Protein AF-0000000080672247 (afdb_homodimer)

Solvent-accessible surface area (backbone atoms only — not comparable to full-atom values): 40565 Å² total; per-residue (Å²): 137,84,80,77,78,77,76,77,72,74,74,70,77,76,75,68,69,50,45,77,40,69,44,40,74,45,80,94,51,32,28,35,24,72,57,76,34,57,45,67,53,84,66,47,87,85,75,48,70,37,39,16,40,25,25,39,42,47,53,82,40,53,67,44,55,53,45,53,38,64,35,73,25,45,68,44,43,33,13,33,15,37,48,34,30,65,65,17,48,62,43,56,50,51,54,51,48,46,31,73,56,30,69,50,34,25,31,18,36,22,35,23,43,33,31,52,52,27,51,61,53,84,70,64,53,46,47,73,38,74,60,80,85,72,59,55,85,71,64,36,71,66,53,48,53,53,57,56,67,68,48,42,56,69,61,54,82,63,61,55,35,51,29,52,40,49,5,54,73,61,29,90,42,54,30,36,36,52,49,63,54,70,52,43,47,17,54,39,37,37,62,63,42,27,66,57,45,54,68,44,47,64,79,73,56,56,46,33,41,31,47,53,55,27,22,26,41,69,88,52,80,79,52,52,40,53,67,50,40,51,53,31,38,77,67,69,46,34,43,58,30,44,67,82,57,46,37,79,27,49,72,64,82,60,60,67,55,47,53,51,55,28,67,75,38,91,65,65,50,67,47,80,51,76,87,83,51,40,58,28,56,80,39,42,38,41,32,70,83,49,86,67,44,59,59,75,42,34,53,91,51,60,40,65,18,50,34,53,47,47,42,41,34,69,64,39,44,43,19,43,42,35,56,48,39,33,32,31,76,36,74,64,76,76,82,50,42,49,58,51,32,46,44,62,65,33,53,80,45,48,64,63,35,48,52,54,47,50,52,52,48,51,69,75,31,68,84,30,50,83,82,51,54,74,79,68,129,137,84,83,77,79,80,74,76,74,72,73,73,75,77,76,67,69,49,46,79,38,68,43,41,72,45,82,93,51,31,27,35,24,72,58,75,34,58,44,67,53,84,68,47,87,84,75,47,67,39,40,16,38,24,24,40,41,47,52,82,40,53,67,44,54,52,45,53,39,64,36,72,24,44,67,44,43,32,11,33,16,37,48,34,30,64,66,17,48,62,43,56,51,50,52,51,49,46,32,74,58,29,69,50,34,25,31,18,37,22,33,25,43,34,31,53,51,26,50,65,53,87,70,64,52,47,47,73,36,74,60,80,84,71,59,55,85,71,63,36,72,66,54,48,52,53,56,56,68,67,48,43,56,70,60,52,82,64,61,55,35,53,31,50,41,50,6,55,73,60,30,90,42,54,30,36,36,53,48,63,54,69,53,42,48,15,55,40,37,37,63,63,42,28,66,58,45,53,68,44,47,65,78,73,57,56,45,33,41,30,46,53,53,27,23,26,41,69,87,51,79,79,53,51,42,54,67,50,40,50,52,30,38,75,66,69,48,34,42,59,30,42,68,82,59,45,37,79,26,49,69,64,84,61,59,67,56,49,52,52,55,30,67,77,37,93,66,66,50,68,46,79,50,77,86,82,50,41,58,29,55,79,38,42,36,41,32,69,85,50,86,66,46,58,60,78,42,34,54,91,51,61,39,66,17,50,36,53,46,46,42,40,33,68,64,40,44,43,19,44,43,34,56,48,39,33,33,31,76,36,74,65,76,74,82,52,41,50,57,51,33,45,45,62,65,32,52,78,44,47,64,64,35,49,53,54,47,49,52,51,48,49,70,76,31,67,86,28,49,84,83,53,52,74,81,66,131

pLDDT: mean 92.25, std 12.77, range [27.84, 98.94]

Radius of gyration: 31.45 Å; Cα contacts (8 Å, |Δi|>4): 1461; chains: 2; bounding box: 79×93×105 Å

Foldseek 3Di:
DPPPPPPPPPPPPPDDQKDWFDWDDDPQWKIKTWQLPDAAADDCPVPFWFAEEFEEDELLCLVLLVCQQPDLQDDAAYFYEYEDDPQQLCSSVLLSLCLVLDPSCVNHYIYMYMYTDDDPDDDDDIDIDGDDPDDSVVCDPVVSVVSSVRRDIDDDFDLHLSRRLSRLVNTPTFKYFYDYSQKGKAGPQRVQCRVVSRVAAVVPAQEKEFEFEKEFEQPDDDHNWLVSQVVCVVVVGMGGAQPQHQCLAHDDPDPVVLSVVQVVDDGKDKDFDAQRALSHQTGIIHGSPQDGFDSLQQPPHSSRSLSVLLSQLVVHIYIYMHIMYIYGYHHDNDDDPSRVVSCVVRVVSHPVVVVVSVVVSCVVRVPRCVRHDDNDD/DPPPPPPPPPPPPPDDQKDWFDWDDDPQWKIKTWQLPDAAADDCPVPFWFAEEFEEDELLCLVLLVCQQPDLQDDAAYFYEYEDDPQQLCSSVLLSLCLVLDPSNVNHYIYMYMYTDDVPDDDDDIRIDGDDPDDSVVCDPVVSVVSSVRRDIDDDFDLHLSRRLSRLVNTPTFKYFYDYSQKGKAGPQRVQCRVVRRVAAVVPAQEKEFEFEKEFEQPDDDHNWLVSQVVCVVVVGMGGAQPQHQCLAHDDPDPVVLSVVQVVDDGKDKDFDAQRALSHQTGIIHGSPQDGFDRLQQPPHSSRSLSVLLSQLVVHIYIYMHIMYIYGYHHDNDDDPSRVVSCVVRVVSHPVVVVVSVVVSCVVRVPRCVRHDDNDD

Sequence (754 aa):
MTLTSETVIEKVSERSKYIRFETEKYGSHFCVSYNVTKAGGNFRDDGLEPISLVIHATSNYMKEIEGQCSSRNWNGPISVALFVDRYSSEAVEYLHEVHRCSTKVNQKLSLHVVYRMAPFQKVCDPILIKRSSRKCSLFNATIRSRERGRVIPPFQIYPINVMRNVARKGALSYIHMMADVEMIFSEGFATKMKSLANQYMNGKDRKLLVIRRFEVDNKARTPSDHKELFLMIKAFRAFEFHHKYFPVGHTIESLWHWFRMSKNKSEVYAWPIEYKSSSWEAQLILHKEDPYNPEYFPTRIRDQQSLVYELCRANYTFHLASHVFNVHRGVKTSETNLASAVLTHQRRLRLRSYKRFMHYINSTYPDTFGQCGKFVMMTLTSETVIEKVSERSKYIRFETEKYGSHFCVSYNVTKAGGNFRDDGLEPISLVIHATSNYMKEIEGQCSSRNWNGPISVALFVDRYSSEAVEYLHEVHRCSTKVNQKLSLHVVYRMAPFQKVCDPILIKRSSRKCSLFNATIRSRERGRVIPPFQIYPINVMRNVARKGALSYIHMMADVEMIFSEGFATKMKSLANQYMNGKDRKLLVIRRFEVDNKARTPSDHKELFLMIKAFRAFEFHHKYFPVGHTIESLWHWFRMSKNKSEVYAWPIEYKSSSWEAQLILHKEDPYNPEYFPTRIRDQQSLVYELCRANYTFHLASHVFNVHRGVKTSETNLASAVLTHQRRLRLRSYKRFMHYINSTYPDTFGQCGKFVM

Organism: Caenorhabditis japonica (NCBI:txid281687)

Structure (mmCIF, N/CA/C/O backbone):
data_AF-0000000080672247-model_v1
#
loop_
_entity.id
_entity.type
_entity.pdbx_description
1 polymer I-beta-1,3-N-acetylglucosaminyltransferase
#
loop_
_atom_site.group_PDB
_atom_site.id
_atom_site.type_symbol
_atom_site.label_atom_id
_atom_site.label_alt_id
_atom_site.label_comp_id
_atom_site.label_asym_id
_atom_site.label_entity_id
_atom_site.label_seq_id
_atom_site.pdbx_PDB_ins_code
_atom_site.Cartn_x
_atom_site.Cartn_y
_atom_site.Cartn_z
_atom_site.occupancy
_atom_site.B_iso_or_equiv
_atom_site.auth_seq_id
_atom_site.auth_comp_id
_atom_site.auth_asym_id
_atom_site.auth_atom_id
_atom_site.pdbx_PDB_model_num
ATOM 1 N N . MET A 1 1 ? 35.406 12.352 -67.562 1 28.67 1 MET A N 1
ATOM 2 C CA . MET A 1 1 ? 34.219 11.711 -66.938 1 28.67 1 MET A CA 1
ATOM 3 C C . MET A 1 1 ? 34.469 11.391 -65.5 1 28.67 1 MET A C 1
ATOM 5 O O . MET A 1 1 ? 35.312 10.539 -65.125 1 28.67 1 MET A O 1
ATOM 9 N N . THR A 1 2 ? 34.438 12.422 -64.562 1 31.66 2 THR A N 1
ATOM 10 C CA . THR A 1 2 ? 34.688 12.492 -63.094 1 31.66 2 THR A CA 1
ATOM 11 C C . THR A 1 2 ? 33.625 11.711 -62.344 1 31.66 2 THR A C 1
ATOM 13 O O . THR A 1 2 ? 32.438 12.047 -62.406 1 31.66 2 THR A O 1
ATOM 16 N N . LEU A 1 3 ? 33.812 10.359 -62.125 1 31.52 3 LEU A N 1
ATOM 17 C CA . LEU A 1 3 ? 32.969 9.469 -61.312 1 31.52 3 LEU A CA 1
ATOM 18 C C . LEU A 1 3 ? 32.781 9.984 -59.906 1 31.52 3 LEU A C 1
ATOM 20 O O . LEU A 1 3 ? 33.781 10.086 -59.156 1 31.52 3 LEU A O 1
ATOM 24 N N . THR A 1 4 ? 31.891 10.984 -59.656 1 33.41 4 THR A N 1
ATOM 25 C CA . THR A 1 4 ? 31.516 11.438 -58.344 1 33.41 4 THR A CA 1
ATOM 26 C C . THR A 1 4 ? 30.969 10.281 -57.5 1 33.41 4 THR A C 1
ATOM 28 O O . THR A 1 4 ? 29.938 9.688 -57.875 1 33.41 4 THR A O 1
ATOM 31 N N . SER A 1 5 ? 31.828 9.469 -56.875 1 31.09 5 SER A N 1
ATOM 32 C CA . SER A 1 5 ? 31.469 8.414 -55.906 1 31.09 5 SER A CA 1
ATOM 33 C C . SER A 1 5 ? 30.594 8.953 -54.781 1 31.09 5 SER A C 1
ATOM 35 O O . SER A 1 5 ? 31.047 9.781 -54 1 31.09 5 SER A O 1
ATOM 37 N N . GLU A 1 6 ? 29.266 9.172 -55.062 1 32.78 6 GLU A N 1
ATOM 38 C CA . GLU A 1 6 ? 28.297 9.445 -54 1 32.78 6 GLU A CA 1
ATOM 39 C C . GLU A 1 6 ? 28.375 8.391 -52.906 1 32.78 6 GLU A C 1
ATOM 41 O O . GLU A 1 6 ? 28.156 7.203 -53.156 1 32.78 6 GLU A O 1
ATOM 46 N N . THR A 1 7 ? 29.25 8.586 -51.875 1 33.44 7 THR A N 1
ATOM 47 C CA . THR A 1 7 ? 29.297 7.777 -50.688 1 33.44 7 THR A CA 1
ATOM 48 C C . THR A 1 7 ? 27.922 7.75 -50 1 33.44 7 THR A C 1
ATOM 50 O O . THR A 1 7 ? 27.406 8.797 -49.594 1 33.44 7 THR A O 1
ATOM 53 N N . VAL A 1 8 ? 27.078 6.785 -50.312 1 33.59 8 VAL A N 1
ATOM 54 C CA . VAL A 1 8 ? 25.875 6.434 -49.562 1 33.59 8 VAL A CA 1
ATOM 55 C C . VAL A 1 8 ? 26.188 6.383 -48.062 1 33.59 8 VAL A C 1
ATOM 57 O O . VAL A 1 8 ? 26.953 5.531 -47.625 1 33.59 8 VAL A O 1
ATOM 60 N N . ILE A 1 9 ? 26.234 7.488 -47.375 1 31.92 9 ILE A N 1
ATOM 61 C CA . ILE A 1 9 ? 26.172 7.484 -45.938 1 31.92 9 ILE A CA 1
ATOM 62 C C . ILE A 1 9 ? 25.031 6.598 -45.469 1 31.92 9 ILE A C 1
ATOM 64 O O . ILE A 1 9 ? 23.859 6.902 -45.719 1 31.92 9 ILE A O 1
ATOM 68 N N . GLU A 1 10 ? 25.188 5.348 -45.469 1 28.09 10 GLU A N 1
ATOM 69 C CA . GLU A 1 10 ? 24.234 4.504 -44.75 1 28.09 10 GLU A CA 1
ATOM 70 C C . GLU A 1 10 ? 23.828 5.121 -43.406 1 28.09 10 GLU A C 1
ATOM 72 O O . GLU A 1 10 ? 24.688 5.375 -42.562 1 28.09 10 GLU A O 1
ATOM 77 N N . LYS A 1 11 ? 22.844 5.98 -43.375 1 33.19 11 LYS A N 1
ATOM 78 C CA . LYS A 1 11 ? 22.156 6.367 -42.125 1 33.19 11 LYS A CA 1
ATOM 79 C C . LYS A 1 11 ? 22.016 5.18 -41.188 1 33.19 11 LYS A C 1
ATOM 81 O O . LYS A 1 11 ? 21.25 4.246 -41.469 1 33.19 11 LYS A O 1
ATOM 86 N N . VAL A 1 12 ? 23.078 4.781 -40.562 1 35.22 12 VAL A N 1
ATOM 87 C CA . VAL A 1 12 ? 22.906 3.873 -39.438 1 35.22 12 VAL A CA 1
ATOM 88 C C . VAL A 1 12 ? 21.594 4.184 -38.719 1 35.22 12 VAL A C 1
ATOM 90 O O . VAL A 1 12 ? 21.375 5.324 -38.312 1 35.22 12 VAL A O 1
ATOM 93 N N . SER A 1 13 ? 20.562 3.529 -38.969 1 41.53 13 SER A N 1
ATOM 94 C CA . SER A 1 13 ? 19.312 3.613 -38.219 1 41.53 13 SER A CA 1
ATOM 95 C C . SER A 1 13 ? 19.562 3.771 -36.719 1 41.53 13 SER A C 1
ATOM 97 O O . SER A 1 13 ? 20.266 2.955 -36.125 1 41.53 13 SER A O 1
ATOM 99 N N . GLU A 1 14 ? 19.875 4.789 -36.094 1 45.19 14 GLU A N 1
ATOM 100 C CA . GLU A 1 14 ? 20.031 5.164 -34.688 1 45.19 14 GLU A CA 1
ATOM 101 C C . GLU A 1 14 ? 19.109 4.34 -33.781 1 45.19 14 GLU A C 1
ATOM 103 O O . GLU A 1 14 ? 17.891 4.469 -33.844 1 45.19 14 GLU A O 1
ATOM 108 N N . ARG A 1 15 ? 19.391 3.18 -33.531 1 52.44 15 ARG A N 1
ATOM 109 C CA . ARG A 1 15 ? 18.656 2.346 -32.594 1 52.44 15 ARG A CA 1
ATOM 110 C C . ARG A 1 15 ? 18.219 3.148 -31.359 1 52.44 15 ARG A C 1
ATOM 112 O O . ARG A 1 15 ? 19.047 3.816 -30.734 1 52.44 15 ARG A O 1
ATOM 119 N N . SER A 1 16 ? 16.953 3.357 -30.984 1 71.31 16 SER A N 1
ATOM 120 C CA . SER A 1 16 ? 16.312 4.09 -29.906 1 71.31 16 SER A CA 1
ATOM 121 C C . SER A 1 16 ? 16.891 3.691 -28.547 1 71.31 16 SER A C 1
ATOM 123 O O . SER A 1 16 ? 17.172 2.516 -28.312 1 71.31 16 SER A O 1
ATOM 125 N N . LYS A 1 17 ? 17.422 4.488 -27.75 1 87.69 17 LYS A N 1
ATOM 126 C CA . LYS A 1 17 ? 17.969 4.375 -26.391 1 87.69 17 LYS A CA 1
ATOM 127 C C . LYS A 1 17 ? 17.031 3.59 -25.484 1 87.69 17 LYS A C 1
ATOM 129 O O . LYS A 1 17 ? 17.469 3.033 -24.469 1 87.69 17 LYS A O 1
ATOM 134 N N . TYR A 1 18 ? 15.82 3.352 -25.922 1 93.25 18 TYR A N 1
ATOM 135 C CA . TYR A 1 18 ? 14.828 2.686 -25.078 1 93.25 18 TYR A CA 1
ATOM 136 C C . TYR A 1 18 ? 14.133 1.565 -25.844 1 93.25 18 TYR A C 1
ATOM 138 O O . TYR A 1 18 ? 14.023 1.618 -27.062 1 93.25 18 TYR A O 1
ATOM 146 N N . ILE A 1 19 ? 13.891 0.509 -25.188 1 95.69 19 ILE A N 1
ATOM 147 C CA . ILE A 1 19 ? 13.008 -0.538 -25.688 1 95.69 19 ILE A CA 1
ATOM 148 C C . ILE A 1 19 ? 11.578 -0.268 -25.219 1 95.69 19 ILE A C 1
ATOM 150 O O . ILE A 1 19 ? 11.336 -0.006 -24.031 1 95.69 19 ILE A O 1
ATOM 154 N N . ARG A 1 20 ? 10.695 -0.327 -26.141 1 96.62 20 ARG A N 1
ATOM 155 C CA . ARG A 1 20 ? 9.305 -0.003 -25.844 1 96.62 20 ARG A CA 1
ATOM 156 C C . ARG A 1 20 ? 8.43 -1.254 -25.875 1 96.62 20 ARG A C 1
ATOM 158 O O . ARG A 1 20 ? 8.469 -2.016 -26.844 1 96.62 20 ARG A O 1
ATOM 165 N N . PHE A 1 21 ? 7.691 -1.434 -24.828 1 98.19 21 PHE A N 1
ATOM 166 C CA . PHE A 1 21 ? 6.715 -2.512 -24.766 1 98.19 21 PHE A CA 1
ATOM 167 C C . PHE A 1 21 ? 5.301 -1.955 -24.656 1 98.19 21 PHE A C 1
ATOM 169 O O . PHE A 1 21 ? 5.012 -1.14 -23.781 1 98.19 21 PHE A O 1
ATOM 176 N N . GLU A 1 22 ? 4.465 -2.447 -25.5 1 98 22 GLU A N 1
ATOM 177 C CA . GLU A 1 22 ? 3.082 -1.984 -25.469 1 98 22 GLU A CA 1
ATOM 178 C C . GLU A 1 22 ? 2.322 -2.586 -24.297 1 98 22 GLU A C 1
ATOM 180 O O . GLU A 1 22 ? 2.625 -3.699 -23.859 1 98 22 GLU A O 1
ATOM 185 N N . THR A 1 23 ? 1.443 -1.788 -23.781 1 98.25 23 THR A N 1
ATOM 186 C CA . THR A 1 23 ? 0.593 -2.238 -22.688 1 98.25 23 THR A CA 1
ATOM 187 C C . THR A 1 23 ? -0.875 -2.23 -23.109 1 98.25 23 THR A C 1
ATOM 189 O O . THR A 1 23 ? -1.257 -1.525 -24.031 1 98.25 23 THR A O 1
ATOM 192 N N . GLU A 1 24 ? -1.616 -3.027 -22.516 1 97.88 24 GLU A N 1
ATOM 193 C CA . GLU A 1 24 ? -3.064 -3.033 -22.703 1 97.88 24 GLU A CA 1
ATOM 194 C C . GLU A 1 24 ? -3.793 -2.973 -21.375 1 97.88 24 GLU A C 1
ATOM 196 O O . GLU A 1 24 ? -3.264 -3.42 -20.344 1 97.88 24 GLU A O 1
ATOM 201 N N . LYS A 1 25 ? -4.91 -2.445 -21.453 1 97.44 25 LYS A N 1
ATOM 202 C CA . LYS A 1 25 ? -5.746 -2.393 -20.266 1 97.44 25 LYS A CA 1
ATOM 203 C C . LYS A 1 25 ? -6.219 -3.787 -19.859 1 97.44 25 LYS A C 1
ATOM 205 O O . LYS A 1 25 ? -6.594 -4.594 -20.719 1 97.44 25 LYS A O 1
ATOM 210 N N . TYR A 1 26 ? -6.121 -4.105 -18.656 1 98.06 26 TYR A N 1
ATOM 211 C CA . TYR A 1 26 ? -6.625 -5.336 -18.062 1 98.06 26 TYR A CA 1
ATOM 212 C C . TYR A 1 26 ? -7.699 -5.031 -17.016 1 98.06 26 TYR A C 1
ATOM 214 O O . TYR A 1 26 ? -7.395 -4.625 -15.898 1 98.06 26 TYR A O 1
ATOM 222 N N . GLY A 1 27 ? -8.922 -5.277 -17.375 1 94.19 27 GLY A N 1
ATOM 223 C CA . GLY A 1 27 ? -10.008 -4.785 -16.547 1 94.19 27 GLY A CA 1
ATOM 224 C C . GLY A 1 27 ? -10.047 -3.271 -16.453 1 94.19 27 GLY A C 1
ATOM 225 O O . GLY A 1 27 ? -9.742 -2.576 -17.422 1 94.19 27 GLY A O 1
ATOM 226 N N . SER A 1 28 ? -10.477 -2.793 -15.32 1 92.12 28 SER A N 1
ATOM 227 C CA . SER A 1 28 ? -10.633 -1.351 -15.172 1 92.12 28 SER A CA 1
ATOM 228 C C . SER A 1 28 ? -9.5 -0.754 -14.344 1 92.12 28 SER A C 1
ATOM 230 O O . SER A 1 28 ? -9.375 0.468 -14.242 1 92.12 28 SER A O 1
ATOM 232 N N . HIS A 1 29 ? -8.594 -1.651 -13.922 1 95.5 29 HIS A 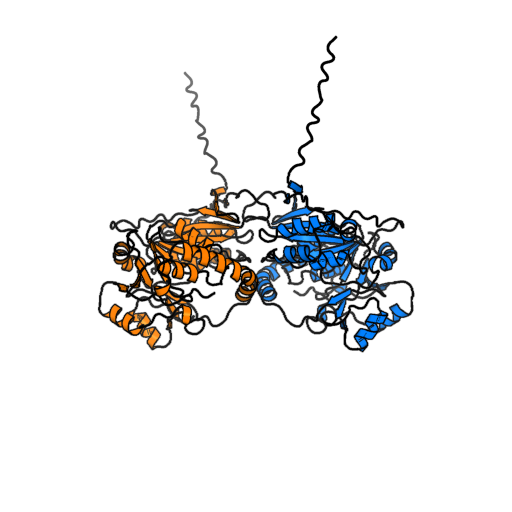N 1
ATOM 233 C CA . HIS A 1 29 ? -7.707 -1.106 -12.898 1 95.5 29 HIS A CA 1
ATOM 234 C C . HIS A 1 29 ? -6.242 -1.335 -13.25 1 95.5 29 HIS A C 1
ATOM 236 O O . HIS A 1 29 ? -5.355 -0.714 -12.664 1 95.5 29 HIS A O 1
ATOM 242 N N . PHE A 1 30 ? -5.996 -2.215 -14.242 1 98.25 30 PHE A N 1
ATOM 243 C CA . PHE A 1 30 ? -4.605 -2.631 -14.406 1 98.25 30 PHE A CA 1
ATOM 244 C C . PHE A 1 30 ? -4.16 -2.484 -15.852 1 98.25 30 PHE A C 1
ATOM 246 O O . PHE A 1 30 ? -4.988 -2.396 -16.766 1 98.25 30 PHE A O 1
ATOM 253 N N . CYS A 1 31 ? -2.908 -2.33 -16.016 1 98.62 31 CYS A N 1
ATOM 254 C CA . CYS A 1 31 ? -2.225 -2.398 -17.297 1 98.62 31 CYS A CA 1
ATOM 255 C C . CYS A 1 31 ? -1.296 -3.607 -17.359 1 98.62 31 CYS A C 1
ATOM 257 O O . CYS A 1 31 ? -0.638 -3.938 -16.375 1 98.62 31 CYS A O 1
ATOM 259 N N . VAL A 1 32 ? -1.287 -4.258 -18.484 1 98.88 32 VAL A N 1
ATOM 260 C CA . VAL A 1 32 ? -0.446 -5.441 -18.641 1 98.88 32 VAL A CA 1
ATOM 261 C C . VAL A 1 32 ? 0.388 -5.32 -19.922 1 98.88 32 VAL A C 1
ATOM 263 O O . VAL A 1 32 ? -0.103 -4.852 -20.953 1 98.88 32 VAL A O 1
ATOM 266 N N . SER A 1 33 ? 1.586 -5.578 -19.812 1 98.81 33 SER A N 1
ATOM 267 C CA . SER A 1 33 ? 2.436 -5.844 -20.969 1 98.81 33 SER A CA 1
ATOM 268 C C . SER A 1 33 ? 2.857 -7.309 -21.016 1 98.81 33 SER A C 1
ATOM 270 O O . SER A 1 33 ? 3.627 -7.766 -20.172 1 98.81 33 SER A O 1
ATOM 272 N N . TYR A 1 34 ? 2.328 -7.992 -22 1 98.69 34 TYR A N 1
ATOM 273 C CA . TYR A 1 34 ? 2.689 -9.398 -22.156 1 98.69 34 TYR A CA 1
ATOM 274 C C . TYR A 1 34 ? 4.012 -9.539 -22.906 1 98.69 34 TYR A C 1
ATOM 276 O O . TYR A 1 34 ? 4.312 -8.75 -23.797 1 98.69 34 TYR A O 1
ATOM 284 N N . ASN A 1 35 ? 4.773 -10.531 -22.453 1 98.44 35 ASN A N 1
ATOM 285 C CA . ASN A 1 35 ? 5.969 -10.961 -23.172 1 98.44 35 ASN A CA 1
ATOM 286 C C . ASN A 1 35 ? 6.996 -9.836 -23.281 1 98.44 35 ASN A C 1
ATOM 288 O O . ASN A 1 35 ? 7.496 -9.547 -24.375 1 98.44 35 ASN A O 1
ATOM 292 N N . VAL A 1 36 ? 7.129 -9.211 -22.141 1 98.5 36 VAL A N 1
ATOM 293 C CA . VAL A 1 36 ? 8.273 -8.305 -22.047 1 98.5 36 VAL A CA 1
ATOM 294 C C . VAL A 1 36 ? 9.562 -9.078 -22.312 1 98.5 36 VAL A C 1
ATOM 296 O O . VAL A 1 36 ? 10.516 -8.539 -22.875 1 98.5 36 VAL A O 1
ATOM 299 N N . THR A 1 37 ? 9.609 -10.305 -21.875 1 98.31 37 THR A N 1
ATOM 300 C CA . THR A 1 37 ? 10.516 -11.336 -22.375 1 98.31 37 THR A CA 1
ATOM 301 C C . THR A 1 37 ? 9.727 -12.555 -22.844 1 98.31 37 THR A C 1
ATOM 303 O O . THR A 1 37 ? 8.602 -12.789 -22.391 1 98.31 37 THR A O 1
ATOM 306 N N . LYS A 1 38 ? 10.32 -13.273 -23.734 1 97.94 38 LYS A N 1
ATOM 307 C CA . LYS A 1 38 ? 9.711 -14.5 -24.234 1 97.94 38 LYS A CA 1
ATOM 308 C C . LYS A 1 38 ? 10.672 -15.68 -24.109 1 97.94 38 LYS A C 1
ATOM 310 O O . LYS A 1 38 ? 11.867 -15.539 -24.375 1 97.94 38 LYS A O 1
ATOM 315 N N . ALA A 1 39 ? 10.07 -16.766 -23.625 1 98 39 ALA A N 1
ATOM 316 C CA . ALA A 1 39 ? 10.875 -17.984 -23.609 1 98 39 ALA A CA 1
ATOM 317 C C . ALA A 1 39 ? 11.312 -18.375 -25.016 1 98 39 ALA A C 1
ATOM 319 O O . ALA A 1 39 ? 10.477 -18.547 -25.922 1 98 39 ALA A O 1
ATOM 320 N N . GLY A 1 40 ? 12.594 -18.609 -25.203 1 96.38 40 GLY A N 1
ATOM 321 C CA . GLY A 1 40 ? 13.117 -18.891 -26.531 1 96.38 40 GLY A CA 1
ATOM 322 C C . GLY A 1 40 ? 13.336 -20.375 -26.781 1 96.38 40 GLY A C 1
ATOM 323 O O . GLY A 1 40 ? 13.617 -20.781 -27.906 1 96.38 40 GLY A O 1
ATOM 324 N N . GLY A 1 41 ? 13.133 -21.156 -25.797 1 95.06 41 GLY A N 1
ATOM 325 C CA . GLY A 1 41 ? 13.406 -22.578 -25.922 1 95.06 41 GLY A CA 1
ATOM 326 C C . GLY A 1 41 ? 12.328 -23.328 -26.688 1 95.06 41 GLY A C 1
ATOM 327 O O . GLY A 1 41 ? 11.188 -22.859 -26.781 1 95.06 41 GLY A O 1
ATOM 328 N N . ASN A 1 42 ? 12.797 -24.422 -27.281 1 95 42 ASN A N 1
ATOM 329 C CA . ASN A 1 42 ? 11.844 -25.359 -27.875 1 95 42 ASN A CA 1
ATOM 330 C C . ASN A 1 42 ? 11.484 -26.469 -26.906 1 95 42 ASN A C 1
ATOM 332 O O . ASN A 1 42 ? 12.352 -27.234 -26.469 1 95 42 ASN A O 1
ATOM 336 N N . PHE A 1 43 ? 10.242 -26.594 -26.625 1 96.12 43 PHE A N 1
ATOM 337 C CA . PHE A 1 43 ? 9.789 -27.562 -25.625 1 96.12 43 PHE A CA 1
ATOM 338 C C . PHE A 1 43 ? 8.859 -28.594 -26.234 1 96.12 43 PHE A C 1
ATOM 340 O O . PHE A 1 43 ? 8.258 -29.391 -25.531 1 96.12 43 PHE A O 1
ATOM 347 N N . ARG A 1 44 ? 8.758 -28.578 -27.547 1 96.5 44 ARG A N 1
ATOM 348 C CA . ARG A 1 44 ? 7.789 -29.438 -28.234 1 96.5 44 ARG A CA 1
ATOM 349 C C . ARG A 1 44 ? 8.484 -30.422 -29.156 1 96.5 44 ARG A C 1
ATOM 351 O O . ARG A 1 44 ? 7.879 -30.938 -30.094 1 96.5 44 ARG A O 1
ATOM 358 N N . ASP A 1 45 ? 9.656 -30.672 -29 1 94.5 45 ASP A N 1
ATOM 359 C CA . ASP A 1 45 ? 10.453 -31.531 -29.859 1 94.5 45 ASP A CA 1
ATOM 360 C C . ASP A 1 45 ? 9.945 -32.969 -29.844 1 94.5 45 ASP A C 1
ATOM 362 O O . ASP A 1 45 ? 10.117 -33.719 -30.812 1 94.5 45 ASP A O 1
ATOM 366 N N . ASP A 1 46 ? 9.32 -33.406 -28.844 1 94.44 46 ASP A N 1
ATOM 367 C CA . ASP A 1 46 ? 8.82 -34.781 -28.719 1 94.44 46 ASP A CA 1
ATOM 368 C C . ASP A 1 46 ? 7.367 -34.875 -29.188 1 94.44 46 ASP A C 1
ATOM 370 O O . ASP A 1 46 ? 6.734 -35.938 -29.062 1 94.44 46 ASP A O 1
ATOM 374 N N . GLY A 1 47 ? 6.82 -33.781 -29.625 1 95.25 47 GLY A N 1
ATOM 375 C CA . GLY A 1 47 ? 5.473 -33.75 -30.156 1 95.25 47 GLY A CA 1
ATOM 376 C C . GLY A 1 47 ? 4.406 -33.562 -29.094 1 95.25 47 GLY A C 1
ATOM 377 O O . GLY A 1 47 ? 3.213 -33.5 -29.406 1 95.25 47 GLY A O 1
ATOM 378 N N . LEU A 1 48 ? 4.816 -33.438 -27.844 1 96.75 48 LEU A N 1
ATOM 379 C CA . LEU A 1 48 ? 3.865 -33.25 -26.75 1 96.75 48 LEU A CA 1
ATOM 380 C C . LEU A 1 48 ? 3.822 -31.781 -26.312 1 96.75 48 LEU A C 1
ATOM 382 O O . LEU A 1 48 ? 4.805 -31.047 -26.469 1 96.75 48 LEU A O 1
ATOM 386 N N . GLU A 1 49 ? 2.66 -31.406 -25.844 1 97.44 49 GLU A N 1
ATOM 387 C CA . GLU A 1 49 ? 2.523 -30.062 -25.266 1 97.44 49 GLU A CA 1
ATOM 388 C C . GLU A 1 49 ? 3.279 -29.953 -23.938 1 97.44 49 GLU A C 1
ATOM 390 O O . GLU A 1 49 ? 3.111 -30.797 -23.047 1 97.44 49 GLU A O 1
ATOM 395 N N . PRO A 1 50 ? 4.145 -28.953 -23.828 1 97.94 50 PRO A N 1
ATOM 396 C CA . PRO A 1 50 ? 4.859 -28.812 -22.547 1 97.94 50 PRO A CA 1
ATOM 397 C C . PRO A 1 50 ? 3.967 -28.281 -21.438 1 97.94 50 PRO A C 1
ATOM 399 O O . PRO A 1 50 ? 2.895 -27.719 -21.703 1 97.94 50 PRO A O 1
ATOM 402 N N . ILE A 1 51 ? 4.387 -28.516 -20.188 1 98.25 51 ILE A N 1
ATOM 403 C CA . ILE A 1 51 ? 3.746 -27.906 -19.031 1 98.25 51 ILE A CA 1
ATOM 404 C C . ILE A 1 51 ? 4.426 -26.594 -18.688 1 98.25 51 ILE A C 1
ATOM 406 O O . ILE A 1 51 ? 5.625 -26.547 -18.406 1 98.25 51 ILE A O 1
ATOM 410 N N . SER A 1 52 ? 3.689 -25.5 -18.766 1 98.56 52 SER A N 1
ATOM 411 C CA . SER A 1 52 ? 4.215 -24.203 -18.344 1 98.56 52 SER A CA 1
ATOM 412 C C . SER A 1 52 ? 4.074 -24.016 -16.844 1 98.56 52 SER A C 1
ATOM 414 O O . SER A 1 52 ? 2.988 -24.203 -16.281 1 98.56 52 SER A O 1
ATOM 416 N N . LEU A 1 53 ? 5.176 -23.703 -16.203 1 98.56 53 LEU A N 1
ATOM 417 C CA . LEU A 1 53 ? 5.094 -23.219 -14.836 1 98.56 53 LEU A CA 1
ATOM 418 C C . LEU A 1 53 ? 4.555 -21.797 -14.789 1 98.56 53 LEU A C 1
ATOM 420 O O . LEU A 1 53 ? 5.145 -20.891 -15.375 1 98.56 53 LEU A O 1
ATOM 424 N N . VAL A 1 54 ? 3.473 -21.641 -14.156 1 98.56 54 VAL A N 1
ATOM 425 C CA . VAL A 1 54 ? 2.789 -20.344 -14.078 1 98.56 54 VAL A CA 1
ATOM 426 C C . VAL A 1 54 ? 2.939 -19.766 -12.672 1 98.56 54 VAL A C 1
ATOM 428 O O . VAL A 1 54 ? 2.365 -20.297 -11.711 1 98.56 54 VAL A O 1
ATOM 431 N N . ILE A 1 55 ? 3.688 -18.688 -12.562 1 98.31 55 ILE A N 1
ATOM 432 C CA . ILE A 1 55 ? 3.941 -18.109 -11.242 1 98.31 55 ILE A CA 1
ATOM 433 C C . ILE A 1 55 ? 3.777 -16.594 -11.312 1 98.31 55 ILE A C 1
ATOM 435 O O . ILE A 1 55 ? 3.664 -16.031 -12.391 1 98.31 55 ILE A O 1
ATOM 439 N N . HIS A 1 56 ? 3.672 -15.984 -10.211 1 98.56 56 HIS A N 1
ATOM 440 C CA . HIS A 1 56 ? 3.514 -14.547 -10.055 1 98.56 56 HIS A CA 1
ATOM 441 C C . HIS A 1 56 ? 4.348 -14.023 -8.883 1 98.56 56 HIS A C 1
ATOM 443 O O . HIS A 1 56 ? 4.637 -14.766 -7.945 1 98.56 56 HIS A O 1
ATOM 449 N N . ALA A 1 57 ? 4.758 -12.75 -9.031 1 98.31 57 ALA A N 1
ATOM 450 C CA . ALA A 1 57 ? 5.688 -12.25 -8.023 1 98.31 57 ALA A CA 1
ATOM 451 C C . ALA A 1 57 ? 5.766 -10.727 -8.055 1 98.31 57 ALA A C 1
ATOM 453 O O . ALA A 1 57 ? 5.266 -10.094 -8.984 1 98.31 57 ALA A O 1
ATOM 454 N N . THR A 1 58 ? 6.277 -10.203 -6.984 1 97.75 58 THR A N 1
ATOM 455 C CA . THR A 1 58 ? 6.793 -8.836 -6.957 1 97.75 58 THR A CA 1
ATOM 456 C C . THR A 1 58 ? 8.32 -8.836 -7.043 1 97.75 58 THR A C 1
ATOM 458 O O . THR A 1 58 ? 8.938 -9.891 -7.188 1 97.75 58 THR A O 1
ATOM 461 N N . SER A 1 59 ? 8.898 -7.656 -6.969 1 96.31 59 SER A N 1
ATOM 462 C CA . SER A 1 59 ? 10.336 -7.5 -7.129 1 96.31 59 SER A CA 1
ATOM 463 C C . SER A 1 59 ? 11.094 -8.172 -5.988 1 96.31 59 SER A C 1
ATOM 465 O O . SER A 1 59 ? 12.281 -8.484 -6.121 1 96.31 59 SER A O 1
ATOM 467 N N . ASN A 1 60 ? 10.43 -8.461 -4.902 1 93.38 60 ASN A N 1
ATOM 468 C CA . ASN A 1 60 ? 11.055 -9.141 -3.77 1 93.38 60 ASN A CA 1
ATOM 469 C C . ASN A 1 60 ? 11.516 -10.539 -4.141 1 93.38 60 ASN A C 1
ATOM 471 O O . ASN A 1 60 ? 12.367 -11.125 -3.459 1 93.38 60 ASN A O 1
ATOM 475 N N . TYR A 1 61 ? 11.039 -11.055 -5.258 1 96.62 61 TYR A N 1
ATOM 476 C CA . TYR A 1 61 ? 11.266 -12.461 -5.551 1 96.62 61 TYR A CA 1
ATOM 477 C C . TYR A 1 61 ? 12.055 -12.633 -6.844 1 96.62 61 TYR A C 1
ATOM 479 O O . TYR A 1 61 ? 11.906 -13.641 -7.535 1 96.62 61 TYR A O 1
ATOM 487 N N . MET A 1 62 ? 12.773 -11.617 -7.223 1 97.31 62 MET A N 1
ATOM 488 C CA . MET A 1 62 ? 13.547 -11.68 -8.461 1 97.31 62 MET A CA 1
ATOM 489 C C . MET A 1 62 ? 14.57 -12.812 -8.414 1 97.31 62 MET A C 1
ATOM 491 O O . MET A 1 62 ? 14.805 -13.492 -9.414 1 97.31 62 MET A O 1
ATOM 495 N N . LYS A 1 63 ? 15.18 -13.016 -7.234 1 96.25 63 LYS A N 1
ATOM 496 C CA . LYS A 1 63 ? 16.125 -14.117 -7.082 1 96.25 63 LYS A CA 1
ATOM 497 C C . LYS A 1 63 ? 15.438 -15.461 -7.285 1 96.25 63 LYS A C 1
ATOM 499 O O . LYS A 1 63 ? 15.984 -16.359 -7.938 1 96.25 63 LYS A O 1
ATOM 504 N N . GLU A 1 64 ? 14.273 -15.625 -6.719 1 95.88 64 GLU A N 1
ATOM 505 C CA . GLU A 1 64 ? 13.508 -16.859 -6.852 1 95.88 64 GLU A CA 1
ATOM 506 C C . GLU A 1 64 ? 13.094 -17.094 -8.305 1 95.88 64 GLU A C 1
ATOM 508 O O . GLU A 1 64 ? 13.086 -18.234 -8.773 1 95.88 64 GLU A O 1
ATOM 513 N N . ILE A 1 65 ? 12.727 -16.016 -8.961 1 97.38 65 ILE A N 1
ATOM 514 C CA . ILE A 1 65 ? 12.383 -16.141 -10.367 1 97.38 65 ILE A CA 1
ATOM 515 C C . ILE A 1 65 ? 13.57 -16.703 -11.148 1 97.38 65 ILE A C 1
ATOM 517 O O . ILE A 1 65 ? 13.422 -17.641 -11.93 1 97.38 65 ILE A O 1
ATOM 521 N N . GLU A 1 66 ? 14.75 -16.141 -10.93 1 96.06 66 GLU A N 1
ATOM 522 C CA . GLU A 1 66 ? 15.961 -16.641 -11.57 1 96.06 66 GLU A CA 1
ATOM 523 C C . GLU A 1 66 ? 16.219 -18.094 -11.219 1 96.06 66 GLU A C 1
ATOM 525 O O . GLU A 1 66 ? 16.594 -18.891 -12.078 1 96.06 66 GLU A O 1
ATOM 530 N N . GLY A 1 67 ? 16.016 -18.359 -9.977 1 93.88 67 GLY A N 1
ATOM 531 C CA . GLY A 1 67 ? 16.234 -19.719 -9.492 1 93.88 67 GLY A CA 1
ATOM 532 C C . GLY A 1 67 ? 15.336 -20.734 -10.164 1 93.88 67 GLY A C 1
ATOM 533 O O . GLY A 1 67 ? 15.773 -21.844 -10.477 1 93.88 67 GLY A O 1
ATOM 534 N N . GLN A 1 68 ? 14.109 -20.391 -10.383 1 94.69 68 GLN A N 1
ATOM 535 C CA . GLN A 1 68 ? 13.18 -21.297 -11.055 1 94.69 68 GLN A CA 1
ATOM 536 C C . GLN A 1 68 ? 13.656 -21.625 -12.469 1 94.69 68 GLN A C 1
ATOM 538 O O . GLN A 1 68 ? 13.43 -22.734 -12.953 1 94.69 68 GLN A O 1
ATOM 543 N N . CYS A 1 69 ? 14.289 -20.719 -13.086 1 93.88 69 CYS A N 1
ATOM 544 C CA . CYS A 1 69 ? 14.734 -20.891 -14.461 1 93.88 69 CYS A CA 1
ATOM 545 C C . CYS A 1 69 ? 16.047 -21.656 -14.523 1 93.88 69 CYS A C 1
ATOM 547 O O . CYS A 1 69 ? 16.344 -22.297 -15.531 1 93.88 69 CYS A O 1
ATOM 549 N N . SER A 1 70 ? 16.797 -21.562 -13.5 1 85.5 70 SER A N 1
ATOM 550 C CA . SER A 1 70 ? 18.156 -22.094 -13.578 1 85.5 70 SER A CA 1
ATOM 551 C C . SER A 1 70 ? 18.25 -23.453 -12.898 1 85.5 70 SER A C 1
ATOM 553 O O . SER A 1 70 ? 19.25 -24.172 -13.062 1 85.5 70 SER A O 1
ATOM 555 N N . SER A 1 71 ? 17.266 -23.781 -12.195 1 80.06 71 SER A N 1
ATOM 556 C CA . SER A 1 71 ? 17.328 -25.031 -11.445 1 80.06 71 SER A CA 1
ATOM 557 C C . SER A 1 71 ? 16.984 -26.219 -12.328 1 80.06 71 SER A C 1
ATOM 559 O O . SER A 1 71 ? 16.359 -26.078 -13.375 1 80.06 71 SER A O 1
ATOM 561 N N . ARG A 1 72 ? 17.5 -27.344 -11.906 1 79.12 72 ARG A N 1
ATOM 562 C CA . ARG A 1 72 ? 17.188 -28.609 -12.562 1 79.12 72 ARG A CA 1
ATOM 563 C C . ARG A 1 72 ? 15.773 -29.078 -12.195 1 79.12 72 ARG A C 1
ATOM 565 O O . ARG A 1 72 ? 15.273 -30.062 -12.75 1 79.12 72 ARG A O 1
ATOM 572 N N . ASN A 1 73 ? 15.219 -28.312 -11.445 1 86.31 73 ASN A N 1
ATOM 573 C CA . ASN A 1 73 ? 13.922 -28.719 -10.922 1 86.31 73 ASN A CA 1
ATOM 574 C C . ASN A 1 73 ? 12.812 -28.547 -11.961 1 86.31 73 ASN A C 1
ATOM 576 O O . ASN A 1 73 ? 11.961 -29.422 -12.109 1 86.31 73 ASN A O 1
ATOM 580 N N . TRP A 1 74 ? 12.914 -27.516 -12.719 1 94.69 74 TRP A N 1
ATOM 581 C CA . TRP A 1 74 ? 11.867 -27.312 -13.719 1 94.69 74 TRP A CA 1
ATOM 582 C C . TRP A 1 74 ? 12.461 -27.281 -15.117 1 94.69 74 TRP A C 1
ATOM 584 O O . TRP A 1 74 ? 13.297 -26.422 -15.438 1 94.69 74 TRP A O 1
ATOM 594 N N . ASN A 1 75 ? 12.023 -28.188 -15.984 1 93.44 75 ASN A N 1
ATOM 595 C CA . ASN A 1 75 ? 12.539 -28.328 -17.344 1 93.44 75 ASN A CA 1
ATOM 596 C C . ASN A 1 75 ? 11.492 -27.969 -18.375 1 93.44 75 ASN A C 1
ATOM 598 O O . ASN A 1 75 ? 11.297 -28.703 -19.359 1 93.44 75 ASN A O 1
ATOM 602 N N . GLY A 1 76 ? 10.766 -26.953 -18.266 1 96.25 76 GLY A N 1
ATOM 603 C CA . GLY A 1 76 ? 9.758 -26.438 -19.172 1 96.25 76 GLY A CA 1
ATOM 604 C C . GLY A 1 76 ? 9.672 -24.922 -19.172 1 96.25 76 GLY A C 1
ATOM 605 O O . GLY A 1 76 ? 10.461 -24.25 -18.5 1 96.25 76 GLY A O 1
ATOM 606 N N . PRO A 1 77 ? 8.805 -24.438 -20 1 98 77 PRO A N 1
ATOM 607 C CA . PRO A 1 77 ? 8.641 -22.984 -20.031 1 98 77 PRO A CA 1
ATOM 608 C C . PRO A 1 77 ? 8.07 -22.422 -18.734 1 98 77 PRO A C 1
ATOM 610 O O . PRO A 1 77 ? 7.363 -23.125 -18.016 1 98 77 PRO A O 1
ATOM 613 N N . ILE A 1 78 ? 8.406 -21.188 -18.438 1 98.62 78 ILE A N 1
ATOM 614 C CA . ILE A 1 78 ? 7.965 -20.5 -17.219 1 98.62 78 ILE A CA 1
ATOM 615 C C . ILE A 1 78 ? 7.309 -19.172 -17.594 1 98.62 78 ILE A C 1
ATOM 617 O O . ILE A 1 78 ? 7.883 -18.375 -18.344 1 98.62 78 ILE A O 1
ATOM 621 N N . SER A 1 79 ? 6.105 -19 -17.172 1 98.81 79 SER A N 1
ATOM 622 C CA . SER A 1 79 ? 5.34 -17.766 -17.344 1 98.81 79 SER A CA 1
ATOM 623 C C . SER A 1 79 ? 5.211 -17.016 -16.031 1 98.81 79 SER A C 1
ATOM 625 O O . SER A 1 79 ? 4.605 -17.516 -15.078 1 98.81 79 SER A O 1
ATOM 627 N N . VAL A 1 80 ? 5.711 -15.805 -15.977 1 98.88 80 VAL A N 1
ATOM 628 C CA . VAL A 1 80 ? 5.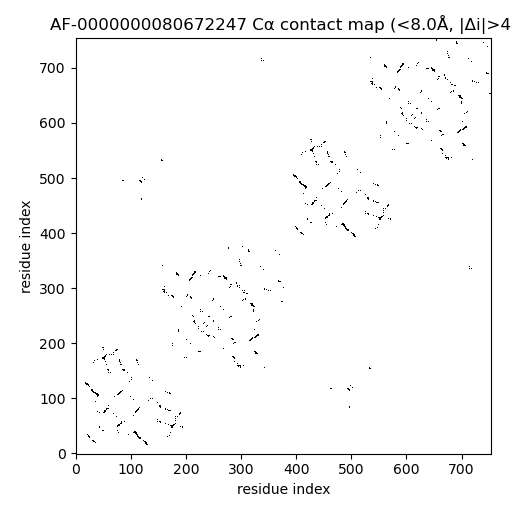727 -15.047 -14.734 1 98.88 80 VAL A CA 1
ATOM 629 C C . VAL A 1 80 ? 4.973 -13.727 -14.914 1 98.88 80 VAL A C 1
ATOM 631 O O . VAL A 1 80 ? 5.277 -12.953 -15.828 1 98.88 80 VAL A O 1
ATOM 634 N N . ALA A 1 81 ? 4.004 -13.5 -14.109 1 98.94 81 ALA A N 1
ATOM 635 C CA . ALA A 1 81 ? 3.436 -12.164 -13.969 1 98.94 81 ALA A CA 1
ATOM 636 C C . ALA A 1 81 ? 4.168 -11.367 -12.891 1 98.94 81 ALA A C 1
ATOM 638 O O . ALA A 1 81 ? 4.234 -11.797 -11.734 1 98.94 81 ALA A O 1
ATOM 639 N N . LEU A 1 82 ? 4.766 -10.273 -13.25 1 98.94 82 LEU A N 1
ATOM 640 C CA . LEU A 1 82 ? 5.492 -9.398 -12.336 1 98.94 82 LEU A CA 1
ATOM 641 C C . LEU A 1 82 ? 4.691 -8.133 -12.039 1 98.94 82 LEU A C 1
ATOM 643 O O . LEU A 1 82 ? 4.406 -7.348 -12.945 1 98.94 82 LEU A O 1
ATOM 647 N N . PHE A 1 83 ? 4.32 -7.945 -10.789 1 98.75 83 PHE A N 1
ATOM 648 C CA . PHE A 1 83 ? 3.611 -6.746 -10.359 1 98.75 83 PHE A CA 1
ATOM 649 C C . PHE A 1 83 ? 4.59 -5.66 -9.93 1 98.75 83 PHE A C 1
ATOM 651 O O . PHE A 1 83 ? 5.441 -5.891 -9.07 1 98.75 83 PHE A O 1
ATOM 658 N N . VAL A 1 84 ? 4.477 -4.469 -10.531 1 98.25 84 VAL A N 1
ATOM 659 C CA . VAL A 1 84 ? 5.414 -3.404 -10.18 1 98.25 84 VAL A CA 1
ATOM 660 C C . VAL A 1 84 ? 4.648 -2.123 -9.859 1 98.25 84 VAL A C 1
ATOM 662 O O . VAL A 1 84 ? 3.508 -1.949 -10.297 1 98.25 84 VAL A O 1
ATOM 665 N N . ASP A 1 85 ? 5.184 -1.35 -9.047 1 95.38 85 ASP A N 1
ATOM 666 C CA . ASP A 1 85 ? 4.746 0.028 -8.852 1 95.38 85 ASP A CA 1
ATOM 667 C C . ASP A 1 85 ? 5.844 1.016 -9.234 1 95.38 85 ASP A C 1
ATOM 669 O O . ASP A 1 85 ? 6.816 0.645 -9.891 1 95.38 85 ASP A O 1
ATOM 673 N N . ARG A 1 86 ? 5.68 2.238 -8.922 1 91.38 86 ARG A N 1
ATOM 674 C CA . ARG A 1 86 ? 6.574 3.283 -9.414 1 91.38 86 ARG A CA 1
ATOM 675 C C . ARG A 1 86 ? 7.973 3.121 -8.836 1 91.38 86 ARG A C 1
ATOM 677 O O . ARG A 1 86 ? 8.961 3.486 -9.477 1 91.38 86 ARG A O 1
ATOM 684 N N . TYR A 1 87 ? 8.117 2.492 -7.652 1 91.31 87 TYR A N 1
ATOM 685 C CA . TYR A 1 87 ? 9.406 2.391 -6.984 1 91.31 87 TYR A CA 1
ATOM 686 C C . TYR A 1 87 ? 10.094 1.074 -7.324 1 91.31 87 TYR A C 1
ATOM 688 O O . TYR A 1 87 ? 11.273 0.887 -7.023 1 91.31 87 TYR A O 1
ATOM 696 N N . SER A 1 88 ? 9.328 0.175 -7.977 1 95.62 88 SER A N 1
ATOM 697 C CA . SER A 1 88 ? 9.906 -1.133 -8.273 1 95.62 88 SER A CA 1
ATOM 698 C C . SER A 1 88 ? 9.992 -1.37 -9.773 1 95.62 88 SER A C 1
ATOM 700 O O . SER A 1 88 ? 10.211 -2.5 -10.219 1 95.62 88 SER A O 1
ATOM 702 N N . SER A 1 89 ? 9.82 -0.343 -10.586 1 92.81 89 SER A N 1
ATOM 703 C CA . SER A 1 89 ? 9.789 -0.482 -12.039 1 92.81 89 SER A CA 1
ATOM 704 C C . SER A 1 89 ? 11.141 -0.957 -12.57 1 92.81 89 SER A C 1
ATOM 706 O O . SER A 1 89 ? 11.203 -1.587 -13.633 1 92.81 89 SER A O 1
ATOM 708 N N . GLU A 1 90 ? 12.211 -0.729 -11.836 1 95.06 90 GLU A N 1
ATOM 709 C CA . GLU A 1 90 ? 13.547 -1.163 -12.25 1 95.06 90 GLU A CA 1
ATOM 710 C C . GLU A 1 90 ? 13.641 -2.686 -12.289 1 95.06 90 GLU A C 1
ATOM 712 O O . GLU A 1 90 ? 14.547 -3.238 -12.922 1 95.06 90 GLU A O 1
ATOM 717 N N . ALA A 1 91 ? 12.727 -3.301 -11.602 1 97.94 91 ALA A N 1
ATOM 718 C CA . ALA A 1 91 ? 12.695 -4.762 -11.617 1 97.94 91 ALA A CA 1
ATOM 719 C C . ALA A 1 91 ? 12.516 -5.289 -13.039 1 97.94 91 ALA A C 1
ATOM 721 O O . ALA A 1 91 ? 13.047 -6.348 -13.391 1 97.94 91 ALA A O 1
ATOM 722 N N . VAL A 1 92 ? 11.758 -4.547 -13.867 1 98.25 92 VAL A N 1
ATOM 723 C CA . VAL A 1 92 ? 11.523 -4.949 -15.25 1 98.25 92 VAL A CA 1
ATOM 724 C C . VAL A 1 92 ? 12.844 -4.953 -16.016 1 98.25 92 VAL A C 1
ATOM 726 O O . VAL A 1 92 ? 13.172 -5.926 -16.703 1 98.25 92 VAL A O 1
ATOM 729 N N . GLU A 1 93 ? 13.617 -3.906 -15.867 1 96.69 93 GLU A N 1
ATOM 730 C CA . GLU A 1 93 ? 14.914 -3.797 -16.531 1 96.69 93 GLU A CA 1
ATOM 731 C C . GLU A 1 93 ? 15.867 -4.891 -16.062 1 96.69 93 GLU A C 1
ATOM 733 O O . GLU A 1 93 ? 16.594 -5.473 -16.859 1 96.69 93 GLU A O 1
ATOM 738 N N . TYR A 1 94 ? 15.836 -5.074 -14.805 1 97.69 94 TYR A N 1
ATOM 739 C CA . TYR A 1 94 ? 16.703 -6.086 -14.227 1 97.69 94 TYR A CA 1
ATOM 740 C C . TYR A 1 94 ? 16.422 -7.461 -14.82 1 97.69 94 TYR A C 1
ATOM 742 O O . TYR A 1 94 ? 17.328 -8.141 -15.289 1 97.69 94 TYR A O 1
ATOM 750 N N . LEU A 1 95 ? 15.148 -7.883 -14.805 1 98.31 95 LEU A N 1
ATOM 751 C CA . LEU A 1 95 ? 14.789 -9.211 -15.289 1 98.31 95 LEU A CA 1
ATOM 752 C C . LEU A 1 95 ? 14.984 -9.32 -16.797 1 98.31 95 LEU A C 1
ATOM 754 O O . LEU A 1 95 ? 15.344 -10.383 -17.312 1 98.31 95 LEU A O 1
ATOM 758 N N . HIS A 1 96 ? 14.719 -8.219 -17.5 1 98.12 96 HIS A N 1
ATOM 759 C CA . HIS A 1 96 ? 15.016 -8.195 -18.938 1 98.12 96 HIS A CA 1
ATOM 760 C C . HIS A 1 96 ? 16.5 -8.438 -19.188 1 98.12 96 HIS A C 1
ATOM 762 O O . HIS A 1 96 ? 16.859 -9.18 -20.109 1 98.12 96 HIS A O 1
ATOM 768 N N . GLU A 1 97 ? 17.344 -7.793 -18.375 1 97.75 97 GLU A N 1
ATOM 769 C CA . GLU A 1 97 ? 18.797 -7.961 -18.5 1 97.75 97 GLU A CA 1
ATOM 770 C C . GLU A 1 97 ? 19.203 -9.391 -18.172 1 97.75 97 GLU A C 1
ATOM 772 O O . GLU A 1 97 ? 20.078 -9.953 -18.828 1 97.75 97 GLU A O 1
ATOM 777 N N . VAL A 1 98 ? 18.641 -9.945 -17.156 1 97.88 98 VAL A N 1
ATOM 778 C CA . VAL A 1 98 ? 18.922 -11.328 -16.781 1 97.88 98 VAL A CA 1
ATOM 779 C C . VAL A 1 98 ? 18.547 -12.258 -17.938 1 97.88 98 VAL A C 1
ATOM 781 O O . VAL A 1 98 ? 19.297 -13.18 -18.266 1 97.88 98 VAL A O 1
ATOM 784 N N . HIS A 1 99 ? 17.438 -12.016 -18.516 1 98 99 HIS A N 1
ATOM 785 C CA . HIS A 1 99 ? 16.984 -12.797 -19.656 1 98 99 HIS A CA 1
ATOM 786 C C . HIS A 1 99 ? 17.969 -12.703 -20.812 1 98 99 HIS A C 1
ATOM 788 O O . HIS A 1 99 ? 18.25 -13.703 -21.484 1 98 99 HIS A O 1
ATOM 794 N N . ARG A 1 100 ? 18.484 -11.57 -21.047 1 97.19 100 ARG A N 1
ATOM 795 C CA . ARG A 1 100 ? 19.453 -11.352 -22.125 1 97.19 100 ARG A CA 1
ATOM 796 C C . ARG A 1 100 ? 20.766 -12.078 -21.844 1 97.19 100 ARG A C 1
ATOM 798 O O . ARG A 1 100 ? 21.375 -12.648 -22.75 1 97.19 100 ARG A O 1
ATOM 805 N N . CYS A 1 101 ? 21.141 -12.141 -20.609 1 97.19 101 CYS A N 1
ATOM 806 C CA . CYS A 1 101 ? 22.5 -12.531 -20.281 1 97.19 101 CYS A CA 1
ATOM 807 C C . CYS A 1 101 ? 22.547 -13.984 -19.812 1 97.19 101 CYS A C 1
ATOM 809 O O . CYS A 1 101 ? 23.625 -14.586 -19.75 1 97.19 101 CYS A O 1
ATOM 811 N N . SER A 1 102 ? 21.484 -14.562 -19.453 1 96.31 102 SER A N 1
ATOM 812 C CA . SER A 1 102 ? 21.438 -15.945 -18.984 1 96.31 102 SER A CA 1
ATOM 813 C C . SER A 1 102 ? 20.734 -16.844 -20.016 1 96.31 102 SER A C 1
ATOM 815 O O . SER A 1 102 ? 19.547 -16.688 -20.25 1 96.31 102 SER A O 1
ATOM 817 N N . THR A 1 103 ? 21.469 -17.828 -20.469 1 95.81 103 THR A N 1
ATOM 818 C CA . THR A 1 103 ? 20.906 -18.75 -21.453 1 95.81 103 THR A CA 1
ATOM 819 C C . THR A 1 103 ? 19.719 -19.516 -20.891 1 95.81 103 THR A C 1
ATOM 821 O O . THR A 1 103 ? 18.703 -19.688 -21.562 1 95.81 103 THR A O 1
ATOM 824 N N . LYS A 1 104 ? 19.844 -19.953 -19.656 1 95.81 104 LYS A N 1
ATOM 825 C CA . LYS A 1 104 ? 18.766 -20.703 -19.016 1 95.81 104 LYS A CA 1
ATOM 826 C C . LYS A 1 104 ? 17.5 -19.859 -18.875 1 95.81 104 LYS A C 1
ATOM 828 O O . LYS A 1 104 ? 16.406 -20.312 -19.172 1 95.81 104 LYS A O 1
ATOM 833 N N . VAL A 1 105 ? 17.688 -18.656 -18.438 1 97.62 105 VAL A N 1
ATOM 834 C CA . VAL A 1 105 ? 16.562 -17.75 -18.25 1 97.62 105 VAL A CA 1
ATOM 835 C C . VAL A 1 105 ? 15.984 -17.375 -19.625 1 97.62 105 VAL A C 1
ATOM 837 O O . VAL A 1 105 ? 14.766 -17.344 -19.797 1 97.62 105 VAL A O 1
ATOM 840 N N . ASN A 1 106 ? 16.844 -17.141 -20.547 1 97.62 106 ASN A N 1
ATOM 841 C CA . ASN A 1 106 ? 16.422 -16.812 -21.906 1 97.62 106 ASN A CA 1
ATOM 842 C C . ASN A 1 106 ? 15.547 -17.906 -22.5 1 97.62 106 ASN A C 1
ATOM 844 O O . ASN A 1 106 ? 14.539 -17.609 -23.156 1 97.62 106 ASN A O 1
ATOM 848 N N . GLN A 1 107 ? 15.867 -19.062 -22.25 1 97.19 107 GLN A N 1
ATOM 849 C CA . GLN A 1 107 ? 15.18 -20.203 -22.859 1 97.19 107 GLN A CA 1
ATOM 850 C C . GLN A 1 107 ? 13.82 -20.438 -22.219 1 97.19 107 GLN A C 1
ATOM 852 O O . GLN A 1 107 ? 12.883 -20.906 -22.875 1 97.19 107 GLN A O 1
ATOM 857 N N . LYS A 1 108 ? 13.672 -20.062 -20.984 1 98.12 108 LYS A N 1
ATOM 858 C CA . LYS A 1 108 ? 12.508 -20.562 -20.25 1 98.12 108 LYS A CA 1
ATOM 859 C C . LYS A 1 108 ? 11.539 -19.438 -19.922 1 98.12 108 LYS A C 1
ATOM 861 O O . LYS A 1 108 ? 10.336 -19.656 -19.766 1 98.12 108 LYS A O 1
ATOM 866 N N . LEU A 1 109 ? 11.938 -18.219 -19.781 1 98.62 109 LEU A N 1
ATOM 867 C CA . LEU A 1 109 ? 11.172 -17.219 -19.047 1 98.62 109 LEU A CA 1
ATOM 868 C C . LEU A 1 109 ? 10.375 -16.344 -20 1 98.62 109 LEU A C 1
ATOM 870 O O . LEU A 1 109 ? 10.953 -15.648 -20.844 1 98.62 109 LEU A O 1
ATOM 874 N N . SER A 1 110 ? 9.148 -16.359 -19.922 1 98.88 110 SER A N 1
ATOM 875 C CA . SER A 1 110 ? 8.25 -15.328 -20.422 1 98.88 110 SER A CA 1
ATOM 876 C C . SER A 1 110 ? 7.77 -14.422 -19.281 1 98.88 110 SER A C 1
ATOM 878 O O . SER A 1 110 ? 7.164 -14.891 -18.328 1 98.88 110 SER A O 1
ATOM 880 N N . LEU A 1 111 ? 8.078 -13.18 -19.438 1 98.88 111 LEU A N 1
ATOM 881 C CA . LEU A 1 111 ? 7.773 -12.211 -18.391 1 98.88 111 LEU A CA 1
ATOM 882 C C . LEU A 1 111 ? 6.625 -11.297 -18.828 1 98.88 111 LEU A C 1
ATOM 884 O O . LEU A 1 111 ? 6.648 -10.734 -19.922 1 98.88 111 LEU A O 1
ATOM 888 N N . HIS A 1 112 ? 5.645 -11.172 -18 1 98.94 112 HIS A N 1
ATOM 889 C CA . HIS A 1 112 ? 4.504 -10.281 -18.188 1 98.94 112 HIS A CA 1
ATOM 890 C C . HIS A 1 112 ? 4.418 -9.266 -17.047 1 98.94 112 HIS A C 1
ATOM 892 O O . HIS A 1 112 ? 4.406 -9.648 -15.867 1 98.94 112 HIS A O 1
ATOM 898 N N . VAL A 1 113 ? 4.355 -8.023 -17.359 1 98.94 113 VAL A N 1
ATOM 899 C CA . VAL A 1 113 ? 4.43 -6.969 -16.359 1 98.94 113 VAL A CA 1
ATOM 900 C C . VAL A 1 113 ? 3.043 -6.367 -16.141 1 98.94 113 VAL A C 1
ATOM 902 O O . VAL A 1 113 ? 2.354 -6.02 -17.094 1 98.94 113 VAL A O 1
ATOM 905 N N . VAL A 1 114 ? 2.648 -6.297 -14.898 1 98.88 114 VAL A N 1
ATOM 906 C CA . VAL A 1 114 ? 1.355 -5.738 -14.508 1 98.88 114 VAL A CA 1
ATOM 907 C C . VAL A 1 114 ? 1.563 -4.539 -13.586 1 98.88 114 VAL A C 1
ATOM 909 O O . VAL A 1 114 ? 2.414 -4.578 -12.695 1 98.88 114 VAL A O 1
ATOM 912 N N . TYR A 1 115 ? 0.878 -3.504 -13.781 1 98.44 115 TYR A N 1
ATOM 913 C CA . TYR A 1 115 ? 0.859 -2.4 -12.828 1 98.44 115 TYR A CA 1
ATOM 914 C C . TYR A 1 115 ? -0.539 -1.806 -12.711 1 98.44 115 TYR A C 1
ATOM 916 O O . TYR A 1 115 ? -1.373 -1.981 -13.602 1 98.44 115 TYR A O 1
ATOM 924 N N . ARG A 1 116 ? -0.824 -1.221 -11.641 1 97.5 116 ARG A N 1
ATOM 925 C CA . ARG A 1 116 ? -2.102 -0.568 -11.367 1 97.5 116 ARG A CA 1
ATOM 926 C C . ARG A 1 116 ? -2.129 0.842 -11.953 1 97.5 116 ARG A C 1
ATOM 928 O O . ARG A 1 116 ? -1.146 1.58 -11.852 1 97.5 116 ARG A O 1
ATOM 935 N N . MET A 1 117 ? -3.193 1.202 -12.539 1 96.94 117 MET A N 1
ATOM 936 C CA . MET A 1 117 ? -3.377 2.557 -13.047 1 96.94 117 MET A CA 1
ATOM 937 C C . MET A 1 117 ? -3.551 3.551 -11.906 1 96.94 117 MET A C 1
ATOM 939 O O . MET A 1 117 ? -4.102 3.211 -10.859 1 96.94 117 MET A O 1
ATOM 943 N N . ALA A 1 118 ? -3.084 4.832 -12.086 1 96.69 118 ALA A N 1
ATOM 944 C CA . ALA A 1 118 ? -3.322 5.922 -11.141 1 96.69 118 ALA A CA 1
ATOM 945 C C . ALA A 1 118 ? -4.809 6.254 -11.047 1 96.69 118 ALA A C 1
ATOM 947 O O . ALA A 1 118 ? -5.594 5.863 -11.914 1 96.69 118 ALA A O 1
ATOM 948 N N . PRO A 1 119 ? -5.016 7.211 -9.844 1 91.19 119 PRO A N 1
ATOM 949 C CA . PRO A 1 119 ? -6.41 7.637 -9.703 1 91.19 119 PRO A CA 1
ATOM 950 C C . PRO A 1 119 ? -6.875 8.516 -10.859 1 91.19 119 PRO A C 1
ATOM 952 O O . PRO A 1 119 ? -6.281 9.57 -11.117 1 91.19 119 PRO A O 1
ATOM 955 N N . PHE A 1 120 ? -7.504 8.211 -11.883 1 95 120 PHE A N 1
ATOM 956 C CA . PHE A 1 120 ? -8.148 8.992 -12.93 1 95 120 PHE A CA 1
ATOM 957 C C . PHE A 1 120 ? -7.512 8.703 -14.289 1 95 120 PHE A C 1
ATOM 959 O O . PHE A 1 120 ? -7.891 9.305 -15.297 1 95 120 PHE A O 1
ATOM 966 N N . GLN A 1 121 ? -6.504 7.855 -14.203 1 95.25 121 GLN A N 1
ATOM 967 C CA . GLN A 1 121 ? -5.844 7.469 -15.453 1 95.25 121 GLN A CA 1
ATOM 968 C C . GLN A 1 121 ? -6.785 6.672 -16.344 1 95.25 121 GLN A C 1
ATOM 970 O O . GLN A 1 121 ? -7.48 5.766 -15.875 1 95.25 121 GLN A O 1
ATOM 975 N N . LYS A 1 122 ? -6.777 6.996 -17.625 1 92.31 122 LYS A N 1
ATOM 976 C CA . LYS A 1 122 ? -7.703 6.324 -18.531 1 92.31 122 LYS A CA 1
ATOM 977 C C . LYS A 1 122 ? -6.957 5.426 -19.516 1 92.31 122 LYS A C 1
ATOM 979 O O . LYS A 1 122 ? -7.52 4.453 -20.016 1 92.31 122 LYS A O 1
ATOM 984 N N . VAL A 1 123 ? -5.738 5.785 -19.703 1 95.19 123 VAL A N 1
ATOM 985 C CA . VAL A 1 123 ? -4.98 5.062 -20.719 1 95.19 123 VAL A CA 1
ATOM 986 C C . VAL A 1 123 ? -3.686 4.527 -20.109 1 95.19 123 VAL A C 1
ATOM 988 O O . VAL A 1 123 ? -3.037 5.207 -19.312 1 95.19 123 VAL A O 1
ATOM 991 N N . CYS A 1 124 ? -3.367 3.33 -20.516 1 96.69 124 CYS A N 1
ATOM 992 C CA . CYS A 1 124 ? -2.133 2.713 -20.047 1 96.69 124 CYS A CA 1
ATOM 993 C C . CYS A 1 124 ? -0.924 3.283 -20.781 1 96.69 124 CYS A C 1
ATOM 995 O O . CYS A 1 124 ? -0.957 3.451 -22 1 96.69 124 CYS A O 1
ATOM 997 N N . ASP A 1 125 ? 0.093 3.617 -20.031 1 96.81 125 ASP A N 1
ATOM 998 C CA . ASP A 1 125 ? 1.36 4.012 -20.641 1 96.81 125 ASP A CA 1
ATOM 999 C C . ASP A 1 125 ? 2.186 2.789 -21.031 1 96.81 125 ASP A C 1
ATOM 1001 O O . ASP A 1 125 ? 2.16 1.768 -20.344 1 96.81 125 ASP A O 1
ATOM 1005 N N . PRO A 1 126 ? 2.891 2.902 -22.156 1 97.62 126 PRO A N 1
ATOM 1006 C CA . PRO A 1 126 ? 3.805 1.806 -22.484 1 97.62 126 PRO A CA 1
ATOM 1007 C C . PRO A 1 126 ? 4.973 1.697 -21.5 1 97.62 126 PRO A C 1
ATOM 1009 O O . PRO A 1 126 ? 5.258 2.645 -20.766 1 97.62 126 PRO A O 1
ATOM 1012 N N . ILE A 1 127 ? 5.523 0.539 -21.484 1 97.81 127 ILE A N 1
ATOM 1013 C CA . ILE A 1 127 ? 6.711 0.314 -20.672 1 97.81 127 ILE A CA 1
ATOM 1014 C C . ILE A 1 127 ? 7.965 0.614 -21.5 1 97.81 127 ILE A C 1
ATOM 1016 O O . ILE A 1 127 ? 8.164 0.036 -22.562 1 97.81 127 ILE A O 1
ATOM 1020 N N . LEU A 1 128 ? 8.734 1.562 -20.984 1 95.12 128 LEU A N 1
ATOM 1021 C CA . LEU A 1 128 ? 10.008 1.908 -21.609 1 95.12 128 LEU A CA 1
ATOM 1022 C C . LEU A 1 128 ? 11.18 1.517 -20.703 1 95.12 128 LEU A C 1
ATOM 1024 O O . LEU A 1 128 ? 11.258 1.962 -19.562 1 95.12 128 LEU A O 1
ATOM 1028 N N . ILE A 1 129 ? 11.984 0.649 -21.203 1 94.75 129 ILE A N 1
ATOM 1029 C CA . ILE A 1 129 ? 13.172 0.312 -20.438 1 94.75 129 ILE A CA 1
ATOM 1030 C C . ILE A 1 129 ? 14.422 0.715 -21.219 1 94.75 129 ILE A C 1
ATOM 1032 O O . ILE A 1 129 ? 14.414 0.72 -22.453 1 94.75 129 ILE A O 1
ATOM 1036 N N . LYS A 1 130 ? 15.43 1.046 -20.547 1 92.12 130 LYS A N 1
ATOM 1037 C CA . LYS A 1 130 ? 16.688 1.43 -21.172 1 92.12 130 LYS A CA 1
ATOM 1038 C C . LYS A 1 130 ? 17.391 0.22 -21.797 1 92.12 130 LYS A C 1
ATOM 1040 O O . LYS A 1 130 ? 17.469 -0.838 -21.172 1 92.12 130 LYS A O 1
ATOM 1045 N N . ARG A 1 131 ? 17.828 0.417 -23.031 1 91.88 131 ARG A N 1
ATOM 1046 C CA . ARG A 1 131 ? 18.594 -0.64 -23.672 1 91.88 131 ARG A CA 1
ATOM 1047 C C . ARG A 1 131 ? 19.984 -0.777 -23.047 1 91.88 131 ARG A C 1
ATOM 1049 O O . ARG A 1 131 ? 20.719 0.202 -22.938 1 91.88 131 ARG A O 1
ATOM 1056 N N . SER A 1 132 ? 20.266 -1.979 -22.641 1 90.62 132 SER A N 1
ATOM 1057 C CA . SER A 1 132 ? 21.547 -2.195 -21.969 1 90.62 132 SER A CA 1
ATOM 1058 C C . SER A 1 132 ? 22.688 -2.355 -22.984 1 90.62 132 SER A C 1
ATOM 1060 O O . SER A 1 132 ? 22.531 -3.049 -23.984 1 90.62 132 SER A O 1
ATOM 1062 N N . SER A 1 133 ? 23.766 -1.709 -22.734 1 90.44 133 SER A N 1
ATOM 1063 C CA . SER A 1 133 ? 24.984 -1.894 -23.5 1 90.44 133 SER A CA 1
ATOM 1064 C C . SER A 1 133 ? 26.047 -2.648 -22.703 1 90.44 133 SER A C 1
ATOM 1066 O O . SER A 1 133 ? 27.188 -2.775 -23.141 1 90.44 133 SER A O 1
ATOM 1068 N N . ARG A 1 134 ? 25.578 -3.162 -21.641 1 94.12 134 ARG A N 1
ATOM 1069 C CA . ARG A 1 134 ? 26.484 -3.873 -20.75 1 94.12 134 ARG A CA 1
ATOM 1070 C C . ARG A 1 134 ? 26.875 -5.227 -21.328 1 94.12 134 ARG A C 1
ATOM 1072 O O . ARG A 1 134 ? 26.031 -5.945 -21.875 1 94.12 134 ARG A O 1
ATOM 1079 N N . LYS A 1 135 ? 28.188 -5.539 -21.25 1 96.75 135 LYS A N 1
ATOM 1080 C CA . LYS A 1 135 ? 28.594 -6.906 -21.547 1 96.75 135 LYS A CA 1
ATOM 1081 C C . LYS A 1 135 ? 28.078 -7.887 -20.5 1 96.75 135 LYS A C 1
ATOM 1083 O O . LYS A 1 135 ? 28.219 -7.645 -19.297 1 96.75 135 LYS A O 1
ATOM 1088 N N . CYS A 1 136 ? 27.547 -8.984 -20.938 1 97.19 136 CYS A N 1
ATOM 1089 C CA . CYS A 1 136 ? 26.938 -9.953 -20.031 1 97.19 136 CYS A CA 1
ATOM 1090 C C . CYS A 1 136 ? 27.953 -10.477 -19.031 1 97.19 136 CYS A C 1
ATOM 1092 O O . CYS A 1 136 ? 27.609 -10.805 -17.891 1 97.19 136 CYS A O 1
ATOM 1094 N N . SER A 1 137 ? 29.203 -10.5 -19.406 1 96.38 137 SER A N 1
ATOM 1095 C CA . SER A 1 137 ? 30.25 -10.977 -18.516 1 96.38 137 SER A CA 1
ATOM 1096 C C . SER A 1 137 ? 30.391 -10.086 -17.281 1 96.38 137 SER A C 1
ATOM 1098 O O . SER A 1 137 ? 30.875 -10.531 -16.234 1 96.38 137 SER A O 1
ATOM 1100 N N . LEU A 1 138 ? 29.938 -8.859 -17.469 1 96.5 138 LEU A N 1
ATOM 1101 C CA . LEU A 1 138 ? 30.062 -7.902 -16.359 1 96.5 138 LEU A CA 1
ATOM 1102 C C . LEU A 1 138 ? 28.844 -7.98 -15.445 1 96.5 138 LEU A C 1
ATOM 1104 O O . LEU A 1 138 ? 28.828 -7.387 -14.367 1 96.5 138 LEU A O 1
ATOM 1108 N N . PHE A 1 139 ? 27.797 -8.672 -15.812 1 97.19 139 PHE A N 1
ATOM 1109 C CA . PHE A 1 139 ? 26.594 -8.844 -15.031 1 97.19 139 PHE A CA 1
ATOM 1110 C C . PHE A 1 139 ? 26.656 -10.117 -14.195 1 97.19 139 PHE A C 1
ATOM 1112 O O . PHE A 1 139 ? 25.781 -10.984 -14.289 1 97.19 139 PHE A O 1
ATOM 1119 N N . ASN A 1 140 ? 27.656 -10.094 -13.312 1 95.31 140 ASN A N 1
ATOM 1120 C CA . ASN A 1 140 ? 27.938 -11.281 -12.516 1 95.31 140 ASN A CA 1
ATOM 1121 C C . ASN A 1 140 ? 27.094 -11.328 -11.25 1 95.31 140 ASN A C 1
ATOM 1123 O O . ASN A 1 140 ? 26.219 -10.484 -11.055 1 95.31 140 ASN A O 1
ATOM 1127 N N . ALA A 1 141 ? 27.281 -12.289 -10.484 1 94.38 141 ALA A N 1
ATOM 1128 C CA . ALA A 1 141 ? 26.438 -12.562 -9.32 1 94.38 141 ALA A CA 1
ATOM 1129 C C . ALA A 1 141 ? 26.469 -11.391 -8.344 1 94.38 141 ALA A C 1
ATOM 1131 O O . ALA A 1 141 ? 25.438 -11.062 -7.734 1 94.38 141 ALA A O 1
ATOM 1132 N N . THR A 1 142 ? 27.578 -10.758 -8.188 1 96.69 142 THR A N 1
ATOM 1133 C CA . THR A 1 142 ? 27.734 -9.648 -7.262 1 96.69 142 THR A CA 1
ATOM 1134 C C . THR A 1 142 ? 26.906 -8.445 -7.715 1 96.69 142 THR A C 1
ATOM 1136 O O . THR A 1 142 ? 26.172 -7.852 -6.918 1 96.69 142 THR A O 1
ATOM 1139 N N . ILE A 1 143 ? 27.047 -8.109 -8.977 1 96.62 143 ILE A N 1
ATOM 1140 C CA . ILE A 1 143 ? 26.312 -6.98 -9.539 1 96.62 143 ILE A CA 1
ATOM 1141 C C . ILE A 1 143 ? 24.812 -7.27 -9.5 1 96.62 143 ILE A C 1
ATOM 1143 O O . ILE A 1 143 ? 24.016 -6.391 -9.172 1 96.62 143 ILE A O 1
ATOM 1147 N N . ARG A 1 144 ? 24.438 -8.438 -9.844 1 96.19 144 ARG A N 1
ATOM 1148 C CA . ARG A 1 144 ? 23.031 -8.828 -9.812 1 96.19 144 ARG A CA 1
ATOM 1149 C C . ARG A 1 144 ? 22.453 -8.688 -8.406 1 96.19 144 ARG A C 1
ATOM 1151 O O . ARG A 1 144 ? 21.359 -8.148 -8.234 1 96.19 144 ARG A O 1
ATOM 1158 N N . SER A 1 145 ? 23.188 -9.195 -7.469 1 96.69 145 SER A N 1
ATOM 1159 C CA . SER A 1 145 ? 22.75 -9.102 -6.082 1 96.69 145 SER A CA 1
ATOM 1160 C C . SER A 1 145 ? 22.578 -7.648 -5.652 1 96.69 145 SER A C 1
ATOM 1162 O O . SER A 1 145 ? 21.594 -7.301 -5 1 96.69 145 SER A O 1
ATOM 1164 N N . ARG A 1 146 ? 23.453 -6.848 -5.988 1 95.62 146 ARG A N 1
ATOM 1165 C CA . ARG A 1 146 ? 23.406 -5.426 -5.66 1 95.62 146 ARG A CA 1
ATOM 1166 C C . ARG A 1 146 ? 22.203 -4.754 -6.309 1 95.62 146 ARG A C 1
ATOM 1168 O O . ARG A 1 146 ? 21.484 -3.984 -5.664 1 95.62 146 ARG A O 1
ATOM 1175 N N . GLU A 1 147 ? 21.984 -5.027 -7.547 1 95.12 147 GLU A N 1
ATOM 1176 C CA . GLU A 1 147 ? 20.891 -4.406 -8.281 1 95.12 147 GLU A CA 1
ATOM 1177 C C . GLU A 1 147 ? 19.531 -4.887 -7.766 1 95.12 147 GLU A C 1
ATOM 1179 O O . GLU A 1 147 ? 18.578 -4.113 -7.703 1 95.12 147 GLU A O 1
ATOM 1184 N N . ARG A 1 148 ? 19.406 -6.141 -7.43 1 95.62 148 ARG A N 1
ATOM 1185 C CA . ARG A 1 148 ? 18.172 -6.629 -6.816 1 95.62 148 ARG A CA 1
ATOM 1186 C C . ARG A 1 148 ? 17.891 -5.914 -5.5 1 95.62 148 ARG A C 1
ATOM 1188 O O . ARG A 1 148 ? 16.75 -5.555 -5.215 1 95.62 148 ARG A O 1
ATOM 1195 N N . GLY A 1 149 ? 18.938 -5.715 -4.742 1 92.69 149 GLY A N 1
ATOM 1196 C CA . GLY A 1 149 ? 18.812 -5.117 -3.424 1 92.69 149 GLY A CA 1
ATOM 1197 C C . GLY A 1 149 ? 18.391 -3.66 -3.465 1 92.69 149 GLY A C 1
ATOM 1198 O O . GLY A 1 149 ? 17.828 -3.143 -2.496 1 92.69 149 GLY A O 1
ATOM 1199 N N . ARG A 1 150 ? 18.562 -3.004 -4.555 1 92.44 150 ARG A N 1
ATOM 1200 C CA . ARG A 1 150 ? 18.266 -1.579 -4.68 1 92.44 150 ARG A CA 1
ATOM 1201 C C . ARG A 1 150 ? 16.797 -1.351 -5.008 1 92.44 150 ARG A C 1
ATOM 1203 O O . ARG A 1 150 ? 16.281 -0.247 -4.828 1 92.44 150 ARG A O 1
ATOM 1210 N N . VAL A 1 151 ? 16.172 -2.348 -5.535 1 94.69 151 VAL A N 1
ATOM 1211 C CA . VAL A 1 151 ? 14.773 -2.197 -5.926 1 94.69 151 VAL A CA 1
ATOM 1212 C C . VAL A 1 151 ? 13.883 -2.215 -4.688 1 94.69 151 VAL A C 1
ATOM 1214 O O . VAL A 1 151 ? 13.977 -3.123 -3.859 1 94.69 151 VAL A O 1
ATOM 1217 N N . ILE A 1 152 ? 13.055 -1.161 -4.527 1 93.06 152 ILE A N 1
ATOM 1218 C CA . ILE A 1 152 ? 12.117 -1.087 -3.414 1 93.06 152 ILE A CA 1
ATOM 1219 C C . ILE A 1 152 ? 10.844 -1.852 -3.762 1 93.06 152 ILE A C 1
ATOM 1221 O O . ILE A 1 152 ? 10.133 -1.498 -4.711 1 93.06 152 ILE A O 1
ATOM 1225 N N . PRO A 1 153 ? 10.555 -2.842 -3.021 1 93.94 153 PRO A N 1
ATOM 1226 C CA . PRO A 1 153 ? 9.359 -3.631 -3.342 1 93.94 153 PRO A CA 1
ATOM 1227 C C . PRO A 1 153 ? 8.07 -2.828 -3.199 1 93.94 153 PRO A C 1
ATOM 1229 O O . PRO A 1 153 ? 8 -1.898 -2.393 1 93.94 153 PRO A O 1
ATOM 1232 N N . PRO A 1 154 ? 7.105 -3.254 -3.98 1 95 154 PRO A N 1
ATOM 1233 C CA . PRO A 1 154 ? 5.828 -2.547 -3.879 1 95 154 PRO A CA 1
ATOM 1234 C C . PRO A 1 154 ? 5.172 -2.701 -2.508 1 95 154 PRO A C 1
ATOM 1236 O O . PRO A 1 154 ? 5.332 -3.736 -1.857 1 95 154 PRO A O 1
ATOM 1239 N N . PHE A 1 155 ? 4.469 -1.694 -2.096 1 94.88 155 PHE A N 1
ATOM 1240 C CA . PHE A 1 155 ? 3.656 -1.712 -0.884 1 94.88 155 PHE A CA 1
ATOM 1241 C C . PHE A 1 155 ? 2.225 -1.287 -1.186 1 94.88 155 PHE A C 1
ATOM 1243 O O . PHE A 1 155 ? 1.887 -0.106 -1.077 1 94.88 155 PHE A O 1
ATOM 1250 N N . GLN A 1 156 ? 1.402 -2.176 -1.531 1 95.88 156 GLN A N 1
ATOM 1251 C CA . GLN A 1 156 ? -0.013 -2.018 -1.85 1 95.88 156 GLN A CA 1
ATOM 1252 C C . GLN A 1 156 ? -0.734 -3.363 -1.826 1 95.88 156 GLN A C 1
ATOM 1254 O O . GLN A 1 156 ? -0.104 -4.41 -1.662 1 95.88 156 GLN A O 1
ATOM 1259 N N . ILE A 1 157 ? -1.994 -3.316 -1.949 1 96.56 157 ILE A N 1
ATOM 1260 C CA . ILE A 1 157 ? -2.723 -4.578 -2.035 1 96.56 157 ILE A CA 1
ATOM 1261 C C . ILE A 1 157 ? -2.316 -5.32 -3.305 1 96.56 157 ILE A C 1
ATOM 1263 O O . ILE A 1 157 ? -2.512 -4.82 -4.414 1 96.56 157 ILE A O 1
ATOM 1267 N N . TYR A 1 158 ? -1.714 -6.438 -3.109 1 97.19 158 TYR A N 1
ATOM 1268 C CA . TYR A 1 158 ? -1.278 -7.289 -4.211 1 97.19 158 TYR A CA 1
ATOM 1269 C C . TYR A 1 158 ? -2.467 -7.965 -4.879 1 97.19 158 TYR A C 1
ATOM 1271 O O . TYR A 1 158 ? -3.215 -8.703 -4.234 1 97.19 158 TYR A O 1
ATOM 1279 N N . PRO A 1 159 ? -2.734 -7.684 -6.191 1 97.62 159 PRO A N 1
ATOM 1280 C CA . PRO A 1 159 ? -3.863 -8.305 -6.883 1 97.62 159 PRO A CA 1
ATOM 1281 C C . PRO A 1 159 ? -3.582 -9.75 -7.293 1 97.62 159 PRO A C 1
ATOM 1283 O O . PRO A 1 159 ? -3.412 -10.039 -8.477 1 97.62 159 PRO A O 1
ATOM 1286 N N . ILE A 1 160 ? -3.703 -10.578 -6.402 1 98.06 160 ILE A N 1
ATOM 1287 C CA . ILE A 1 160 ? -3.135 -11.914 -6.52 1 98.06 160 ILE A CA 1
ATOM 1288 C C . ILE A 1 160 ? -3.838 -12.688 -7.637 1 98.06 160 ILE A C 1
ATOM 1290 O O . ILE A 1 160 ? -3.188 -13.344 -8.445 1 98.06 160 ILE A O 1
ATOM 1294 N N . ASN A 1 161 ? -5.145 -12.672 -7.73 1 98.5 161 ASN A N 1
ATOM 1295 C CA . ASN A 1 161 ? -5.84 -13.453 -8.75 1 98.5 161 ASN A CA 1
ATOM 1296 C C . ASN A 1 161 ? -5.676 -12.836 -10.141 1 98.5 161 ASN A C 1
ATOM 1298 O O . ASN A 1 161 ? -5.684 -13.555 -11.141 1 98.5 161 ASN A O 1
ATOM 1302 N N . VAL A 1 162 ? -5.531 -11.516 -10.227 1 98.75 162 VAL A N 1
ATOM 1303 C CA . VAL A 1 162 ? -5.152 -10.891 -11.492 1 98.75 162 VAL A CA 1
ATOM 1304 C C . VAL A 1 162 ? -3.797 -11.422 -11.945 1 98.75 162 VAL A C 1
ATOM 1306 O O . VAL A 1 162 ? -3.625 -11.789 -13.109 1 98.75 162 VAL A O 1
ATOM 1309 N N . MET A 1 163 ? -2.918 -11.508 -11.008 1 98.81 163 MET A N 1
ATOM 1310 C CA . MET A 1 163 ? -1.56 -11.945 -11.32 1 98.81 163 MET A CA 1
ATOM 1311 C C . MET A 1 163 ? -1.545 -13.398 -11.766 1 98.81 163 MET A C 1
ATOM 1313 O O . MET A 1 163 ? -0.858 -13.758 -12.727 1 98.81 163 MET A O 1
ATOM 1317 N N . ARG A 1 164 ? -2.271 -14.219 -11.062 1 98.69 164 ARG A N 1
ATOM 1318 C CA . ARG A 1 164 ? -2.395 -15.617 -11.469 1 98.69 164 ARG A CA 1
ATOM 1319 C C . ARG A 1 164 ? -2.916 -15.727 -12.898 1 98.69 164 ARG A C 1
ATOM 1321 O O . ARG A 1 164 ? -2.359 -16.469 -13.711 1 98.69 164 ARG A O 1
ATOM 1328 N N . ASN A 1 165 ? -3.969 -14.992 -13.18 1 98.81 165 ASN A N 1
ATOM 1329 C CA . ASN A 1 165 ? -4.617 -15.07 -14.484 1 98.81 165 ASN A CA 1
ATOM 1330 C C . ASN A 1 165 ? -3.717 -14.531 -15.594 1 98.81 165 ASN A C 1
ATOM 1332 O O . ASN A 1 165 ? -3.666 -15.102 -16.688 1 98.81 165 ASN A O 1
ATOM 1336 N N . VAL A 1 166 ? -3.014 -13.438 -15.281 1 98.88 166 VAL A N 1
ATOM 1337 C CA . VAL A 1 166 ? -2.117 -12.867 -16.281 1 98.88 166 VAL A CA 1
ATOM 1338 C C . VAL A 1 166 ? -1.009 -13.859 -16.609 1 98.88 166 VAL A C 1
ATOM 1340 O O . VAL A 1 166 ? -0.651 -14.031 -17.781 1 98.88 166 VAL A O 1
ATOM 1343 N N . ALA A 1 167 ? -0.473 -14.484 -15.633 1 98.88 167 ALA A N 1
ATOM 1344 C CA . ALA A 1 167 ? 0.564 -15.492 -15.867 1 98.88 167 ALA A CA 1
ATOM 1345 C C . ALA A 1 167 ? 0.034 -16.641 -16.719 1 98.88 167 ALA A C 1
ATOM 1347 O O . ALA A 1 167 ? 0.728 -17.141 -17.609 1 98.88 167 ALA A O 1
ATOM 1348 N N . ARG A 1 168 ? -1.145 -17.094 -16.469 1 98.75 168 ARG A N 1
ATOM 1349 C CA . ARG A 1 168 ? -1.761 -18.172 -17.25 1 98.75 168 ARG A CA 1
ATOM 1350 C C . ARG A 1 168 ? -1.989 -17.734 -18.703 1 98.75 168 ARG A C 1
ATOM 1352 O O . ARG A 1 168 ? -1.647 -18.469 -19.625 1 98.75 168 ARG A O 1
ATOM 1359 N N . LYS A 1 169 ? -2.547 -16.562 -18.859 1 98.62 169 LYS A N 1
ATOM 1360 C CA . LYS A 1 169 ? -2.877 -16.047 -20.188 1 98.62 169 LYS A CA 1
ATOM 1361 C C . LYS A 1 169 ? -1.62 -15.867 -21.031 1 98.62 169 LYS A C 1
ATOM 1363 O O . LYS A 1 169 ? -1.663 -15.992 -22.266 1 98.62 169 LYS A O 1
ATOM 1368 N N . GLY A 1 170 ? -0.562 -15.57 -20.344 1 98.62 170 GLY A N 1
ATOM 1369 C CA . GLY A 1 170 ? 0.679 -15.312 -21.062 1 98.62 170 GLY A CA 1
ATOM 1370 C C . GLY A 1 170 ? 1.521 -16.562 -21.266 1 98.62 170 GLY A C 1
ATOM 1371 O O . GLY A 1 170 ? 2.578 -16.5 -21.891 1 98.62 170 GLY A O 1
ATOM 1372 N N . ALA A 1 171 ? 1.065 -17.688 -20.766 1 98.69 171 ALA A N 1
ATOM 1373 C CA . ALA A 1 171 ? 1.854 -18.922 -20.812 1 98.69 171 ALA A CA 1
ATOM 1374 C C . ALA A 1 171 ? 2.01 -19.406 -22.25 1 98.69 171 ALA A C 1
ATOM 1376 O O . ALA A 1 171 ? 1.093 -19.266 -23.078 1 98.69 171 ALA A O 1
ATOM 1377 N N . LEU A 1 172 ? 3.09 -19.984 -22.5 1 97.38 172 LEU A N 1
ATOM 1378 C CA . LEU A 1 172 ? 3.445 -20.484 -23.828 1 97.38 172 LEU A CA 1
ATOM 1379 C C . LEU A 1 172 ? 2.605 -21.688 -24.203 1 97.38 172 LEU A C 1
ATOM 1381 O O . LEU A 1 172 ? 2.24 -21.859 -25.375 1 97.38 172 LEU A O 1
ATOM 1385 N N . SER A 1 173 ? 2.297 -22.516 -23.266 1 97.5 173 SER A N 1
ATOM 1386 C CA . SER A 1 173 ? 1.67 -23.797 -23.547 1 97.5 173 SER A CA 1
ATOM 1387 C C . SER A 1 173 ? 0.224 -23.828 -23.078 1 97.5 173 SER A C 1
ATOM 1389 O O . SER A 1 173 ? -0.237 -22.891 -22.406 1 97.5 173 SER A O 1
ATOM 1391 N N . TYR A 1 174 ? -0.436 -24.953 -23.375 1 97.44 174 TYR A N 1
ATOM 1392 C CA . TYR A 1 174 ? -1.845 -25.109 -23.031 1 97.44 174 TYR A CA 1
ATOM 1393 C C . TYR A 1 174 ? -2.004 -25.812 -21.688 1 97.44 174 TYR A C 1
ATOM 1395 O O . TYR A 1 174 ? -3.102 -25.844 -21.125 1 97.44 174 TYR A O 1
ATOM 1403 N N . ILE A 1 175 ? -0.963 -26.359 -21.172 1 98.5 175 ILE A N 1
ATOM 1404 C CA . ILE A 1 175 ? -0.98 -27.047 -19.875 1 98.5 175 ILE A CA 1
ATOM 1405 C C . ILE A 1 175 ? -0.233 -26.219 -18.844 1 98.5 175 ILE A C 1
ATOM 1407 O O . ILE A 1 175 ? 0.927 -25.844 -19.047 1 98.5 175 ILE A O 1
ATOM 1411 N N . HIS A 1 176 ? -0.931 -25.906 -17.75 1 98.56 176 HIS A N 1
ATOM 1412 C CA . HIS A 1 176 ? -0.382 -24.969 -16.781 1 98.56 176 HIS A CA 1
ATOM 1413 C C . HIS A 1 176 ? -0.22 -25.625 -15.414 1 98.56 176 HIS A C 1
ATOM 1415 O O . HIS A 1 176 ? -1.152 -26.266 -14.914 1 98.56 176 HIS A O 1
ATOM 1421 N N . MET A 1 177 ? 0.944 -25.5 -14.82 1 98.56 177 MET A N 1
ATOM 1422 C CA . MET A 1 177 ? 1.186 -25.766 -13.406 1 98.56 177 MET A CA 1
ATOM 1423 C C . MET A 1 177 ? 1.231 -24.484 -12.602 1 98.56 177 MET A C 1
ATOM 1425 O O . MET A 1 177 ? 2.221 -23.75 -12.648 1 98.56 177 MET A O 1
ATOM 1429 N N . MET A 1 178 ? 0.22 -24.266 -11.812 1 96.88 178 MET A N 1
ATOM 1430 C CA . MET A 1 178 ? 0.154 -23.047 -10.992 1 96.88 178 MET A CA 1
ATOM 1431 C C . MET A 1 178 ? 0.88 -23.25 -9.672 1 96.88 178 MET A C 1
ATOM 1433 O O . MET A 1 178 ? 0.674 -24.25 -8.984 1 96.88 178 MET A O 1
ATOM 1437 N N . ALA A 1 179 ? 1.717 -22.297 -9.312 1 96.75 179 ALA A N 1
ATOM 1438 C CA . ALA A 1 179 ? 2.438 -22.438 -8.055 1 96.75 179 ALA A CA 1
ATOM 1439 C C . ALA A 1 179 ? 2.893 -21.062 -7.539 1 96.75 179 ALA A C 1
ATOM 1441 O O . ALA A 1 179 ? 2.893 -20.078 -8.281 1 96.75 179 ALA A O 1
ATOM 1442 N N . ASP A 1 180 ? 3.16 -21.016 -6.25 1 94.81 180 ASP A N 1
ATOM 1443 C CA . ASP A 1 180 ? 3.836 -19.844 -5.684 1 94.81 180 ASP A CA 1
ATOM 1444 C C . ASP A 1 180 ? 5.301 -19.812 -6.105 1 94.81 180 ASP A C 1
ATOM 1446 O O . ASP A 1 180 ? 5.93 -20.859 -6.289 1 94.81 180 ASP A O 1
ATOM 1450 N N . VAL A 1 181 ? 5.824 -18.656 -6.215 1 96.44 181 VAL A N 1
ATOM 1451 C CA . VAL A 1 181 ? 7.156 -18.453 -6.766 1 96.44 181 VAL A CA 1
ATOM 1452 C C . VAL A 1 181 ? 8.195 -19.109 -5.863 1 96.44 181 VAL A C 1
ATOM 1454 O O . VAL A 1 181 ? 9.273 -19.5 -6.328 1 96.44 181 VAL A O 1
ATOM 1457 N N . GLU A 1 182 ? 7.895 -19.375 -4.617 1 93.81 182 GLU A N 1
ATOM 1458 C CA . GLU A 1 182 ? 8.859 -19.891 -3.654 1 93.81 182 GLU A CA 1
ATOM 1459 C C . GLU A 1 182 ? 8.898 -21.422 -3.67 1 93.81 182 GLU A C 1
ATOM 1461 O O . GLU A 1 182 ? 9.758 -22.031 -3.037 1 93.81 182 GLU A O 1
ATOM 1466 N N . MET A 1 183 ? 8.023 -22.016 -4.355 1 95.12 183 MET A N 1
ATOM 1467 C CA . MET A 1 183 ? 7.941 -23.469 -4.352 1 95.12 183 MET A CA 1
ATOM 1468 C C . MET A 1 183 ? 9.047 -24.094 -5.207 1 95.12 183 MET A C 1
ATOM 1470 O O . MET A 1 183 ? 9.297 -23.625 -6.32 1 95.12 183 MET A O 1
ATOM 1474 N N . ILE A 1 184 ? 9.656 -25.078 -4.664 1 94.88 184 ILE A N 1
ATOM 1475 C CA . ILE A 1 184 ? 10.68 -25.828 -5.379 1 94.88 184 ILE A CA 1
ATOM 1476 C C . ILE A 1 184 ? 10.133 -27.203 -5.77 1 94.88 184 ILE A C 1
ATOM 1478 O O . ILE A 1 184 ? 9.688 -27.969 -4.91 1 94.88 184 ILE A O 1
ATOM 1482 N N . PHE A 1 185 ? 10.281 -27.531 -6.98 1 96.5 185 PHE A N 1
ATOM 1483 C CA . PHE A 1 185 ? 9.68 -28.75 -7.496 1 96.5 185 PHE A CA 1
ATOM 1484 C C . PHE A 1 185 ? 10.664 -29.906 -7.43 1 96.5 185 PHE A C 1
ATOM 1486 O O . PHE A 1 185 ? 11.883 -29.703 -7.43 1 96.5 185 PHE A O 1
ATOM 1493 N N . SER A 1 186 ? 10.148 -31.141 -7.324 1 96.19 186 SER A N 1
ATOM 1494 C CA . SER A 1 186 ? 10.984 -32.344 -7.43 1 96.19 186 SER A CA 1
ATOM 1495 C C . SER A 1 186 ? 11.719 -32.375 -8.766 1 96.19 186 SER A C 1
ATOM 1497 O O . SER A 1 186 ? 11.242 -31.812 -9.758 1 96.19 186 SER A O 1
ATOM 1499 N N . GLU A 1 187 ? 12.805 -33.031 -8.773 1 94.94 187 GLU A N 1
ATOM 1500 C CA . GLU A 1 187 ? 13.695 -33.031 -9.938 1 94.94 187 GLU A CA 1
ATOM 1501 C C . GLU A 1 187 ? 12.992 -33.594 -11.164 1 94.94 187 GLU A C 1
ATOM 1503 O O . GLU A 1 187 ? 12.367 -34.656 -11.102 1 94.94 187 GLU A O 1
ATOM 1508 N N . GLY A 1 188 ? 13.125 -32.844 -12.258 1 94 188 GLY A N 1
ATOM 1509 C CA . GLY A 1 188 ? 12.586 -33.281 -13.531 1 94 188 GLY A CA 1
ATOM 1510 C C . GLY A 1 188 ? 11.07 -33.25 -13.586 1 94 188 GLY A C 1
ATOM 1511 O O . GLY A 1 188 ? 10.453 -33.969 -14.375 1 94 188 GLY A O 1
ATOM 1512 N N . PHE A 1 189 ? 10.477 -32.531 -12.766 1 96.69 189 PHE A N 1
ATOM 1513 C CA . PHE A 1 189 ? 9.023 -32.5 -12.578 1 96.69 189 PHE A CA 1
ATOM 1514 C C . PHE A 1 189 ? 8.312 -32.406 -13.914 1 96.69 189 PHE A C 1
ATOM 1516 O O . PHE A 1 189 ? 7.477 -33.25 -14.25 1 96.69 189 PHE A O 1
ATOM 1523 N N . ALA A 1 190 ? 8.578 -31.391 -14.742 1 96.38 190 ALA A N 1
ATOM 1524 C CA . ALA A 1 190 ? 7.84 -31.109 -15.969 1 96.38 190 ALA A CA 1
ATOM 1525 C C . ALA A 1 190 ? 8 -32.25 -16.984 1 96.38 190 ALA A C 1
ATOM 1527 O O . ALA A 1 190 ? 7.035 -32.625 -17.641 1 96.38 190 ALA A O 1
ATOM 1528 N N . THR A 1 191 ? 9.172 -32.719 -17.094 1 94.5 191 THR A N 1
ATOM 1529 C CA . THR A 1 191 ? 9.438 -33.781 -18.031 1 94.5 191 THR A CA 1
ATOM 1530 C C . THR A 1 191 ? 8.734 -35.062 -17.594 1 94.5 191 THR A C 1
ATOM 1532 O O . THR A 1 191 ? 8.117 -35.75 -18.422 1 94.5 191 THR A O 1
ATOM 1535 N N . LYS A 1 192 ? 8.789 -35.406 -16.344 1 95.06 192 LYS A N 1
ATOM 1536 C CA . LYS A 1 192 ? 8.18 -36.625 -15.805 1 95.06 192 LYS A CA 1
ATOM 1537 C C . LYS A 1 192 ? 6.664 -36.594 -15.977 1 95.06 192 LYS A C 1
ATOM 1539 O O . LYS A 1 192 ? 6.047 -37.625 -16.219 1 95.06 192 LYS A O 1
ATOM 1544 N N . MET A 1 193 ? 6.121 -35.438 -15.852 1 97.38 193 MET A N 1
ATOM 1545 C CA . MET A 1 193 ? 4.668 -35.312 -15.828 1 97.38 193 MET A CA 1
ATOM 1546 C C . MET A 1 193 ? 4.121 -35.094 -17.234 1 97.38 193 MET A C 1
ATOM 1548 O O . MET A 1 193 ? 2.906 -35.125 -17.453 1 97.38 193 MET A O 1
ATOM 1552 N N . LYS A 1 194 ? 4.965 -34.875 -18.203 1 97 194 LYS A N 1
ATOM 1553 C CA . LYS A 1 194 ? 4.562 -34.375 -19.531 1 97 194 LYS A CA 1
ATOM 1554 C C . LYS A 1 194 ? 3.59 -35.344 -20.188 1 97 194 LYS A C 1
ATOM 1556 O O . LYS A 1 194 ? 2.529 -34.938 -20.672 1 97 194 LYS A O 1
ATOM 1561 N N . SER A 1 195 ? 3.926 -36.594 -20.234 1 96.44 195 SER A N 1
ATOM 1562 C CA . SER A 1 195 ? 3.074 -37.594 -20.859 1 96.44 195 SER A CA 1
ATOM 1563 C C . SER A 1 195 ? 1.719 -37.688 -20.172 1 96.44 195 SER A C 1
ATOM 1565 O O . SER A 1 195 ? 0.677 -37.688 -20.828 1 96.44 195 SER A O 1
ATOM 1567 N N . LEU A 1 196 ? 1.776 -37.844 -18.875 1 97.38 196 LEU A N 1
ATOM 1568 C CA . LEU A 1 196 ? 0.547 -37.938 -18.109 1 97.38 196 LEU A CA 1
ATOM 1569 C C . LEU A 1 196 ? -0.323 -36.688 -18.312 1 97.38 196 LEU A C 1
ATOM 1571 O O . LEU A 1 196 ? -1.54 -36.812 -18.469 1 97.38 196 LEU A O 1
ATOM 1575 N N . ALA A 1 197 ? 0.277 -35.531 -18.266 1 98 197 ALA A N 1
ATOM 1576 C CA . ALA A 1 197 ? -0.451 -34.281 -18.422 1 98 197 ALA A CA 1
ATOM 1577 C C . ALA A 1 197 ? -1.133 -34.188 -19.797 1 98 197 ALA A C 1
ATOM 1579 O O . ALA A 1 197 ? -2.248 -33.688 -19.906 1 98 197 ALA A O 1
ATOM 1580 N N . ASN A 1 198 ? -0.453 -34.656 -20.828 1 96.94 198 ASN A N 1
ATOM 1581 C CA . ASN A 1 198 ? -1.035 -34.625 -22.156 1 96.94 198 ASN A CA 1
ATOM 1582 C C . ASN A 1 198 ? -2.229 -35.562 -22.266 1 96.94 198 ASN A C 1
ATOM 1584 O O . ASN A 1 198 ? -3.131 -35.344 -23.078 1 96.94 198 ASN A O 1
ATOM 1588 N N . GLN A 1 199 ? -2.238 -36.562 -21.469 1 95.62 199 GLN A N 1
ATOM 1589 C CA . GLN A 1 199 ? -3.357 -37.5 -21.453 1 95.62 199 GLN A CA 1
ATOM 1590 C C . GLN A 1 199 ? -4.562 -36.906 -20.734 1 95.62 199 GLN A C 1
ATOM 1592 O O . GLN A 1 199 ? -5.703 -37.062 -21.156 1 95.62 199 GLN A O 1
ATOM 1597 N N . TYR A 1 200 ? -4.316 -36.188 -19.688 1 96.06 200 TYR A N 1
ATOM 1598 C CA . TYR A 1 200 ? -5.391 -35.719 -18.828 1 96.06 200 TYR A CA 1
ATOM 1599 C C . TYR A 1 200 ? -5.887 -34.344 -19.266 1 96.06 200 TYR A C 1
ATOM 1601 O O . TYR A 1 200 ? -7.055 -34.031 -19.062 1 96.06 200 TYR A O 1
ATOM 1609 N N . MET A 1 201 ? -5.004 -33.469 -19.719 1 93.44 201 MET A N 1
ATOM 1610 C CA . MET A 1 201 ? -5.316 -32.094 -20.047 1 93.44 201 MET A CA 1
ATOM 1611 C C . MET A 1 201 ? -5.551 -31.938 -21.547 1 93.44 201 MET A C 1
ATOM 1613 O O . MET A 1 201 ? -4.863 -31.156 -22.219 1 93.44 201 MET A O 1
ATOM 1617 N N . ASN A 1 202 ? -6.527 -32.5 -22.047 1 86.75 202 ASN A N 1
ATOM 1618 C CA . ASN A 1 202 ? -6.77 -32.5 -23.484 1 86.75 202 ASN A CA 1
ATOM 1619 C C . ASN A 1 202 ? -7.777 -31.422 -23.891 1 86.75 202 ASN A C 1
ATOM 1621 O O . ASN A 1 202 ? -8.141 -31.312 -25.062 1 86.75 202 ASN A O 1
ATOM 1625 N N . GLY A 1 203 ? -8.211 -30.641 -22.984 1 83.81 203 GLY A N 1
ATOM 1626 C CA . GLY A 1 203 ? -9.125 -29.562 -23.266 1 83.81 203 GLY A CA 1
ATOM 1627 C C . GLY A 1 203 ? -10.578 -30 -23.359 1 83.81 203 GLY A C 1
ATOM 1628 O O . GLY A 1 203 ? -11.477 -29.172 -23.469 1 83.81 203 GLY A O 1
ATOM 1629 N N . LYS A 1 204 ? -10.82 -31.219 -23.281 1 87.38 204 LYS A N 1
ATOM 1630 C CA . LYS A 1 204 ? -12.172 -31.75 -23.438 1 87.38 204 LYS A CA 1
ATOM 1631 C C . LYS A 1 204 ? -12.656 -32.375 -22.141 1 87.38 204 LYS A C 1
ATOM 1633 O O . LYS A 1 204 ? -13.758 -32.094 -21.672 1 87.38 204 LYS A O 1
ATOM 1638 N N . ASP A 1 205 ? -11.75 -33.125 -21.609 1 90.56 205 ASP A N 1
ATOM 1639 C CA . ASP A 1 205 ? -12.117 -33.812 -20.375 1 90.56 205 ASP A CA 1
ATOM 1640 C C . ASP A 1 205 ? -11.984 -32.906 -19.156 1 90.56 205 ASP A C 1
ATOM 1642 O O . ASP A 1 205 ? -11.062 -32.094 -19.094 1 90.56 205 ASP A O 1
ATOM 1646 N N . ARG A 1 206 ? -12.867 -32.875 -18.312 1 94.88 206 ARG A N 1
ATOM 1647 C CA . ARG A 1 206 ? -12.852 -32.062 -17.094 1 94.88 206 ARG A CA 1
ATOM 1648 C C . ARG A 1 206 ? -12.086 -32.781 -15.984 1 94.88 206 ARG A C 1
ATOM 1650 O O . ARG A 1 206 ? -12.656 -33.156 -14.953 1 94.88 206 ARG A O 1
ATOM 1657 N N . LYS A 1 207 ? -10.773 -32.969 -16.266 1 97.06 207 LYS A N 1
ATOM 1658 C CA . LYS A 1 207 ? -9.883 -33.594 -15.305 1 97.06 207 LYS A CA 1
ATOM 1659 C C . LYS A 1 207 ? -8.75 -32.688 -14.891 1 97.06 207 LYS A C 1
ATOM 1661 O O . LYS A 1 207 ? -8.266 -31.875 -15.695 1 97.06 207 LYS A O 1
ATOM 1666 N N . LEU A 1 208 ? -8.453 -32.781 -13.656 1 97.75 208 LEU A N 1
ATOM 1667 C CA . LEU A 1 208 ? -7.344 -32.031 -13.086 1 97.75 208 LEU A CA 1
ATOM 1668 C C . LEU A 1 208 ? -6.309 -32.969 -12.469 1 97.75 208 LEU A C 1
ATOM 1670 O O . LEU A 1 208 ? -6.652 -34.031 -11.961 1 97.75 208 LEU A O 1
ATOM 1674 N N . LEU A 1 209 ? -5.047 -32.594 -12.602 1 98.38 209 LEU A N 1
ATOM 1675 C CA . LEU A 1 209 ? -4.004 -33.281 -11.844 1 98.38 209 LEU A CA 1
ATOM 1676 C C . LEU A 1 209 ? -3.619 -32.5 -10.602 1 98.38 209 LEU A C 1
ATOM 1678 O O . LEU A 1 209 ? -3.453 -31.266 -10.656 1 98.38 209 LEU A O 1
ATOM 1682 N N . VAL A 1 210 ? -3.539 -33.156 -9.477 1 98.06 210 VAL A N 1
ATOM 1683 C CA . VAL A 1 210 ? -3.203 -32.594 -8.18 1 98.06 210 VAL A CA 1
ATOM 1684 C C . VAL A 1 210 ? -1.822 -33.062 -7.742 1 98.06 210 VAL A C 1
ATOM 1686 O O . VAL A 1 210 ? -1.473 -34.219 -7.938 1 98.06 210 VAL A O 1
ATOM 1689 N N . ILE A 1 211 ? -1.051 -32.156 -7.176 1 97.56 211 ILE A N 1
ATOM 1690 C CA . ILE A 1 211 ? 0.234 -32.562 -6.625 1 97.56 211 ILE A CA 1
ATOM 1691 C C . ILE A 1 211 ? 0.278 -32.281 -5.129 1 97.56 211 ILE A C 1
ATOM 1693 O O . ILE A 1 211 ? -0.427 -31.375 -4.652 1 97.56 211 ILE A O 1
ATOM 1697 N N . ARG A 1 212 ? 1.112 -33.031 -4.426 1 96.19 212 ARG A N 1
ATOM 1698 C CA . ARG A 1 212 ? 1.312 -32.781 -3 1 96.19 212 ARG A CA 1
ATOM 1699 C C . ARG A 1 212 ? 2.338 -31.672 -2.768 1 96.19 212 ARG A C 1
ATOM 1701 O O . ARG A 1 212 ? 3.271 -31.516 -3.555 1 96.19 212 ARG A O 1
ATOM 1708 N N . ARG A 1 213 ? 2.096 -30.906 -1.729 1 95.69 213 ARG A N 1
ATOM 1709 C CA . ARG A 1 213 ? 2.998 -29.844 -1.29 1 95.69 213 ARG A CA 1
ATOM 1710 C C . ARG A 1 213 ? 3.59 -30.172 0.079 1 95.69 213 ARG A C 1
ATOM 1712 O O . ARG A 1 213 ? 2.891 -30.672 0.961 1 95.69 213 ARG A O 1
ATOM 1719 N N . PHE A 1 214 ? 4.836 -29.812 0.238 1 95.12 214 PHE A N 1
ATOM 1720 C CA . PHE A 1 214 ? 5.516 -30.078 1.499 1 95.12 214 PHE A CA 1
ATOM 1721 C C . PHE A 1 214 ? 6.32 -28.859 1.945 1 95.12 214 PHE A C 1
ATOM 1723 O O . PHE A 1 214 ? 6.41 -27.875 1.219 1 95.12 214 PHE A O 1
ATOM 1730 N N . GLU A 1 215 ? 6.785 -28.844 3.162 1 93.94 215 GLU A N 1
ATOM 1731 C CA . GLU A 1 215 ? 7.711 -27.844 3.691 1 93.94 215 GLU A CA 1
ATOM 1732 C C . GLU A 1 215 ? 8.906 -28.5 4.375 1 93.94 215 GLU A C 1
ATOM 1734 O O . GLU A 1 215 ? 8.781 -29.594 4.93 1 93.94 215 GLU A O 1
ATOM 1739 N N . VAL A 1 216 ? 9.969 -27.891 4.246 1 92.38 216 VAL A N 1
ATOM 1740 C CA . VAL A 1 216 ? 11.18 -28.406 4.879 1 92.38 216 VAL A CA 1
ATOM 1741 C C . VAL A 1 216 ? 11.797 -27.312 5.758 1 92.38 216 VAL A C 1
ATOM 1743 O O . VAL A 1 216 ? 11.555 -26.125 5.551 1 92.38 216 VAL A O 1
ATOM 1746 N N . ASP A 1 217 ? 12.508 -27.75 6.645 1 85.44 217 ASP A N 1
ATOM 1747 C CA . ASP A 1 217 ? 13.211 -26.812 7.508 1 85.44 217 ASP A CA 1
ATOM 1748 C C . ASP A 1 217 ? 14.164 -25.938 6.699 1 85.44 217 ASP A C 1
ATOM 1750 O O . ASP A 1 217 ? 14.727 -26.375 5.699 1 85.44 217 ASP A O 1
ATOM 1754 N N . ASN A 1 218 ? 14.289 -24.703 7.176 1 80 218 ASN A N 1
ATOM 1755 C CA . ASN A 1 218 ? 15.078 -23.719 6.457 1 80 218 ASN A CA 1
ATOM 1756 C C . ASN A 1 218 ? 16.516 -24.188 6.242 1 80 218 ASN A C 1
ATOM 1758 O O . ASN A 1 218 ? 17.141 -23.859 5.23 1 80 218 ASN A O 1
ATOM 1762 N N . LYS A 1 219 ? 17.047 -24.984 7.051 1 80.31 219 LYS A N 1
ATOM 1763 C CA . LYS A 1 219 ? 18.438 -25.406 6.969 1 80.31 219 LYS A CA 1
ATOM 1764 C C . LYS A 1 219 ? 18.562 -26.719 6.188 1 80.31 219 LYS A C 1
ATOM 1766 O O . LYS A 1 219 ? 19.672 -27.141 5.852 1 80.31 219 LYS A O 1
ATOM 1771 N N . ALA A 1 220 ? 17.453 -27.266 5.832 1 81.12 220 ALA A N 1
ATOM 1772 C CA . ALA A 1 220 ? 17.5 -28.562 5.172 1 81.12 220 ALA A CA 1
ATOM 1773 C C . ALA A 1 220 ? 17.562 -28.406 3.656 1 81.12 220 ALA A C 1
ATOM 1775 O O . ALA A 1 220 ? 17.094 -27.406 3.107 1 81.12 220 ALA A O 1
ATOM 1776 N N . ARG A 1 221 ? 18.234 -29.375 3.082 1 87.06 221 ARG A N 1
ATOM 1777 C CA . ARG A 1 221 ? 18.234 -29.453 1.624 1 87.06 221 ARG A CA 1
ATOM 1778 C C . ARG A 1 221 ? 16.859 -29.859 1.104 1 87.06 221 ARG A C 1
ATOM 1780 O O . ARG A 1 221 ? 16.125 -30.594 1.776 1 87.06 221 ARG A O 1
ATOM 1787 N N . THR A 1 222 ? 16.547 -29.391 -0.023 1 91.56 222 THR A N 1
ATOM 1788 C CA . THR A 1 222 ? 15.289 -29.797 -0.642 1 91.56 222 THR A CA 1
ATOM 1789 C C . THR A 1 222 ? 15.398 -31.188 -1.252 1 91.56 222 THR A C 1
ATOM 1791 O O . THR A 1 222 ? 16.375 -31.484 -1.952 1 91.56 222 THR A O 1
ATOM 1794 N N . PRO A 1 223 ? 14.43 -32.031 -0.947 1 95.19 223 PRO A N 1
ATOM 1795 C CA . PRO A 1 223 ? 14.477 -33.375 -1.53 1 95.19 223 PRO A CA 1
ATOM 1796 C C . PRO A 1 223 ? 14.312 -33.375 -3.047 1 95.19 223 PRO A C 1
ATOM 1798 O O . PRO A 1 223 ? 13.484 -32.625 -3.576 1 95.19 223 PRO A O 1
ATOM 1801 N N . SER A 1 224 ? 15.023 -34.25 -3.727 1 94.56 224 SER A N 1
ATOM 1802 C CA . SER A 1 224 ? 15.008 -34.281 -5.184 1 94.56 224 SER A CA 1
ATOM 1803 C C . SER A 1 224 ? 13.883 -35.188 -5.695 1 94.56 224 SER A C 1
ATOM 1805 O O . SER A 1 224 ? 13.359 -34.969 -6.793 1 94.56 224 SER A O 1
ATOM 1807 N N . ASP A 1 225 ? 13.594 -36.219 -4.922 1 95.5 225 ASP A N 1
ATOM 1808 C CA . ASP A 1 225 ? 12.57 -37.156 -5.344 1 95.5 225 ASP A CA 1
ATOM 1809 C C . ASP A 1 225 ? 11.797 -37.719 -4.141 1 95.5 225 ASP A C 1
ATOM 1811 O O . ASP A 1 225 ? 12.062 -37.344 -3 1 95.5 225 ASP A O 1
ATOM 1815 N N . HIS A 1 226 ? 10.805 -38.594 -4.434 1 96.5 226 HIS A N 1
ATOM 1816 C CA . HIS A 1 226 ? 9.898 -39.094 -3.393 1 96.5 226 HIS A CA 1
ATOM 1817 C C . HIS A 1 226 ? 10.633 -39.969 -2.393 1 96.5 226 HIS A C 1
ATOM 1819 O O . HIS A 1 226 ? 10.219 -40.094 -1.236 1 96.5 226 HIS A O 1
ATOM 1825 N N . LYS A 1 227 ? 11.75 -40.594 -2.846 1 96.62 227 LYS A N 1
ATOM 1826 C CA . LYS A 1 227 ? 12.531 -41.406 -1.93 1 96.62 227 LYS A CA 1
ATOM 1827 C C . LYS A 1 227 ? 13.219 -40.562 -0.871 1 96.62 227 LYS A C 1
ATOM 1829 O O . LYS A 1 227 ? 13.148 -40.875 0.322 1 96.62 227 LYS A O 1
ATOM 1834 N N . GLU A 1 228 ? 13.844 -39.562 -1.354 1 96.69 228 GLU A N 1
ATOM 1835 C CA . GLU A 1 228 ? 14.484 -38.625 -0.425 1 96.69 228 GLU A CA 1
ATOM 1836 C C . GLU A 1 228 ? 13.461 -37.969 0.486 1 96.69 228 GLU A C 1
ATOM 1838 O O . GLU A 1 228 ? 13.711 -37.781 1.678 1 96.69 228 GLU A O 1
ATOM 1843 N N . LEU A 1 229 ? 12.391 -37.562 -0.052 1 97.12 229 LEU A N 1
ATOM 1844 C CA . LEU A 1 229 ? 11.328 -36.938 0.725 1 97.12 229 LEU A CA 1
ATOM 1845 C C . LEU A 1 229 ? 10.859 -37.875 1.843 1 97.12 229 LEU A C 1
ATOM 1847 O O . LEU A 1 229 ? 10.648 -37.406 2.975 1 97.12 229 LEU A O 1
ATOM 1851 N N . PHE A 1 230 ? 10.695 -39.094 1.498 1 96.25 230 PHE A N 1
ATOM 1852 C CA . PHE A 1 230 ? 10.258 -40.094 2.473 1 96.25 230 PHE A CA 1
ATOM 1853 C C . PHE A 1 230 ? 11.219 -40.156 3.654 1 96.25 230 PHE A C 1
ATOM 1855 O O . PHE A 1 230 ? 10.797 -40.125 4.812 1 96.25 230 PHE A O 1
ATOM 1862 N N . LEU A 1 231 ? 12.469 -40.188 3.34 1 95.81 231 LEU A N 1
ATOM 1863 C CA . LEU A 1 231 ? 13.492 -40.25 4.379 1 95.81 231 LEU A CA 1
ATOM 1864 C C . LEU A 1 231 ? 13.469 -39 5.23 1 95.81 231 LEU A C 1
ATOM 1866 O O . LEU A 1 231 ? 13.633 -39.062 6.449 1 95.81 231 LEU A O 1
ATOM 1870 N N . MET A 1 232 ? 13.258 -37.906 4.562 1 95.31 232 MET A N 1
ATOM 1871 C CA . MET A 1 232 ? 13.242 -36.625 5.285 1 95.31 232 MET A CA 1
ATOM 1872 C C . MET A 1 232 ? 12.031 -36.531 6.199 1 95.31 232 MET A C 1
ATOM 1874 O O . MET A 1 232 ? 12.109 -35.969 7.297 1 95.31 232 MET A O 1
ATOM 1878 N N . ILE A 1 233 ? 10.922 -37.031 5.801 1 93.94 233 ILE A N 1
ATOM 1879 C CA . ILE A 1 233 ? 9.719 -37.031 6.625 1 93.94 233 ILE A CA 1
ATOM 1880 C C . ILE A 1 233 ? 9.922 -37.938 7.832 1 93.94 233 ILE A C 1
ATOM 1882 O O . ILE A 1 233 ? 9.57 -37.562 8.961 1 93.94 233 ILE A O 1
ATOM 1886 N N . LYS A 1 234 ? 10.539 -39.031 7.621 1 93.56 234 LYS A N 1
ATOM 1887 C CA . LYS A 1 234 ? 10.82 -39.969 8.711 1 93.56 234 LYS A CA 1
ATOM 1888 C C . LYS A 1 234 ? 11.781 -39.344 9.727 1 93.56 234 LYS A C 1
ATOM 1890 O O . LYS A 1 234 ? 11.703 -39.625 10.922 1 93.56 234 LYS A O 1
ATOM 1895 N N . ALA A 1 235 ? 12.594 -38.531 9.227 1 92.69 235 ALA A N 1
ATOM 1896 C CA . ALA A 1 235 ? 13.586 -37.875 10.078 1 92.69 235 ALA A CA 1
ATOM 1897 C C . ALA A 1 235 ? 13.039 -36.594 10.68 1 92.69 235 ALA A C 1
ATOM 1899 O O . ALA A 1 235 ? 13.773 -35.844 11.32 1 92.69 235 ALA A O 1
ATOM 1900 N N . PHE A 1 236 ? 11.812 -36.281 10.391 1 89.81 236 PHE A N 1
ATOM 1901 C CA . PHE A 1 236 ? 11.148 -35.094 10.906 1 89.81 236 PHE A CA 1
ATOM 1902 C C . PHE A 1 236 ? 11.836 -33.812 10.391 1 89.81 236 PHE A C 1
ATOM 1904 O O . PHE A 1 236 ? 12.023 -32.875 11.141 1 89.81 236 PHE A O 1
ATOM 1911 N N . ARG A 1 237 ? 12.242 -33.844 9.125 1 92.19 237 ARG A N 1
ATOM 1912 C CA . ARG A 1 237 ? 12.867 -32.719 8.461 1 92.19 237 ARG A CA 1
ATOM 1913 C C . ARG A 1 237 ? 11.977 -32.156 7.355 1 92.19 237 ARG A C 1
ATOM 1915 O O . ARG A 1 237 ? 12.281 -31.125 6.762 1 92.19 237 ARG A O 1
ATOM 1922 N N . ALA A 1 238 ? 11.062 -32.875 7.035 1 92.75 238 ALA A N 1
ATOM 1923 C CA . ALA A 1 238 ? 10.047 -32.469 6.066 1 92.75 238 ALA A CA 1
ATOM 1924 C C . ALA A 1 238 ? 8.648 -32.75 6.586 1 92.75 238 ALA A C 1
ATOM 1926 O O . ALA A 1 238 ? 8.445 -33.719 7.348 1 92.75 238 ALA A O 1
ATOM 1927 N N . PHE A 1 239 ? 7.715 -31.922 6.184 1 89.88 239 PHE A N 1
ATOM 1928 C CA . PHE A 1 239 ? 6.332 -32.031 6.629 1 89.88 239 PHE A CA 1
ATOM 1929 C C . PHE A 1 239 ? 5.371 -31.656 5.504 1 89.88 239 PHE A C 1
ATOM 1931 O O . PHE A 1 239 ? 5.762 -31 4.535 1 89.88 239 PHE A O 1
ATOM 1938 N N . GLU A 1 240 ? 4.148 -32.156 5.656 1 89.75 240 GLU A N 1
ATOM 1939 C CA . GLU A 1 240 ? 3.125 -31.625 4.762 1 89.75 240 GLU A CA 1
ATOM 1940 C C . GLU A 1 240 ? 3.025 -30.109 4.883 1 89.75 240 GLU A C 1
ATOM 1942 O O . GLU A 1 240 ? 3.227 -29.547 5.961 1 89.75 240 GLU A O 1
ATOM 1947 N N . PHE A 1 241 ? 2.73 -29.516 3.855 1 87.06 241 PHE A N 1
ATOM 1948 C CA . PHE A 1 241 ? 2.727 -28.062 3.787 1 87.06 241 PHE A CA 1
ATOM 1949 C C . PHE A 1 241 ? 1.745 -27.469 4.797 1 87.06 241 PHE A C 1
ATOM 1951 O O . PHE A 1 241 ? 0.591 -27.906 4.867 1 87.06 241 PHE A O 1
ATOM 1958 N N . HIS A 1 242 ? 2.184 -26.453 5.629 1 81.19 242 HIS A N 1
ATOM 1959 C CA . HIS A 1 242 ? 1.411 -25.734 6.629 1 81.19 242 HIS A CA 1
ATOM 1960 C C . HIS A 1 242 ? 0.855 -26.672 7.691 1 81.19 242 HIS A C 1
ATOM 1962 O O . HIS A 1 242 ? -0.278 -26.5 8.148 1 81.19 242 HIS A O 1
ATOM 1968 N N . HIS A 1 243 ? 1.597 -27.656 8.07 1 77.81 243 HIS A N 1
ATOM 1969 C CA . HIS A 1 243 ? 1.133 -28.641 9.047 1 77.81 243 HIS A CA 1
ATOM 1970 C C . HIS A 1 243 ? 0.882 -27.984 10.406 1 77.81 243 HIS A C 1
ATOM 1972 O O . HIS A 1 243 ? 0.065 -28.469 11.188 1 77.81 243 HIS A O 1
ATOM 1978 N N . LYS A 1 244 ? 1.486 -26.828 10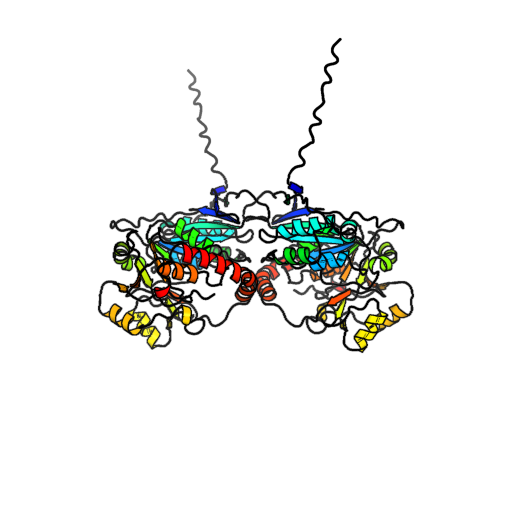.672 1 74.69 244 LYS A N 1
ATOM 1979 C CA . LYS A 1 244 ? 1.274 -26.109 11.922 1 74.69 244 LYS A CA 1
ATOM 1980 C C . LYS A 1 244 ? 0.409 -24.875 11.719 1 74.69 244 LYS A C 1
ATOM 1982 O O . LYS A 1 244 ? -0.323 -24.469 12.617 1 74.69 244 LYS A O 1
ATOM 1987 N N . TYR A 1 245 ? 0.466 -24.344 10.516 1 76.81 245 TYR A N 1
ATOM 1988 C CA . TYR A 1 245 ? -0.121 -23.031 10.242 1 76.81 245 TYR A CA 1
ATOM 1989 C C . TYR A 1 245 ? -1.551 -23.172 9.742 1 76.81 245 TYR A C 1
ATOM 1991 O O . TYR A 1 245 ? -2.473 -22.578 10.289 1 76.81 245 TYR A O 1
ATOM 1999 N N . PHE A 1 246 ? -1.796 -23.953 8.773 1 78.56 246 PHE A N 1
ATOM 2000 C CA . PHE A 1 246 ? -3.09 -24.062 8.109 1 78.56 246 PHE A CA 1
ATOM 2001 C C . PHE A 1 246 ? -3.295 -25.453 7.543 1 78.56 246 PHE A C 1
ATOM 2003 O O . PHE A 1 246 ? -3.492 -25.625 6.336 1 78.56 246 PHE A O 1
ATOM 2010 N N . PRO A 1 247 ? -3.363 -26.516 8.32 1 80.31 247 PRO A N 1
ATOM 2011 C CA . PRO A 1 247 ? -3.463 -27.891 7.848 1 80.31 247 PRO A CA 1
ATOM 2012 C C . PRO A 1 247 ? -4.762 -28.156 7.094 1 80.31 247 PRO A C 1
ATOM 2014 O O . PRO A 1 247 ? -4.766 -28.922 6.121 1 80.31 247 PRO A O 1
ATOM 2017 N N . VAL A 1 248 ? -5.816 -27.516 7.395 1 78.69 248 VAL A N 1
ATOM 2018 C CA . VAL A 1 248 ? -7.121 -27.766 6.797 1 78.69 248 VAL A CA 1
ATOM 2019 C C . VAL A 1 248 ? -7.086 -27.422 5.312 1 78.69 248 VAL A C 1
ATOM 2021 O O . VAL A 1 248 ? -7.762 -28.047 4.496 1 78.69 248 VAL A O 1
ATOM 2024 N N . GLY A 1 249 ? -6.23 -26.578 4.93 1 82.06 249 GLY A N 1
ATOM 2025 C CA . GLY A 1 249 ? -6.172 -26.125 3.547 1 82.06 249 GLY A CA 1
ATOM 2026 C C . GLY A 1 249 ? -5.211 -26.938 2.697 1 82.06 249 GLY A C 1
ATOM 2027 O O . GLY A 1 249 ? -5.25 -26.859 1.468 1 82.06 249 GLY A O 1
ATOM 2028 N N . HIS A 1 250 ? -4.441 -27.781 3.375 1 82.75 250 HIS A N 1
ATOM 2029 C CA . HIS A 1 250 ? -3.338 -28.312 2.58 1 82.75 250 HIS A CA 1
ATOM 2030 C C . HIS A 1 250 ? -3.232 -29.812 2.727 1 82.75 250 HIS A C 1
ATOM 2032 O O . HIS A 1 250 ? -2.588 -30.484 1.911 1 82.75 250 HIS A O 1
ATOM 2038 N N . THR A 1 251 ? -3.891 -30.375 3.66 1 82.62 251 THR A N 1
ATOM 2039 C CA . THR A 1 251 ? -3.73 -31.797 3.914 1 82.62 251 THR A CA 1
ATOM 2040 C C . THR A 1 251 ? -4.465 -32.625 2.857 1 82.62 251 THR A C 1
ATOM 2042 O O . THR A 1 251 ? -5.621 -32.344 2.537 1 82.62 251 THR A O 1
ATOM 2045 N N . ILE A 1 252 ? -3.699 -33.594 2.291 1 83.38 252 ILE A N 1
ATOM 2046 C CA . ILE A 1 252 ? -4.277 -34.656 1.485 1 83.38 252 ILE A CA 1
ATOM 2047 C C . ILE A 1 252 ? -4.117 -36 2.207 1 83.38 252 ILE A C 1
ATOM 2049 O O . ILE A 1 252 ? -2.994 -36.406 2.508 1 83.38 252 ILE A O 1
ATOM 2053 N N . GLU A 1 253 ? -5.172 -36.625 2.328 1 86.88 253 GLU A N 1
ATOM 2054 C CA . GLU A 1 253 ? -5.156 -37.844 3.104 1 86.88 253 GLU A CA 1
ATOM 2055 C C . GLU A 1 253 ? -4.34 -38.938 2.398 1 86.88 253 GLU A C 1
ATOM 2057 O O . GLU A 1 253 ? -3.982 -38.781 1.229 1 86.88 253 GLU A O 1
ATOM 2062 N N . SER A 1 254 ? -3.918 -39.938 3.121 1 91.06 254 SER A N 1
ATOM 2063 C CA . SER A 1 254 ? -3.279 -41.156 2.627 1 91.06 254 SER A CA 1
ATOM 2064 C C . SER A 1 254 ? -1.886 -40.844 2.08 1 91.06 254 SER A C 1
ATOM 2066 O O . SER A 1 254 ? -1.557 -41.25 0.961 1 91.06 254 SER A O 1
ATOM 2068 N N . LEU A 1 255 ? -1.141 -40.156 2.918 1 93.25 255 LEU A N 1
ATOM 2069 C CA . LEU A 1 255 ? 0.228 -39.812 2.551 1 93.25 255 LEU A CA 1
ATOM 2070 C C . LEU A 1 255 ? 1.061 -41.062 2.318 1 93.25 255 LEU A C 1
ATOM 2072 O O . LEU A 1 255 ? 1.799 -41.156 1.335 1 93.25 255 LEU A O 1
ATOM 2076 N N . TRP A 1 256 ? 0.903 -42.031 3.186 1 93.25 256 TRP A N 1
ATOM 2077 C CA . TRP A 1 256 ? 1.708 -43.25 3.09 1 93.25 256 TRP A CA 1
ATOM 2078 C C . TRP A 1 256 ? 1.32 -44.062 1.861 1 93.25 256 TRP A C 1
ATOM 2080 O O . TRP A 1 256 ? 2.168 -44.719 1.254 1 93.25 256 TRP A O 1
ATOM 2090 N N . HIS A 1 257 ? 0.062 -44.031 1.601 1 94.06 257 HIS A N 1
ATOM 2091 C CA . HIS A 1 257 ? -0.382 -44.656 0.361 1 94.06 257 HIS A CA 1
ATOM 2092 C C . HIS A 1 257 ? 0.273 -44 -0.852 1 94.06 257 HIS A C 1
ATOM 2094 O O . HIS A 1 257 ? 0.686 -44.719 -1.785 1 94.06 257 HIS A O 1
ATOM 2100 N N . TRP A 1 258 ? 0.366 -42.781 -0.885 1 96.5 258 TRP A N 1
ATOM 2101 C CA . TRP A 1 258 ? 1.002 -42.031 -1.969 1 96.5 258 TRP A CA 1
ATOM 2102 C C . TRP A 1 258 ? 2.461 -42.438 -2.131 1 96.5 258 TRP A C 1
ATOM 2104 O O . TRP A 1 258 ? 2.938 -42.625 -3.252 1 96.5 258 TRP A O 1
ATOM 2114 N N . PHE A 1 259 ? 3.195 -42.656 -0.994 1 96.06 259 PHE A N 1
ATOM 2115 C CA . PHE A 1 259 ? 4.586 -43.094 -1.048 1 96.06 259 PHE A CA 1
ATOM 2116 C C . PHE A 1 259 ? 4.691 -44.5 -1.613 1 96.06 259 PHE A C 1
ATOM 2118 O O . PHE A 1 259 ? 5.578 -44.781 -2.418 1 96.06 259 PHE A O 1
ATOM 2125 N N . ARG A 1 260 ? 3.809 -45.312 -1.188 1 94.38 260 ARG A N 1
ATOM 2126 C CA . ARG A 1 260 ? 3.814 -46.688 -1.666 1 94.38 260 ARG A CA 1
ATOM 2127 C C . ARG A 1 260 ? 3.555 -46.75 -3.168 1 94.38 260 ARG A C 1
ATOM 2129 O O . ARG A 1 260 ? 4.234 -47.469 -3.893 1 94.38 260 ARG A O 1
ATOM 2136 N N . MET A 1 261 ? 2.602 -46 -3.523 1 92.81 261 MET A N 1
ATOM 2137 C CA . MET A 1 261 ? 2.246 -45.969 -4.941 1 92.81 261 MET A CA 1
ATOM 2138 C C . MET A 1 261 ? 3.395 -45.406 -5.777 1 92.81 261 MET A C 1
ATOM 2140 O O . MET A 1 261 ? 3.643 -45.875 -6.887 1 92.81 261 MET A O 1
ATOM 2144 N N . SER A 1 262 ? 4.066 -44.469 -5.316 1 94.81 262 SER A N 1
ATOM 2145 C CA . SER A 1 262 ? 5.176 -43.844 -6.031 1 94.81 262 SER A CA 1
ATOM 2146 C C . SER A 1 262 ? 6.383 -44.781 -6.09 1 94.81 262 SER A C 1
ATOM 2148 O O . SER A 1 262 ? 7.152 -44.75 -7.055 1 94.81 262 SER A O 1
ATOM 2150 N N . LYS A 1 263 ? 6.559 -45.531 -5.094 1 92.44 263 LYS A N 1
ATOM 2151 C CA . LYS A 1 263 ? 7.676 -46.469 -5.031 1 92.44 263 LYS A CA 1
ATOM 2152 C C . LYS A 1 263 ? 7.465 -47.656 -5.98 1 92.44 263 LYS A C 1
ATOM 2154 O O . LYS A 1 263 ? 8.414 -48.125 -6.598 1 92.44 263 LYS A O 1
ATOM 2159 N N . ASN A 1 264 ? 6.293 -48.094 -6.148 1 89.88 264 ASN A N 1
ATOM 2160 C CA . ASN A 1 264 ? 5.969 -49.344 -6.816 1 89.88 264 ASN A CA 1
ATOM 2161 C C . ASN A 1 264 ? 5.973 -49.188 -8.336 1 89.88 264 ASN A C 1
ATOM 2163 O O . ASN A 1 264 ? 6.051 -50.188 -9.062 1 89.88 264 ASN A O 1
ATOM 2167 N N . LYS A 1 265 ? 5.805 -48.031 -8.773 1 87.44 265 LYS A N 1
ATOM 2168 C CA . LYS A 1 265 ? 5.754 -47.812 -10.219 1 87.44 265 LYS A CA 1
ATOM 2169 C C . LYS A 1 265 ? 6.906 -46.938 -10.68 1 87.44 265 LYS A C 1
ATOM 2171 O O . LYS A 1 265 ? 7.34 -46.031 -9.953 1 87.44 265 LYS A O 1
ATOM 2176 N N . SER A 1 266 ? 7.312 -47.25 -11.867 1 87.69 266 SER A N 1
ATOM 2177 C CA . SER A 1 266 ? 8.438 -46.5 -12.398 1 87.69 266 SER A CA 1
ATOM 2178 C C . SER A 1 266 ? 7.965 -45.188 -13.062 1 87.69 266 SER A C 1
ATOM 2180 O O . SER A 1 266 ? 8.672 -44.188 -13.023 1 87.69 266 SER A O 1
ATOM 2182 N N . GLU A 1 267 ? 6.789 -45.312 -13.602 1 92.12 267 GLU A N 1
ATOM 2183 C CA . GLU A 1 267 ? 6.258 -44.156 -14.297 1 92.12 267 GLU A CA 1
ATOM 2184 C C . GLU A 1 267 ? 5.211 -43.438 -13.445 1 92.12 267 GLU A C 1
ATOM 2186 O O . GLU A 1 267 ? 4.523 -44.062 -12.641 1 92.12 267 GLU A O 1
ATOM 2191 N N . VAL A 1 268 ? 5.145 -42.156 -13.672 1 96.19 268 VAL A N 1
ATOM 2192 C CA . VAL A 1 268 ? 4.148 -41.375 -12.961 1 96.19 268 VAL A CA 1
ATOM 2193 C C . VAL A 1 268 ? 2.746 -41.812 -13.383 1 96.19 268 VAL A C 1
ATOM 2195 O O . VAL A 1 268 ? 2.504 -42.062 -14.562 1 96.19 268 VAL A O 1
ATOM 2198 N N . TYR A 1 269 ? 1.909 -41.844 -12.539 1 95.44 269 TYR A N 1
ATOM 2199 C CA . TYR A 1 269 ? 0.497 -42.125 -12.797 1 95.44 269 TYR A CA 1
ATOM 2200 C C . TYR A 1 269 ? -0.385 -41.344 -11.82 1 95.44 269 TYR A C 1
ATOM 2202 O O . TYR A 1 269 ? 0.118 -40.656 -10.93 1 95.44 269 TYR A O 1
ATOM 2210 N N . ALA A 1 270 ? -1.706 -41.344 -12.094 1 97 270 ALA A N 1
ATOM 2211 C CA . ALA A 1 270 ? -2.635 -40.562 -11.273 1 97 270 ALA A CA 1
ATOM 2212 C C . ALA A 1 270 ? -3.896 -41.375 -10.969 1 97 270 ALA A C 1
ATOM 2214 O O . ALA A 1 270 ? -4.246 -42.281 -11.703 1 97 270 ALA A O 1
ATOM 2215 N N . TRP A 1 271 ? -4.52 -41.125 -9.844 1 96.69 271 TRP A N 1
ATOM 2216 C CA . TRP A 1 271 ? -5.785 -41.719 -9.453 1 96.69 271 TRP A CA 1
ATOM 2217 C C . TRP A 1 271 ? -6.73 -40.688 -8.859 1 96.69 271 TRP A C 1
ATOM 2219 O O . TRP A 1 271 ? -6.289 -39.625 -8.391 1 96.69 271 TRP A O 1
ATOM 2229 N N . PRO A 1 272 ? -7.988 -40.969 -8.922 1 96.56 272 PRO A N 1
ATOM 2230 C CA . PRO A 1 272 ? -8.961 -39.969 -8.469 1 96.56 272 PRO A CA 1
ATOM 2231 C C . PRO A 1 272 ? -8.969 -39.781 -6.957 1 96.56 272 PRO A C 1
ATOM 2233 O O . PRO A 1 272 ? -8.812 -40.75 -6.215 1 96.56 272 PRO A O 1
ATOM 2236 N N . ILE A 1 273 ? -9.086 -38.594 -6.535 1 96.25 273 ILE A N 1
ATOM 2237 C CA . ILE A 1 273 ? -9.344 -38.25 -5.141 1 96.25 273 ILE A CA 1
ATOM 2238 C C . ILE A 1 273 ? -10.555 -37.312 -5.055 1 96.25 273 ILE A C 1
ATOM 2240 O O . ILE A 1 273 ? -10.945 -36.688 -6.047 1 96.25 273 ILE A O 1
ATOM 2244 N N . GLU A 1 274 ? -11.086 -37.156 -3.891 1 94.06 274 GLU A N 1
ATOM 2245 C CA . GLU A 1 274 ? -12.273 -36.344 -3.701 1 94.06 274 GLU A CA 1
ATOM 2246 C C . GLU A 1 274 ? -11.906 -34.875 -3.453 1 94.06 274 GLU A C 1
ATOM 2248 O O . GLU A 1 274 ? -10.836 -34.594 -2.922 1 94.06 274 GLU A O 1
ATOM 2253 N N . TYR A 1 275 ? -1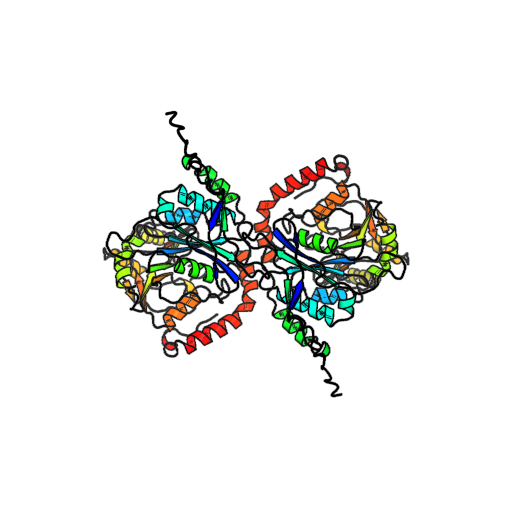2.844 -34.031 -3.951 1 95.62 275 TYR A N 1
ATOM 2254 C CA . TYR A 1 275 ? -12.781 -32.656 -3.482 1 95.62 275 TYR A CA 1
ATOM 2255 C C . TYR A 1 275 ? -12.836 -32.594 -1.961 1 95.62 275 TYR A C 1
ATOM 2257 O O . TYR A 1 275 ? -13.672 -33.25 -1.337 1 95.62 275 TYR A O 1
ATOM 2265 N N . LYS A 1 276 ? -12.016 -31.828 -1.409 1 92.56 276 LYS A N 1
ATOM 2266 C CA . LYS A 1 276 ? -11.852 -31.891 0.041 1 92.56 276 LYS A CA 1
ATOM 2267 C C . LYS A 1 276 ? -12.828 -30.953 0.744 1 92.56 276 LYS A C 1
ATOM 2269 O O . LYS A 1 276 ? -13.648 -31.391 1.556 1 92.56 276 LYS A O 1
ATOM 2274 N N . SER A 1 277 ? -12.664 -29.578 0.49 1 92.88 277 SER A N 1
ATOM 2275 C CA . SER A 1 277 ? -13.516 -28.594 1.145 1 92.88 277 SER A CA 1
ATOM 2276 C C . SER A 1 277 ? -13.281 -27.203 0.57 1 92.88 277 SER A C 1
ATOM 2278 O O . SER A 1 277 ? -12.383 -27 -0.243 1 92.88 277 SER A O 1
ATOM 2280 N N . SER A 1 278 ? -14.062 -26.297 1.11 1 94 278 SER A N 1
ATOM 2281 C CA . SER A 1 278 ? -13.953 -24.922 0.674 1 94 278 SER A CA 1
ATOM 2282 C C . SER A 1 278 ? -12.648 -24.281 1.153 1 94 278 SER A C 1
ATOM 2284 O O . SER A 1 278 ? -12.266 -23.219 0.682 1 94 278 SER A O 1
ATOM 2286 N N . SER A 1 279 ? -11.93 -24.922 1.993 1 93.75 279 SER A N 1
ATOM 2287 C CA . SER A 1 279 ? -10.672 -24.391 2.51 1 93.75 279 SER A CA 1
ATOM 2288 C C . SER A 1 279 ? -9.484 -24.969 1.739 1 93.75 279 SER A C 1
ATOM 2290 O O . SER A 1 279 ? -8.344 -24.547 1.953 1 93.75 279 SER A O 1
ATOM 2292 N N . TRP A 1 280 ? -9.727 -25.891 0.865 1 95.19 280 TRP A N 1
ATOM 2293 C CA . TRP A 1 280 ? -8.648 -26.625 0.211 1 95.19 280 TRP A CA 1
ATOM 2294 C C . TRP A 1 280 ? -7.895 -25.719 -0.76 1 95.19 280 TRP A C 1
ATOM 2296 O O . TRP A 1 280 ? -8.484 -25.141 -1.673 1 95.19 280 TRP A O 1
ATOM 2306 N N . GLU A 1 281 ? -6.625 -25.609 -0.571 1 94.31 281 GLU A N 1
ATOM 2307 C CA . GLU A 1 281 ? -5.711 -24.906 -1.465 1 94.31 281 GLU A CA 1
ATOM 2308 C C . GLU A 1 281 ? -4.906 -25.875 -2.316 1 94.31 281 GLU A C 1
ATOM 2310 O O . GLU A 1 281 ? -3.691 -26 -2.145 1 94.31 281 GLU A O 1
ATOM 2315 N N . ALA A 1 282 ? -5.535 -26.406 -3.27 1 95.38 282 ALA A N 1
ATOM 2316 C CA . ALA A 1 282 ? -4.938 -27.453 -4.094 1 95.38 282 ALA A CA 1
ATOM 2317 C C . ALA A 1 282 ? -3.904 -26.875 -5.055 1 95.38 282 ALA A C 1
ATOM 2319 O O . ALA A 1 282 ? -4.086 -25.766 -5.578 1 95.38 282 ALA A O 1
ATOM 2320 N N . GLN A 1 283 ? -2.863 -27.594 -5.242 1 96.06 283 GLN A N 1
ATOM 2321 C CA . GLN A 1 283 ? -1.927 -27.328 -6.328 1 96.06 283 GLN A CA 1
ATOM 2322 C C . GLN A 1 283 ? -2.303 -28.125 -7.582 1 96.06 283 GLN A C 1
ATOM 2324 O O . GLN A 1 283 ? -2.221 -29.359 -7.594 1 96.06 283 GLN A O 1
ATOM 2329 N N . LEU A 1 284 ? -2.557 -27.375 -8.625 1 97.56 284 LEU A N 1
ATOM 2330 C CA . LEU A 1 284 ? -3.229 -28.016 -9.758 1 97.56 284 LEU A CA 1
ATOM 2331 C C . LEU A 1 284 ? -2.42 -27.844 -11.039 1 97.56 284 LEU A C 1
ATOM 2333 O O . LEU A 1 284 ? -1.787 -26.812 -11.242 1 97.56 284 LEU A O 1
ATOM 2337 N N . ILE A 1 285 ? -2.439 -28.859 -11.844 1 98.44 285 ILE A N 1
ATOM 2338 C CA . ILE A 1 285 ? -2.166 -28.734 -13.273 1 98.44 285 ILE A CA 1
ATOM 2339 C C . ILE A 1 285 ? -3.482 -28.688 -14.047 1 98.44 285 ILE A C 1
ATOM 2341 O O . ILE A 1 285 ? -4.344 -29.562 -13.883 1 98.44 285 ILE A O 1
ATOM 2345 N N . LEU A 1 286 ? -3.658 -27.672 -14.812 1 97 286 LEU A N 1
ATOM 2346 C CA . LEU A 1 286 ? -4.922 -27.484 -15.516 1 97 286 LEU A CA 1
ATOM 2347 C C . LEU A 1 286 ? -4.676 -27.031 -16.953 1 97 286 LEU A C 1
ATOM 2349 O O . LEU A 1 286 ? -3.533 -26.781 -17.344 1 97 286 LEU A O 1
ATOM 2353 N N . HIS A 1 287 ? -5.68 -27.078 -17.766 1 97.88 287 HIS A N 1
ATOM 2354 C CA . HIS A 1 287 ? -5.641 -26.656 -19.156 1 97.88 287 HIS A CA 1
ATOM 2355 C C . HIS A 1 287 ? -5.91 -25.156 -19.297 1 97.88 287 HIS A C 1
ATOM 2357 O O . HIS A 1 287 ? -6.605 -24.578 -18.453 1 97.88 287 HIS A O 1
ATOM 2363 N N . LYS A 1 288 ? -5.441 -24.562 -20.312 1 96.94 288 LYS A N 1
ATOM 2364 C CA . LYS A 1 288 ? -5.551 -23.125 -20.562 1 96.94 288 LYS A CA 1
ATOM 2365 C C . LYS A 1 288 ? -7.012 -22.688 -20.625 1 96.94 288 LYS A C 1
ATOM 2367 O O . LYS A 1 288 ? -7.344 -21.562 -20.266 1 96.94 288 LYS A O 1
ATOM 2372 N N . GLU A 1 289 ? -7.895 -23.609 -20.969 1 96.06 289 GLU A N 1
ATOM 2373 C CA . GLU A 1 289 ? -9.297 -23.25 -21.172 1 96.06 289 GLU A CA 1
ATOM 2374 C C . GLU A 1 289 ? -10.102 -23.422 -19.891 1 96.06 289 GLU A C 1
ATOM 2376 O O . GLU A 1 289 ? -11.273 -23.062 -19.828 1 96.06 289 GLU A O 1
ATOM 2381 N N . ASP A 1 290 ? -9.469 -23.984 -18.891 1 97.12 290 ASP A N 1
ATOM 2382 C CA . ASP A 1 290 ? -10.156 -24.141 -17.625 1 97.12 290 ASP A CA 1
ATOM 2383 C C . ASP A 1 290 ? -10.438 -22.797 -16.969 1 97.12 290 ASP A C 1
ATOM 2385 O O . ASP A 1 290 ? -9.82 -21.781 -17.328 1 97.12 290 ASP A O 1
ATOM 2389 N N . PRO A 1 291 ? -11.344 -22.766 -16.031 1 97 291 PRO A N 1
ATOM 2390 C CA . PRO A 1 291 ? -11.734 -21.5 -15.398 1 97 291 PRO A CA 1
ATOM 2391 C C . PRO A 1 291 ? -10.555 -20.75 -14.797 1 97 291 PRO A C 1
ATOM 2393 O O . PRO A 1 291 ? -9.594 -21.375 -14.336 1 97 291 PRO A O 1
ATOM 2396 N N . TYR A 1 292 ? -10.656 -19.438 -14.836 1 98.06 292 TYR A N 1
ATOM 2397 C CA . TYR A 1 292 ? -9.672 -18.578 -14.211 1 98.06 292 TYR A CA 1
ATOM 2398 C C . TYR A 1 292 ? -10.078 -18.234 -12.781 1 98.06 292 TYR A C 1
ATOM 2400 O O . TYR A 1 292 ? -11.227 -18.453 -12.383 1 98.06 292 TYR A O 1
ATOM 2408 N N . ASN A 1 293 ? -9.086 -17.75 -12.016 1 98.25 293 ASN A N 1
ATOM 2409 C CA . ASN A 1 293 ? -9.391 -17.266 -10.664 1 98.25 293 ASN A CA 1
ATOM 2410 C C . ASN A 1 293 ? -10.289 -16.031 -10.695 1 98.25 293 ASN A C 1
ATOM 2412 O O . ASN A 1 293 ? -10.086 -15.133 -11.508 1 98.25 293 ASN A O 1
ATOM 2416 N N . PRO A 1 294 ? -11.281 -16.016 -9.891 1 98.06 294 PRO A N 1
ATOM 2417 C CA . PRO A 1 294 ? -12.102 -14.805 -9.828 1 98.06 294 PRO A CA 1
ATOM 2418 C C . PRO A 1 294 ? -11.344 -13.602 -9.273 1 98.06 294 PRO A C 1
ATOM 2420 O O . PRO A 1 294 ? -10.984 -13.586 -8.094 1 98.06 294 PRO A O 1
ATOM 2423 N N . GLU A 1 295 ? -11.25 -12.609 -10.008 1 97.75 295 GLU A N 1
ATOM 2424 C CA . GLU A 1 295 ? -10.344 -11.508 -9.719 1 97.75 295 GLU A CA 1
ATOM 2425 C C . GLU A 1 295 ? -10.953 -10.539 -8.711 1 97.75 295 GLU A C 1
ATOM 2427 O O . GLU A 1 295 ? -10.25 -9.703 -8.133 1 97.75 295 GLU A O 1
ATOM 2432 N N . TYR A 1 296 ? -12.297 -10.594 -8.492 1 96.25 296 TYR A N 1
ATOM 2433 C CA . TYR A 1 296 ? -12.953 -9.688 -7.562 1 96.25 296 TYR A CA 1
ATOM 2434 C C . TYR A 1 296 ? -12.852 -10.203 -6.133 1 96.25 296 TYR A C 1
ATOM 2436 O O . TYR A 1 296 ? -13.258 -9.531 -5.188 1 96.25 296 TYR A O 1
ATOM 2444 N N . PHE A 1 297 ? -12.297 -11.422 -5.914 1 97.38 297 PHE A N 1
ATOM 2445 C CA . PHE A 1 297 ? -12.07 -11.922 -4.562 1 97.38 297 PHE A CA 1
ATOM 2446 C C . PHE A 1 297 ? -10.992 -11.109 -3.857 1 97.38 297 PHE A C 1
ATOM 2448 O O . PHE A 1 297 ? -9.961 -10.781 -4.453 1 97.38 297 PHE A O 1
ATOM 2455 N N . PRO A 1 298 ? -11.297 -10.805 -2.592 1 96.12 298 PRO A N 1
ATOM 2456 C CA . PRO A 1 298 ? -10.281 -10.055 -1.849 1 96.12 298 PRO A CA 1
ATOM 2457 C C . PRO A 1 298 ? -9.008 -10.867 -1.61 1 96.12 298 PRO A C 1
ATOM 2459 O O . PRO A 1 298 ? -9.078 -12.07 -1.358 1 96.12 298 PRO A O 1
ATOM 2462 N N . THR A 1 299 ? -7.898 -10.164 -1.692 1 95.62 299 THR A N 1
ATOM 2463 C CA . THR A 1 299 ? -6.609 -10.812 -1.474 1 95.62 299 THR A CA 1
ATOM 2464 C C . THR A 1 299 ? -6.543 -11.43 -0.08 1 95.62 299 THR A C 1
ATOM 2466 O O . THR A 1 299 ? -6.918 -10.797 0.906 1 95.62 299 THR A O 1
ATOM 2469 N N . ARG A 1 300 ? -6.113 -12.688 -0.025 1 92.94 300 ARG A N 1
ATOM 2470 C CA . ARG A 1 300 ? -5.859 -13.469 1.181 1 92.94 300 ARG A CA 1
ATOM 2471 C C . ARG A 1 300 ? -7.164 -13.945 1.812 1 92.94 300 ARG A C 1
ATOM 2473 O O . ARG A 1 300 ? -7.16 -14.492 2.916 1 92.94 300 ARG A O 1
ATOM 2480 N N . ILE A 1 301 ? -8.242 -13.719 1.147 1 96 301 ILE A N 1
ATOM 2481 C CA . ILE A 1 301 ? -9.516 -14.258 1.604 1 96 301 ILE A CA 1
ATOM 2482 C C . ILE A 1 301 ? -10.094 -15.188 0.539 1 96 301 ILE A C 1
ATOM 2484 O O . ILE A 1 301 ? -10.773 -14.734 -0.386 1 96 301 ILE A O 1
ATOM 2488 N N . ARG A 1 302 ? -9.844 -16.453 0.674 1 96.12 302 ARG A N 1
ATOM 2489 C CA . ARG A 1 302 ? -10.312 -17.516 -0.199 1 96.12 302 ARG A CA 1
ATOM 2490 C C . ARG A 1 302 ? -9.969 -17.219 -1.656 1 96.12 302 ARG A C 1
ATOM 2492 O O . ARG A 1 302 ? -10.719 -17.594 -2.561 1 96.12 302 ARG A O 1
ATOM 2499 N N . ASP A 1 303 ? -8.922 -16.484 -1.832 1 96.12 303 ASP A N 1
ATOM 2500 C CA . ASP A 1 303 ? -8.562 -16.062 -3.186 1 96.12 303 ASP A CA 1
ATOM 2501 C C . ASP A 1 303 ? -8.141 -17.266 -4.031 1 96.12 303 ASP A C 1
ATOM 2503 O O . ASP A 1 303 ? -8.461 -17.344 -5.219 1 96.12 303 ASP A O 1
ATOM 2507 N N . GLN A 1 304 ? -7.484 -18.266 -3.447 1 96.44 304 GLN A N 1
ATOM 2508 C CA . GLN A 1 304 ? -7.098 -19.469 -4.172 1 96.44 304 GLN A CA 1
ATOM 2509 C C . GLN A 1 304 ? -8.227 -20.484 -4.172 1 96.44 304 GLN A C 1
ATOM 2511 O O . GLN A 1 304 ? -8.484 -21.141 -5.191 1 96.44 304 GLN A O 1
ATOM 2516 N N . GLN A 1 305 ? -8.898 -20.609 -3.051 1 97.44 305 GLN A N 1
ATOM 2517 C CA . GLN A 1 305 ? -9.906 -21.625 -2.822 1 97.44 305 GLN A CA 1
ATOM 2518 C C . GLN A 1 305 ? -11.117 -21.422 -3.734 1 97.44 305 GLN A C 1
ATOM 2520 O O . GLN A 1 305 ? -11.805 -22.391 -4.078 1 97.44 305 GLN A O 1
ATOM 2525 N N . SER A 1 306 ? -11.344 -20.203 -4.125 1 98 306 SER A N 1
ATOM 2526 C CA . SER A 1 306 ? -12.5 -19.891 -4.965 1 98 306 SER A CA 1
ATOM 2527 C C . SER A 1 306 ? -12.43 -20.641 -6.293 1 98 306 SER A C 1
ATOM 2529 O O . SER A 1 306 ? -13.43 -21.203 -6.75 1 98 306 SER A O 1
ATOM 2531 N N . LEU A 1 307 ? -11.297 -20.688 -6.879 1 98.44 307 LEU A N 1
ATOM 2532 C CA . LEU A 1 307 ? -11.156 -21.422 -8.125 1 98.44 307 LEU A CA 1
ATOM 2533 C C . LEU A 1 307 ? -11.375 -22.922 -7.91 1 98.44 307 LEU A C 1
ATOM 2535 O O . LEU A 1 307 ? -12.062 -23.578 -8.695 1 98.44 307 LEU A O 1
ATOM 2539 N N . VAL A 1 308 ? -10.781 -23.484 -6.871 1 98.12 308 VAL A N 1
ATOM 2540 C CA . VAL A 1 308 ? -10.898 -24.906 -6.59 1 98.12 308 VAL A CA 1
ATOM 2541 C C . VAL A 1 308 ? -12.367 -25.281 -6.402 1 98.12 308 VAL A C 1
ATOM 2543 O O . VAL A 1 308 ? -12.82 -26.312 -6.914 1 98.12 308 VAL A O 1
ATOM 2546 N N . TYR A 1 309 ? -13.055 -24.453 -5.719 1 98.44 309 TYR A N 1
ATOM 2547 C CA . TYR A 1 309 ? -14.484 -24.672 -5.523 1 98.44 309 TYR A CA 1
ATOM 2548 C C . TYR A 1 309 ? -15.234 -24.625 -6.852 1 98.44 309 TYR A C 1
ATOM 2550 O O . TYR A 1 309 ? -16.109 -25.453 -7.109 1 98.44 309 TYR A O 1
ATOM 2558 N N . GLU A 1 310 ? -14.906 -23.656 -7.648 1 98.44 310 GLU A N 1
ATOM 2559 C CA . GLU A 1 310 ? -15.578 -23.578 -8.938 1 98.44 310 GLU A CA 1
ATOM 2560 C C . GLU A 1 310 ? -15.312 -24.812 -9.789 1 98.44 310 GLU A C 1
ATOM 2562 O O . GLU A 1 310 ? -16.203 -25.312 -10.477 1 98.44 310 GLU A O 1
ATOM 2567 N N . LEU A 1 311 ? -14.125 -25.266 -9.781 1 98.19 311 LEU A N 1
ATOM 2568 C CA . LEU A 1 311 ? -13.781 -26.453 -10.539 1 98.19 311 LEU A CA 1
ATOM 2569 C C . LEU A 1 311 ? -14.602 -27.656 -10.062 1 98.19 311 LEU A C 1
ATOM 2571 O O . LEU A 1 311 ? -15.094 -28.438 -10.883 1 98.19 311 LEU A O 1
ATOM 2575 N N . CYS A 1 312 ? -14.727 -27.781 -8.773 1 98.19 312 CYS A N 1
ATOM 2576 C CA . CYS A 1 312 ? -15.602 -28.828 -8.25 1 98.19 312 CYS A CA 1
ATOM 2577 C C . CYS A 1 312 ? -17.031 -28.641 -8.766 1 98.19 312 CYS A C 1
ATOM 2579 O O . CYS A 1 312 ? -17.625 -29.594 -9.297 1 98.19 312 CYS A O 1
ATOM 2581 N N . ARG A 1 313 ? -17.547 -27.438 -8.633 1 98 313 ARG A N 1
ATOM 2582 C CA . ARG A 1 313 ? -18.922 -27.141 -9.023 1 98 313 ARG A CA 1
ATOM 2583 C C . ARG A 1 313 ? -19.109 -27.297 -10.523 1 98 313 ARG A C 1
ATOM 2585 O O . ARG A 1 313 ? -20.219 -27.594 -10.984 1 98 313 ARG A O 1
ATOM 2592 N N . ALA A 1 314 ? -18.094 -27.188 -11.266 1 97.06 314 ALA A N 1
ATOM 2593 C CA . ALA A 1 314 ? -18.125 -27.375 -12.711 1 97.06 314 ALA A CA 1
ATOM 2594 C C . ALA A 1 314 ? -17.953 -28.844 -13.078 1 97.06 314 ALA A C 1
ATOM 2596 O O . ALA A 1 314 ? -17.766 -29.188 -14.25 1 97.06 314 ALA A O 1
ATOM 2597 N N . ASN A 1 315 ? -17.875 -29.703 -12.148 1 96.62 315 ASN A N 1
ATOM 2598 C CA . ASN A 1 315 ? -17.891 -31.156 -12.297 1 96.62 315 ASN A CA 1
ATOM 2599 C C . ASN A 1 315 ? -16.547 -31.688 -12.781 1 96.62 315 ASN A C 1
ATOM 2601 O O . ASN A 1 315 ? -16.5 -32.656 -13.531 1 96.62 315 ASN A O 1
ATOM 2605 N N . TYR A 1 316 ? -15.547 -30.984 -12.469 1 97.31 316 TYR A N 1
ATOM 2606 C CA . TYR A 1 316 ? -14.211 -31.516 -12.711 1 97.31 316 TYR A CA 1
ATOM 2607 C C . TYR A 1 316 ? -13.883 -32.625 -11.727 1 97.31 316 TYR A C 1
ATOM 2609 O O . TYR A 1 316 ? -14.359 -32.625 -10.594 1 97.31 316 TYR A O 1
ATOM 2617 N N . THR A 1 317 ? -13.031 -33.562 -12.195 1 97.19 317 THR A N 1
ATOM 2618 C CA . THR A 1 317 ? -12.5 -34.594 -11.289 1 97.19 317 THR A CA 1
ATOM 2619 C C . THR A 1 317 ? -11.039 -34.312 -10.961 1 97.19 317 THR A C 1
ATOM 2621 O O . THR A 1 317 ? -10.281 -33.844 -11.812 1 97.19 317 THR A O 1
ATOM 2624 N N . PHE A 1 318 ? -10.734 -34.625 -9.711 1 97.62 318 PHE A N 1
ATOM 2625 C CA . PHE A 1 318 ? -9.383 -34.375 -9.211 1 97.62 318 PHE A CA 1
ATOM 2626 C C . PHE A 1 318 ? -8.594 -35.688 -9.172 1 97.62 318 PHE A C 1
ATOM 2628 O O . PHE A 1 318 ? -9.078 -36.688 -8.648 1 97.62 318 PHE A O 1
ATOM 2635 N N . HIS A 1 319 ? -7.375 -35.625 -9.734 1 98 319 HIS A N 1
ATOM 2636 C CA . HIS A 1 319 ? -6.535 -36.812 -9.781 1 98 319 HIS A CA 1
ATOM 2637 C C . HIS A 1 319 ? -5.156 -36.531 -9.188 1 98 319 HIS A C 1
ATOM 2639 O O . HIS A 1 319 ? -4.43 -35.688 -9.672 1 98 319 HIS A O 1
ATOM 2645 N N . LEU A 1 320 ? -4.781 -37.281 -8.156 1 97.94 320 LEU A N 1
ATOM 2646 C CA . LEU A 1 320 ? -3.512 -37.094 -7.465 1 97.94 320 LEU A CA 1
ATOM 2647 C C . LEU A 1 320 ? -2.373 -37.781 -8.219 1 97.94 320 LEU A C 1
ATOM 2649 O O . LEU A 1 320 ? -2.451 -38.969 -8.516 1 97.94 320 LEU A O 1
ATOM 2653 N N . ALA A 1 321 ? -1.38 -37 -8.547 1 98.06 321 ALA A N 1
ATOM 2654 C CA . ALA A 1 321 ? -0.225 -37.562 -9.25 1 98.06 321 ALA A CA 1
ATOM 2655 C C . ALA A 1 321 ? 0.758 -38.219 -8.281 1 98.06 321 ALA A C 1
ATOM 2657 O O . ALA A 1 321 ? 0.983 -37.688 -7.184 1 98.06 321 ALA A O 1
ATOM 2658 N N . SER A 1 322 ? 1.383 -39.25 -8.734 1 97 322 SER A N 1
ATOM 2659 C CA . SER A 1 322 ? 2.416 -39.938 -7.957 1 97 322 SER A CA 1
ATOM 2660 C C . SER A 1 322 ? 3.793 -39.312 -8.227 1 97 322 SER A C 1
ATOM 2662 O O . SER A 1 322 ? 3.965 -38.562 -9.172 1 97 322 SER A O 1
ATOM 2664 N N . HIS A 1 323 ? 4.785 -39.562 -7.41 1 97 323 HIS A N 1
ATOM 2665 C CA . HIS A 1 323 ? 6.219 -39.406 -7.617 1 97 323 HIS A CA 1
ATOM 2666 C C . HIS A 1 323 ? 6.621 -37.938 -7.449 1 97 323 HIS A C 1
ATOM 2668 O O . HIS A 1 323 ? 7.715 -37.656 -6.957 1 97 323 HIS A O 1
ATOM 2674 N N . VAL A 1 324 ? 5.746 -37 -7.934 1 97.19 324 VAL A N 1
ATOM 2675 C CA . VAL A 1 324 ? 6.172 -35.594 -8.031 1 97.19 324 VAL A CA 1
ATOM 2676 C C . VAL A 1 324 ? 5.535 -34.781 -6.902 1 97.19 324 VAL A C 1
ATOM 2678 O O . VAL A 1 324 ? 4.488 -35.188 -6.371 1 97.19 324 VAL A O 1
ATOM 2681 N N . PHE A 1 325 ? 6.176 -33.719 -6.504 1 97.31 325 PHE A N 1
ATOM 2682 C CA . PHE A 1 325 ? 5.758 -32.844 -5.426 1 97.31 325 PHE A CA 1
ATOM 2683 C C . PHE A 1 325 ? 6.492 -31.5 -5.5 1 97.31 325 PHE A C 1
ATOM 2685 O O . PHE A 1 325 ? 7.359 -31.312 -6.352 1 97.31 325 PHE A O 1
ATOM 2692 N N . ASN A 1 326 ? 6.055 -30.5 -4.77 1 96.38 326 ASN A N 1
ATOM 2693 C CA . ASN A 1 326 ? 6.859 -29.312 -4.559 1 96.38 326 ASN A CA 1
ATOM 2694 C C . ASN A 1 326 ? 7.012 -28.984 -3.072 1 96.38 326 ASN A C 1
ATOM 2696 O O . ASN A 1 326 ? 6.316 -29.578 -2.236 1 96.38 326 ASN A O 1
ATOM 2700 N N . VAL A 1 327 ? 8.062 -28.219 -2.783 1 95.06 327 VAL A N 1
ATOM 2701 C CA . VAL A 1 327 ? 8.445 -28 -1.395 1 95.06 327 VAL A CA 1
ATOM 2702 C C . VAL A 1 327 ? 8.695 -26.5 -1.161 1 95.06 327 VAL A C 1
ATOM 2704 O O . VAL A 1 327 ? 9.266 -25.828 -2.018 1 95.06 327 VAL A O 1
ATOM 2707 N N . HIS A 1 328 ? 8.18 -25.984 -0.067 1 93.06 328 HIS A N 1
ATOM 2708 C CA . HIS A 1 328 ? 8.516 -24.656 0.434 1 93.06 328 HIS A CA 1
ATOM 2709 C C . HIS A 1 328 ? 9.648 -24.734 1.455 1 93.06 328 HIS A C 1
ATOM 2711 O O . HIS A 1 328 ? 9.602 -25.531 2.389 1 93.06 328 HIS A O 1
ATOM 2717 N N . ARG A 1 329 ? 10.594 -23.812 1.281 1 89.25 329 ARG A N 1
ATOM 2718 C CA . ARG A 1 329 ? 11.648 -23.734 2.287 1 89.25 329 ARG A CA 1
ATOM 2719 C C . ARG A 1 329 ? 11.211 -22.875 3.473 1 89.25 329 ARG A C 1
ATOM 2721 O O . ARG A 1 329 ? 10.727 -21.766 3.291 1 89.25 329 ARG A O 1
ATOM 2728 N N . GLY A 1 330 ? 11.367 -23.391 4.672 1 85.06 330 GLY A N 1
ATOM 2729 C CA . GLY A 1 330 ? 10.93 -22.703 5.879 1 85.06 330 GLY A CA 1
ATOM 2730 C C . GLY A 1 330 ? 9.547 -23.125 6.332 1 85.06 330 GLY A C 1
ATOM 2731 O O . GLY A 1 330 ? 8.625 -23.234 5.516 1 85.06 330 GLY A O 1
ATOM 2732 N N . VAL A 1 331 ? 9.453 -23.297 7.562 1 70.31 331 VAL A N 1
ATOM 2733 C CA . VAL A 1 331 ? 8.148 -23.641 8.133 1 70.31 331 VAL A CA 1
ATOM 2734 C C . VAL A 1 331 ? 7.465 -22.375 8.648 1 70.31 331 VAL A C 1
ATOM 2736 O O . VAL A 1 331 ? 8.016 -21.656 9.484 1 70.31 331 VAL A O 1
ATOM 2739 N N . LYS A 1 332 ? 6.387 -22.047 8.039 1 72.75 332 LYS A N 1
ATOM 2740 C CA . LYS A 1 332 ? 5.645 -20.859 8.445 1 72.75 332 LYS A CA 1
ATOM 2741 C C . LYS A 1 332 ? 4.926 -21.094 9.773 1 72.75 332 LYS A C 1
ATOM 2743 O O . LYS A 1 332 ? 4.18 -22.062 9.914 1 72.75 332 LYS A O 1
ATOM 2748 N N . THR A 1 333 ? 5.18 -20.156 10.656 1 68.31 333 THR A N 1
ATOM 2749 C CA . THR A 1 333 ? 4.582 -20.359 11.977 1 68.31 333 THR A CA 1
ATOM 2750 C C . THR A 1 333 ? 3.6 -19.234 12.305 1 68.31 333 THR A C 1
ATOM 2752 O O . THR A 1 333 ? 2.721 -19.406 13.148 1 68.31 333 THR A O 1
ATOM 2755 N N . SER A 1 334 ? 3.854 -17.969 11.797 1 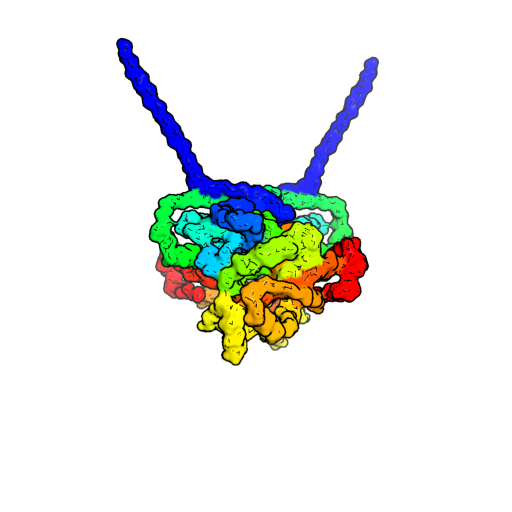72.69 334 SER A N 1
ATOM 2756 C CA . SER A 1 334 ? 2.957 -16.875 12.133 1 72.69 334 SER A CA 1
ATOM 2757 C C . SER A 1 334 ? 2.752 -15.945 10.938 1 72.69 334 SER A C 1
ATOM 2759 O O . SER A 1 334 ? 3.531 -15.969 9.984 1 72.69 334 SER A O 1
ATOM 2761 N N . GLU A 1 335 ? 1.666 -15.156 11.141 1 78.75 335 GLU A N 1
ATOM 2762 C CA . GLU A 1 335 ? 1.341 -14.164 10.125 1 78.75 335 GLU A CA 1
ATOM 2763 C C . GLU A 1 335 ? 2.203 -12.914 10.281 1 78.75 335 GLU A C 1
ATOM 2765 O O . GLU A 1 335 ? 2.516 -12.5 11.398 1 78.75 335 GLU A O 1
ATOM 2770 N N . THR A 1 336 ? 2.613 -12.336 9.18 1 86.69 336 THR A N 1
ATOM 2771 C CA . THR A 1 336 ? 3.371 -11.094 9.227 1 86.69 336 THR A CA 1
ATOM 2772 C C . THR A 1 336 ? 2.449 -9.906 9.5 1 86.69 336 THR A C 1
ATOM 2774 O O . THR A 1 336 ? 1.235 -10 9.297 1 86.69 336 THR A O 1
ATOM 2777 N N . ASN A 1 337 ? 2.979 -8.789 9.953 1 90.81 337 ASN A N 1
ATOM 2778 C CA . ASN A 1 337 ? 2.209 -7.566 10.164 1 90.81 337 ASN A CA 1
ATOM 2779 C C . ASN A 1 337 ? 1.558 -7.082 8.875 1 90.81 337 ASN A C 1
ATOM 2781 O O . ASN A 1 337 ? 0.412 -6.629 8.883 1 90.81 337 ASN A O 1
ATOM 2785 N N . LEU A 1 338 ? 2.285 -7.188 7.859 1 91.88 338 LEU A N 1
ATOM 2786 C CA . LEU A 1 338 ? 1.743 -6.766 6.574 1 91.88 338 LEU A CA 1
ATOM 2787 C C . LEU A 1 338 ? 0.546 -7.625 6.18 1 91.88 338 LEU A C 1
ATOM 2789 O O . LEU A 1 338 ? -0.484 -7.102 5.75 1 91.88 338 LEU A O 1
ATOM 2793 N N . ALA A 1 339 ? 0.699 -8.898 6.297 1 91.69 339 ALA A N 1
ATOM 2794 C CA . ALA A 1 339 ? -0.394 -9.812 5.957 1 91.69 339 ALA A CA 1
ATOM 2795 C C . ALA A 1 339 ? -1.633 -9.516 6.801 1 91.69 339 ALA A C 1
ATOM 2797 O O . ALA A 1 339 ? -2.752 -9.5 6.281 1 91.69 339 ALA A O 1
ATOM 2798 N N . SER A 1 340 ? -1.423 -9.289 8.039 1 93 340 SER A N 1
ATOM 2799 C CA . SER A 1 340 ? -2.527 -8.961 8.938 1 93 340 SER A CA 1
ATOM 2800 C C . SER A 1 340 ? -3.195 -7.652 8.531 1 93 340 SER A C 1
ATOM 2802 O O . SER A 1 340 ? -4.422 -7.539 8.562 1 93 340 SER A O 1
ATOM 2804 N N . ALA A 1 341 ? -2.359 -6.742 8.195 1 93.94 341 ALA A N 1
ATOM 2805 C CA . ALA A 1 341 ? -2.896 -5.453 7.766 1 93.94 341 ALA A CA 1
ATOM 2806 C C . ALA A 1 341 ? -3.715 -5.594 6.484 1 93.94 341 ALA A C 1
ATOM 2808 O O . ALA A 1 341 ? -4.77 -4.969 6.344 1 93.94 341 ALA A O 1
ATOM 2809 N N . VAL A 1 342 ? -3.252 -6.383 5.59 1 95.25 342 VAL A N 1
ATOM 2810 C CA . VAL A 1 342 ? -3.957 -6.629 4.34 1 95.25 342 VAL A CA 1
ATOM 2811 C C . VAL A 1 342 ? -5.301 -7.293 4.625 1 95.25 342 VAL A C 1
ATOM 2813 O O . VAL A 1 342 ? -6.332 -6.887 4.078 1 95.25 342 VAL A O 1
ATOM 2816 N N . LEU A 1 343 ? -5.312 -8.281 5.5 1 94.62 343 LEU A N 1
ATOM 2817 C CA . LEU A 1 343 ? -6.543 -8.984 5.855 1 94.62 343 LEU A CA 1
ATOM 2818 C C . LEU A 1 343 ? -7.566 -8.023 6.453 1 94.62 343 LEU A C 1
ATOM 2820 O O . LEU A 1 343 ? -8.742 -8.07 6.098 1 94.62 343 LEU A O 1
ATOM 2824 N N . THR A 1 344 ? -7.07 -7.176 7.285 1 94.12 344 THR A N 1
ATOM 2825 C CA . THR A 1 344 ? -7.945 -6.195 7.922 1 94.12 344 THR A CA 1
ATOM 2826 C C . THR A 1 344 ? -8.547 -5.25 6.887 1 94.12 344 THR A C 1
ATOM 2828 O O . THR A 1 344 ? -9.742 -4.969 6.922 1 94.12 344 THR A O 1
ATOM 2831 N N . HIS A 1 345 ? -7.73 -4.84 6.023 1 94.81 345 HIS A N 1
ATOM 2832 C CA . HIS A 1 345 ? -8.172 -3.932 4.973 1 94.81 345 HIS A CA 1
ATOM 2833 C C . HIS A 1 345 ? -9.172 -4.613 4.039 1 94.81 345 HIS A C 1
ATOM 2835 O O . HIS A 1 345 ? -10.188 -4.02 3.67 1 94.81 345 HIS A O 1
ATOM 2841 N N . GLN A 1 346 ? -8.961 -5.852 3.721 1 95.69 346 GLN A N 1
ATOM 2842 C CA . GLN A 1 346 ? -9.695 -6.559 2.676 1 95.69 346 GLN A CA 1
ATOM 2843 C C . GLN A 1 346 ? -10.992 -7.148 3.215 1 95.69 346 GLN A C 1
ATOM 2845 O O . GLN A 1 346 ? -11.883 -7.516 2.445 1 95.69 346 GLN A O 1
ATOM 2850 N N . ARG A 1 347 ? -11.164 -7.215 4.473 1 95.25 347 ARG A N 1
ATOM 2851 C CA . ARG A 1 347 ? -12.336 -7.805 5.109 1 95.25 347 ARG A CA 1
ATOM 2852 C C . ARG A 1 347 ? -13.609 -7.098 4.664 1 95.25 347 ARG A C 1
ATOM 2854 O O . ARG A 1 347 ? -14.672 -7.723 4.551 1 95.25 347 ARG A O 1
ATOM 2861 N N . ARG A 1 348 ? -13.516 -5.887 4.344 1 92.62 348 ARG A N 1
ATOM 2862 C CA . ARG A 1 348 ? -14.672 -5.086 3.967 1 92.62 348 ARG A CA 1
ATOM 2863 C C . ARG A 1 348 ? -15.266 -5.57 2.65 1 92.62 348 ARG A C 1
ATOM 2865 O O . ARG A 1 348 ? -16.438 -5.297 2.354 1 92.62 348 ARG A O 1
ATOM 2872 N N . LEU A 1 349 ? -14.547 -6.281 1.876 1 94.75 349 LEU A N 1
ATOM 2873 C CA . LEU A 1 349 ? -14.984 -6.738 0.562 1 94.75 349 LEU A CA 1
ATOM 2874 C C . LEU A 1 349 ? -15.547 -8.156 0.641 1 94.75 349 LEU A C 1
ATOM 2876 O O . LEU A 1 349 ? -16.109 -8.656 -0.334 1 94.75 349 LEU A O 1
ATOM 2880 N N . ARG A 1 350 ? -15.438 -8.797 1.799 1 95.88 350 ARG A N 1
ATOM 2881 C CA . ARG A 1 350 ? -15.703 -10.227 1.97 1 95.88 350 ARG A CA 1
ATOM 2882 C C . ARG A 1 350 ? -17.141 -10.562 1.583 1 95.88 350 ARG A C 1
ATOM 2884 O O . ARG A 1 350 ? -17.375 -11.43 0.74 1 95.88 350 ARG A O 1
ATOM 2891 N N . LEU A 1 351 ? -18.094 -9.867 2.129 1 95.56 351 LEU A N 1
ATOM 2892 C CA . LEU A 1 351 ? -19.5 -10.195 1.96 1 95.56 351 LEU A CA 1
ATOM 2893 C C . LEU A 1 351 ? -19.938 -9.977 0.518 1 95.56 351 LEU A C 1
ATOM 2895 O O . LEU A 1 351 ? -20.594 -10.836 -0.075 1 95.56 351 LEU A O 1
ATOM 2899 N N . ARG A 1 352 ? -19.625 -8.852 -0.001 1 94.81 352 ARG A N 1
ATOM 2900 C CA . ARG A 1 352 ? -20.016 -8.539 -1.371 1 94.81 352 ARG A CA 1
ATOM 2901 C C . ARG A 1 352 ? -19.406 -9.539 -2.354 1 94.81 352 ARG A C 1
ATOM 2903 O O . ARG A 1 352 ? -20.078 -9.984 -3.285 1 94.81 352 ARG A O 1
ATOM 2910 N N . SER A 1 353 ? -18.172 -9.906 -2.174 1 96.81 353 SER A N 1
ATOM 2911 C CA . SER A 1 353 ? -17.5 -10.875 -3.043 1 96.81 353 SER A CA 1
ATOM 2912 C C . SER A 1 353 ? -18.141 -12.258 -2.926 1 96.81 353 SER A C 1
ATOM 2914 O O . SER A 1 353 ? -18.328 -12.945 -3.932 1 96.81 353 SER A O 1
ATOM 2916 N N . TYR A 1 354 ? -18.469 -12.641 -1.733 1 97.75 354 TYR A N 1
ATOM 2917 C CA . TYR A 1 354 ? -19.109 -13.93 -1.49 1 97.75 354 TYR A CA 1
ATOM 2918 C C . TYR A 1 354 ? -20.453 -14.016 -2.211 1 97.75 354 TYR A C 1
ATOM 2920 O O . TYR A 1 354 ? -20.734 -14.992 -2.908 1 97.75 354 TYR A O 1
ATOM 2928 N N . LYS A 1 355 ? -21.25 -12.977 -2.066 1 97.88 355 LYS A N 1
ATOM 2929 C CA . LYS A 1 355 ? -22.578 -12.961 -2.686 1 97.88 355 LYS A CA 1
ATOM 2930 C C . LYS A 1 355 ? -22.469 -13.016 -4.207 1 97.88 355 LYS A C 1
ATOM 2932 O O . LYS A 1 355 ? -23.203 -13.781 -4.855 1 97.88 355 LYS A O 1
ATOM 2937 N N . ARG A 1 356 ? -21.578 -12.234 -4.703 1 97.81 356 ARG A N 1
ATOM 2938 C CA . ARG A 1 356 ? -21.359 -12.227 -6.148 1 97.81 356 ARG A CA 1
ATOM 2939 C C . ARG A 1 356 ? -20.922 -13.602 -6.645 1 97.81 356 ARG A C 1
ATOM 2941 O O . ARG A 1 356 ? -21.453 -14.102 -7.641 1 97.81 356 ARG A O 1
ATOM 2948 N N . PHE A 1 357 ? -20.047 -14.234 -5.918 1 98.25 357 PHE A N 1
ATOM 2949 C CA . PHE A 1 357 ? -19.484 -15.523 -6.297 1 98.25 357 PHE A CA 1
ATOM 2950 C C . PHE A 1 357 ? -20.547 -16.625 -6.223 1 98.25 357 PHE A C 1
ATOM 2952 O O . PHE A 1 357 ? -20.688 -17.406 -7.16 1 98.25 357 PHE A O 1
ATOM 2959 N N . MET A 1 358 ? -21.25 -16.641 -5.18 1 97.75 358 MET A N 1
ATOM 2960 C CA . MET A 1 358 ? -22.234 -17.688 -5 1 97.75 358 MET A CA 1
ATOM 2961 C C . MET A 1 358 ? -23.391 -17.547 -5.996 1 97.75 358 MET A C 1
ATOM 2963 O O . MET A 1 358 ? -23.922 -18.547 -6.484 1 97.75 358 MET A O 1
ATOM 2967 N N . HIS A 1 359 ? -23.75 -16.312 -6.262 1 98.12 359 HIS A N 1
ATOM 2968 C CA . HIS A 1 359 ? -24.766 -16.094 -7.297 1 98.12 359 HIS A CA 1
ATOM 2969 C C . HIS A 1 359 ? -24.297 -16.656 -8.641 1 98.12 359 HIS A C 1
ATOM 2971 O O . HIS A 1 359 ? -25.047 -17.375 -9.305 1 98.12 359 HIS A O 1
ATOM 2977 N N . TYR A 1 360 ? -23.125 -16.344 -9.008 1 98.19 360 TYR A N 1
ATOM 2978 C CA . TYR A 1 360 ? -22.531 -16.828 -10.25 1 98.19 360 TYR A CA 1
ATOM 2979 C C . TYR A 1 360 ? -22.453 -18.359 -10.266 1 98.19 360 TYR A C 1
ATOM 2981 O O . TYR A 1 360 ? -22.891 -19 -11.219 1 98.19 360 TYR A O 1
ATOM 2989 N N . ILE A 1 361 ? -21.938 -18.969 -9.234 1 98.19 361 ILE A N 1
ATOM 2990 C CA . ILE A 1 361 ? -21.703 -20.406 -9.148 1 98.19 361 ILE A CA 1
ATOM 2991 C C . ILE A 1 361 ? -23.031 -21.141 -9.203 1 98.19 361 ILE A C 1
ATOM 2993 O O . ILE A 1 361 ? -23.188 -22.094 -9.961 1 98.19 361 ILE A O 1
ATOM 2997 N N . ASN A 1 362 ? -23.984 -20.688 -8.445 1 97.62 362 ASN A N 1
ATOM 2998 C CA . ASN A 1 362 ? -25.281 -21.359 -8.359 1 97.62 362 ASN A CA 1
ATOM 2999 C C . ASN A 1 362 ? -26.062 -21.234 -9.656 1 97.62 362 ASN A C 1
ATOM 3001 O O . ASN A 1 362 ? -26.828 -22.141 -10.016 1 97.62 362 ASN A O 1
ATOM 3005 N N . SER A 1 363 ? -25.859 -20.125 -10.305 1 98 363 SER A N 1
ATOM 3006 C CA . SER A 1 363 ? -26.547 -19.938 -11.578 1 98 363 SER A CA 1
ATOM 3007 C C . SER A 1 363 ? -25.891 -20.75 -12.695 1 98 363 SER A C 1
ATOM 3009 O O . SER A 1 363 ? -26.578 -21.297 -13.555 1 98 363 SER A O 1
ATOM 3011 N N . THR A 1 364 ? -24.625 -20.844 -12.703 1 97.81 364 THR A N 1
ATOM 3012 C CA . THR A 1 364 ? -23.859 -21.5 -13.766 1 97.81 364 THR A CA 1
ATOM 3013 C C . THR A 1 364 ? -23.875 -23.016 -13.586 1 97.81 364 THR A C 1
ATOM 3015 O O . THR A 1 364 ? -23.891 -23.766 -14.562 1 97.81 364 THR A O 1
ATOM 3018 N N . TYR A 1 365 ? -23.781 -23.453 -12.305 1 97.38 365 TYR A N 1
ATOM 3019 C CA . TYR A 1 365 ? -23.672 -24.891 -12.008 1 97.38 365 TYR A CA 1
ATOM 3020 C C . TYR A 1 365 ? -24.734 -25.312 -11 1 97.38 365 TYR A C 1
ATOM 3022 O O . TYR A 1 365 ? -24.406 -25.75 -9.898 1 97.38 365 TYR A O 1
ATOM 3030 N N . PRO A 1 366 ? -25.938 -25.406 -11.312 1 95.81 366 PRO A N 1
ATOM 3031 C CA . PRO A 1 366 ? -27.031 -25.656 -10.367 1 95.81 366 PRO A CA 1
ATOM 3032 C C . PRO A 1 366 ? -27.062 -27.094 -9.867 1 95.81 366 PRO A C 1
ATOM 3034 O O . PRO A 1 366 ? -27.594 -27.375 -8.789 1 95.81 366 PRO A O 1
ATOM 3037 N N . ASP A 1 367 ? -26.469 -28.047 -10.461 1 94.69 367 ASP A N 1
ATOM 3038 C CA . ASP A 1 367 ? -26.719 -29.453 -10.188 1 94.69 367 ASP A CA 1
ATOM 3039 C C . ASP A 1 367 ? -25.609 -30.062 -9.344 1 94.69 367 ASP A C 1
ATOM 3041 O O . ASP A 1 367 ? -25.672 -31.234 -8.969 1 94.69 367 ASP A O 1
ATOM 3045 N N . THR A 1 368 ? -24.578 -29.312 -8.977 1 94.25 368 THR A N 1
ATOM 3046 C CA . THR A 1 368 ? -23.391 -29.938 -8.406 1 94.25 368 THR A CA 1
ATOM 3047 C C . THR A 1 368 ? -23.188 -29.484 -6.957 1 94.25 368 THR A C 1
ATOM 3049 O O . THR A 1 368 ? -22.125 -29.719 -6.371 1 94.25 368 THR A O 1
ATOM 3052 N N . PHE A 1 369 ? -24.109 -28.875 -6.328 1 92.88 369 PHE A N 1
ATOM 3053 C CA . PHE A 1 369 ? -23.984 -28.391 -4.957 1 92.88 369 PHE A CA 1
ATOM 3054 C C . PHE A 1 369 ? -23.75 -29.562 -3.998 1 92.88 369 PHE A C 1
ATOM 3056 O O . PHE A 1 369 ? -22.938 -29.453 -3.078 1 92.88 369 PHE A O 1
ATOM 3063 N N . GLY A 1 370 ? -24.422 -30.641 -4.102 1 92 370 GLY A N 1
ATOM 3064 C CA . GLY A 1 370 ? -24.328 -31.781 -3.217 1 92 370 GLY A CA 1
ATOM 3065 C C . GLY A 1 370 ? -22.953 -32.406 -3.197 1 92 370 GLY A C 1
ATOM 3066 O O . GLY A 1 370 ? -22.469 -32.844 -2.145 1 92 370 GLY A O 1
ATOM 3067 N N . GLN A 1 371 ? -22.344 -32.406 -4.254 1 92.62 371 GLN A N 1
ATOM 3068 C CA . GLN A 1 371 ? -21.047 -33.062 -4.402 1 92.62 371 GLN A CA 1
ATOM 3069 C C . GLN A 1 371 ? -19.922 -32.219 -3.824 1 92.62 371 GLN A C 1
ATOM 3071 O O . GLN A 1 371 ? -18.922 -32.719 -3.34 1 92.62 371 GLN A O 1
ATOM 3076 N N . CYS A 1 372 ? -20.047 -30.875 -3.838 1 95.81 372 CYS A N 1
ATOM 3077 C CA . CYS A 1 372 ? -18.953 -29.969 -3.5 1 95.81 372 CYS A CA 1
ATOM 3078 C C . CYS A 1 372 ? -19.203 -29.281 -2.158 1 95.81 372 CYS A C 1
ATOM 3080 O O . CYS A 1 372 ? -18.281 -28.734 -1.562 1 95.81 372 CYS A O 1
ATOM 3082 N N . GLY A 1 373 ? -20.422 -29.328 -1.693 1 94.75 373 GLY A N 1
ATOM 3083 C CA . GLY A 1 373 ? -20.75 -28.719 -0.416 1 94.75 373 GLY A CA 1
ATOM 3084 C C . GLY A 1 373 ? -20.797 -27.203 -0.468 1 94.75 373 GLY A C 1
ATOM 3085 O O . GLY A 1 373 ? -20.703 -26.609 -1.545 1 94.75 373 GLY A O 1
ATOM 3086 N N . LYS A 1 374 ? -20.891 -26.609 0.779 1 95 374 LYS A N 1
ATOM 3087 C CA . LYS A 1 374 ? -21 -25.156 0.903 1 95 374 LYS A CA 1
ATOM 3088 C C . LYS A 1 374 ? -19.641 -24.484 0.847 1 95 374 LYS A C 1
ATOM 3090 O O . LYS A 1 374 ? -18.672 -24.984 1.415 1 95 374 LYS A O 1
ATOM 3095 N N . PHE A 1 375 ? -19.656 -23.375 0.11 1 96.69 375 PHE A N 1
ATOM 3096 C CA . PHE A 1 375 ? -18.469 -22.562 0.13 1 96.69 375 PHE A CA 1
ATOM 3097 C C . PHE A 1 375 ? -18.453 -21.656 1.359 1 96.69 375 PHE A C 1
ATOM 3099 O O . PHE A 1 375 ? -19.359 -20.859 1.563 1 96.69 375 PHE A O 1
ATOM 3106 N N . VAL A 1 376 ? -17.406 -21.781 2.199 1 93.31 376 VAL A N 1
ATOM 3107 C CA . VAL A 1 376 ? -17.344 -21.031 3.447 1 93.31 376 VAL A CA 1
ATOM 3108 C C . VAL A 1 376 ? -16.297 -19.938 3.332 1 93.31 376 VAL A C 1
ATOM 3110 O O . VAL A 1 376 ? -15.133 -20.203 3.012 1 93.31 376 VAL A O 1
ATOM 3113 N N . MET A 1 377 ? -16.734 -18.734 3.611 1 90.19 377 MET A N 1
ATOM 3114 C CA . MET A 1 377 ? -15.828 -17.609 3.561 1 90.19 377 MET A CA 1
ATOM 3115 C C . MET A 1 377 ? -15.297 -17.266 4.953 1 90.19 377 MET A C 1
ATOM 3117 O O . MET A 1 377 ? -16.031 -17.391 5.941 1 90.19 377 MET A O 1
ATOM 3121 N N . MET B 1 1 ? -45.25 42.875 -45.656 1 27.84 1 MET B N 1
ATOM 3122 C CA . MET B 1 1 ? -43.969 42.938 -44.969 1 27.84 1 MET B CA 1
ATOM 3123 C C . MET B 1 1 ? -43.969 41.969 -43.75 1 27.84 1 MET B C 1
ATOM 3125 O O . MET B 1 1 ? -44.656 42.219 -42.75 1 27.84 1 MET B O 1
ATOM 3129 N N . THR B 1 2 ? -43.969 40.594 -44 1 30.36 2 THR B N 1
ATOM 3130 C CA . THR B 1 2 ? -44.031 39.438 -43.125 1 30.36 2 THR B CA 1
ATOM 3131 C C . THR B 1 2 ? -42.781 39.344 -42.25 1 30.36 2 THR B C 1
ATOM 3133 O O . THR B 1 2 ? -41.656 39.188 -42.781 1 30.36 2 THR B O 1
ATOM 3136 N N . LEU B 1 3 ? -42.75 39.938 -41 1 32.38 3 LEU B N 1
ATOM 3137 C CA . LEU B 1 3 ? -41.719 39.938 -39.969 1 32.38 3 LEU B CA 1
ATOM 3138 C C . LEU B 1 3 ? -41.406 38.5 -39.531 1 32.38 3 LEU B C 1
ATOM 3140 O O . LEU B 1 3 ? -42.281 37.812 -39 1 32.38 3 LEU B O 1
ATOM 3144 N N . THR B 1 4 ? -40.562 37.75 -40.312 1 32.62 4 THR B N 1
ATOM 3145 C CA . THR B 1 4 ? -40.062 36.438 -39.969 1 32.62 4 THR B CA 1
ATOM 3146 C C . THR B 1 4 ? -39.281 36.5 -38.656 1 32.62 4 THR B C 1
ATOM 3148 O O . THR B 1 4 ? -38.281 37.219 -38.562 1 32.62 4 THR B O 1
ATOM 3151 N N . SER B 1 5 ? -40 36.406 -37.469 1 30.36 5 SER B N 1
ATOM 3152 C CA . SER B 1 5 ? -39.438 36.344 -36.125 1 30.36 5 SER B CA 1
ATOM 3153 C C . SER B 1 5 ? -38.406 35.219 -36.031 1 30.36 5 SER B C 1
ATOM 3155 O O . SER B 1 5 ? -38.75 34.062 -36.188 1 30.36 5 SER B O 1
ATOM 3157 N N . GLU B 1 6 ? -37.125 35.438 -36.469 1 32.84 6 GLU B N 1
ATOM 3158 C CA . GLU B 1 6 ? -36 34.531 -36.219 1 32.84 6 GLU B CA 1
ATOM 3159 C C . GLU B 1 6 ? -35.875 34.25 -34.719 1 32.84 6 GLU B C 1
ATOM 3161 O O . GLU B 1 6 ? -35.625 35.156 -33.906 1 32.84 6 GLU B O 1
ATOM 3166 N N . THR B 1 7 ? -36.594 33.25 -34.156 1 29.17 7 THR B N 1
ATOM 3167 C CA . THR B 1 7 ? -36.406 32.75 -32.812 1 29.17 7 THR B CA 1
ATOM 3168 C C . THR B 1 7 ? -34.969 32.312 -32.594 1 29.17 7 THR B C 1
ATOM 3170 O O . THR B 1 7 ? -34.469 31.391 -33.281 1 29.17 7 THR B O 1
ATOM 3173 N N . VAL B 1 8 ? -34.062 33.125 -32.188 1 30.42 8 VAL B N 1
ATOM 3174 C CA . VAL B 1 8 ? -32.719 32.781 -31.703 1 30.42 8 VAL B CA 1
ATOM 3175 C C . VAL B 1 8 ? -32.844 31.641 -30.688 1 30.42 8 VAL B C 1
ATOM 3177 O O . VAL B 1 8 ? -33.438 31.812 -29.625 1 30.42 8 VAL B O 1
ATOM 3180 N N . ILE B 1 9 ? -32.875 30.406 -31.172 1 34.09 9 ILE B N 1
ATOM 3181 C CA . ILE B 1 9 ? -32.625 29.25 -30.297 1 34.09 9 ILE B CA 1
ATOM 3182 C C . ILE B 1 9 ? -31.438 29.531 -29.391 1 34.09 9 ILE B C 1
ATOM 3184 O O . ILE B 1 9 ? -30.312 29.672 -29.875 1 34.09 9 ILE B O 1
ATOM 3188 N N . GLU B 1 10 ? -31.578 30.219 -28.406 1 32.62 10 GLU B N 1
ATOM 3189 C CA . GLU B 1 10 ? -30.547 30.328 -27.375 1 32.62 10 GLU B CA 1
ATOM 3190 C C . GLU B 1 10 ? -29.891 28.969 -27.109 1 32.62 10 GLU B C 1
ATOM 3192 O O . GLU B 1 10 ? -30.578 28 -26.812 1 32.62 10 GLU B O 1
ATOM 3197 N N . LYS B 1 11 ? -28.859 28.641 -27.828 1 35.38 11 LYS B N 1
ATOM 3198 C CA . LYS B 1 11 ? -27.969 27.531 -27.516 1 35.38 11 LYS B CA 1
ATOM 3199 C C . LYS B 1 11 ? -27.75 27.391 -26.016 1 35.38 11 LYS B C 1
ATOM 3201 O O . LYS B 1 11 ? -27.062 28.203 -25.406 1 35.38 11 LYS B O 1
ATOM 3206 N N . VAL B 1 12 ? -28.656 26.953 -25.266 1 37.28 12 VAL B N 1
ATOM 3207 C CA . VAL B 1 12 ? -28.328 26.516 -23.906 1 37.28 12 VAL B CA 1
ATOM 3208 C C . VAL B 1 12 ? -27 25.781 -23.922 1 37.28 12 VAL B C 1
ATOM 3210 O O . VAL B 1 12 ? -26.828 24.781 -24.641 1 37.28 12 VAL B O 1
ATOM 3213 N N . SER B 1 13 ? -25.906 26.375 -23.781 1 41 13 SER B N 1
ATOM 3214 C CA . SER B 1 13 ? -24.578 25.766 -23.594 1 41 13 SER B CA 1
ATOM 3215 C C . SER B 1 13 ? -24.672 24.484 -22.781 1 41 13 SER B C 1
ATOM 3217 O O . SER B 1 13 ? -25.219 24.469 -21.672 1 41 13 SER B O 1
ATOM 3219 N N . GLU B 1 14 ? -24.969 23.312 -23.125 1 45.06 14 GLU B N 1
ATOM 3220 C CA . GLU B 1 14 ? -24.953 21.969 -22.547 1 45.06 14 GLU B CA 1
ATOM 3221 C C . GLU B 1 14 ? -23.875 21.812 -21.5 1 45.06 14 GLU B C 1
ATOM 3223 O O . GLU B 1 14 ? -22.672 21.859 -21.812 1 45.06 14 GLU B O 1
ATOM 3228 N N . ARG B 1 15 ? -24.016 22.312 -20.391 1 52.66 15 ARG B N 1
ATOM 3229 C CA . ARG B 1 15 ? -23.078 22.156 -19.266 1 52.66 15 ARG B CA 1
ATOM 3230 C C . ARG B 1 15 ? -22.547 20.734 -19.188 1 52.66 15 ARG B C 1
ATOM 3232 O O . ARG B 1 15 ? -23.328 19.781 -19.172 1 52.66 15 ARG B O 1
ATOM 3239 N N . SER B 1 16 ? -21.281 20.375 -19.344 1 70.88 16 SER B N 1
ATOM 3240 C CA . SER B 1 16 ? -20.547 19.109 -19.328 1 70.88 16 SER B CA 1
ATOM 3241 C C . SER B 1 16 ? -20.891 18.281 -18.109 1 70.88 16 SER B C 1
ATOM 3243 O O . SER B 1 16 ? -21.031 18.812 -17 1 70.88 16 SER B O 1
ATOM 3245 N N . LYS B 1 17 ? -21.359 17.125 -18.141 1 88 17 LYS B N 1
ATOM 3246 C CA . LYS B 1 17 ? -21.703 16.109 -17.156 1 88 17 LYS B CA 1
ATOM 3247 C C . LYS B 1 17 ? -20.594 15.969 -16.109 1 88 17 LYS B C 1
ATOM 3249 O O . LYS B 1 17 ? -20.844 15.508 -14.992 1 88 17 LYS B O 1
ATOM 3254 N N . TYR B 1 18 ? -19.453 16.516 -16.391 1 93.31 18 TYR B N 1
ATOM 3255 C CA . TYR B 1 18 ? -18.312 16.359 -15.5 1 93.31 18 TYR B CA 1
ATOM 3256 C C . TYR B 1 18 ? -17.656 17.703 -15.195 1 93.31 18 TYR B C 1
ATOM 3258 O O . TYR B 1 18 ? -17.734 18.625 -16 1 93.31 18 TYR B O 1
ATOM 3266 N N . ILE B 1 19 ? -17.234 17.875 -14 1 95.69 19 ILE B N 1
ATOM 3267 C CA . ILE B 1 19 ? -16.359 18.984 -13.625 1 95.69 19 ILE B CA 1
ATOM 3268 C C . ILE B 1 19 ? -14.906 18.547 -13.758 1 95.69 19 ILE B C 1
ATOM 3270 O O . ILE B 1 19 ? -14.523 17.484 -13.273 1 95.69 19 ILE B O 1
ATOM 3274 N N . ARG B 1 20 ? -14.164 19.344 -14.398 1 96.62 20 ARG B N 1
ATOM 3275 C CA . ARG B 1 20 ? -12.773 19.016 -14.68 1 96.62 20 ARG B CA 1
ATOM 3276 C C . ARG B 1 20 ? -11.828 19.875 -13.844 1 96.62 20 ARG B C 1
ATOM 3278 O O . ARG B 1 20 ? -11.945 21.109 -13.836 1 96.62 20 ARG B O 1
ATOM 3285 N N . PHE B 1 21 ? -10.938 19.234 -13.18 1 98.12 21 PHE B N 1
ATOM 3286 C CA . PHE B 1 21 ? -9.883 19.922 -12.438 1 98.12 21 PHE B CA 1
ATOM 3287 C C . PHE B 1 21 ? -8.508 19.594 -13.008 1 98.12 21 PHE B C 1
ATOM 3289 O O . PHE B 1 21 ? -8.164 18.422 -13.148 1 98.12 21 PHE B O 1
ATOM 3296 N N . GLU B 1 22 ? -7.77 20.594 -13.258 1 98 22 GLU B N 1
ATOM 3297 C CA . GLU B 1 22 ? -6.43 20.391 -13.805 1 98 22 GLU B CA 1
ATOM 3298 C C . GLU B 1 22 ? -5.469 19.891 -12.727 1 98 22 GLU B C 1
ATOM 3300 O O . GLU B 1 22 ? -5.625 20.234 -11.547 1 98 22 GLU B O 1
ATOM 3305 N N . THR B 1 23 ? -4.59 19.062 -13.156 1 98.19 23 THR B N 1
ATOM 3306 C CA . THR B 1 23 ? -3.559 18.547 -12.258 1 98.19 23 THR B CA 1
ATOM 3307 C C . THR B 1 23 ? -2.17 18.969 -12.734 1 98.19 23 THR B C 1
ATOM 3309 O O . THR B 1 23 ? -1.979 19.281 -13.914 1 98.19 23 THR B O 1
ATOM 3312 N N . GLU B 1 24 ? -1.302 19.062 -11.875 1 97.88 24 GLU B N 1
ATOM 3313 C CA . GLU B 1 24 ? 0.101 19.312 -12.195 1 97.88 24 GLU B CA 1
ATOM 3314 C C . GLU B 1 24 ? 1.012 18.297 -11.523 1 97.88 24 GLU B C 1
ATOM 3316 O O . GLU B 1 24 ? 0.671 17.75 -10.469 1 97.88 24 GLU B O 1
ATOM 3321 N N . LYS B 1 25 ? 2.068 18.094 -12.148 1 97.44 25 LYS B N 1
ATOM 3322 C CA . LYS B 1 25 ? 3.066 17.203 -11.578 1 97.44 25 LYS B CA 1
ATOM 3323 C C . LYS B 1 25 ? 3.686 17.797 -10.32 1 97.44 25 LYS B C 1
ATOM 3325 O O . LYS B 1 25 ? 3.988 18.984 -10.266 1 97.44 25 LYS B O 1
ATOM 3330 N N . TYR B 1 26 ? 3.783 17.062 -9.32 1 98.06 26 TYR B N 1
ATOM 3331 C CA . TYR B 1 26 ? 4.457 17.391 -8.07 1 98.06 26 TYR B CA 1
ATOM 3332 C C . TYR B 1 26 ? 5.648 16.469 -7.832 1 98.06 26 TYR B C 1
ATOM 3334 O O . TYR B 1 26 ? 5.477 15.32 -7.418 1 98.06 26 TYR B O 1
ATOM 3342 N N . GLY B 1 27 ? 6.812 17 -8.047 1 94.19 27 GLY B N 1
ATOM 3343 C CA . GLY B 1 27 ? 7.969 16.109 -8.078 1 94.19 27 GLY B CA 1
ATOM 3344 C C . GLY B 1 27 ? 7.914 15.094 -9.203 1 94.19 27 GLY B C 1
ATOM 3345 O O . GLY B 1 27 ? 7.43 15.398 -10.297 1 94.19 27 GLY B O 1
ATOM 3346 N N . SER B 1 28 ? 8.461 13.93 -8.945 1 92.12 28 SER B N 1
ATOM 3347 C CA . SER B 1 28 ? 8.531 12.922 -10 1 92.12 28 SER B CA 1
ATOM 3348 C C . SER B 1 28 ? 7.496 11.828 -9.789 1 92.12 28 SER B C 1
ATOM 3350 O O . SER B 1 28 ? 7.301 10.977 -10.664 1 92.12 28 SER B O 1
ATOM 3352 N N . HIS B 1 29 ? 6.734 11.992 -8.703 1 95.44 29 HIS B N 1
ATOM 3353 C CA . HIS B 1 29 ? 5.977 10.789 -8.367 1 95.44 29 HIS B CA 1
ATOM 3354 C C . HIS B 1 29 ? 4.492 11.109 -8.195 1 95.44 29 HIS B C 1
ATOM 3356 O O . HIS B 1 29 ? 3.658 10.203 -8.195 1 95.44 29 HIS B O 1
ATOM 3362 N N . PHE B 1 30 ? 4.164 12.406 -8.078 1 98.25 30 PHE B N 1
ATOM 3363 C CA . PHE B 1 30 ? 2.801 12.695 -7.652 1 98.25 30 PHE B CA 1
ATOM 3364 C C . PHE B 1 30 ? 2.141 13.703 -8.586 1 98.25 30 PHE B C 1
ATOM 3366 O O . PHE B 1 30 ? 2.824 14.414 -9.328 1 98.25 30 PHE B O 1
ATOM 3373 N N . CYS B 1 31 ? 0.877 13.648 -8.617 1 98.56 31 CYS B N 1
ATOM 3374 C CA . CYS B 1 31 ? 0.023 14.648 -9.25 1 98.56 31 CYS B CA 1
ATOM 3375 C C . CYS B 1 31 ? -0.82 15.383 -8.211 1 98.56 31 CYS B C 1
ATOM 3377 O O . CYS B 1 31 ? -1.301 14.773 -7.254 1 98.56 31 CYS B O 1
ATOM 3379 N N . VAL B 1 32 ? -0.949 16.672 -8.398 1 98.88 32 VAL B N 1
ATOM 3380 C CA . VAL B 1 32 ? -1.721 17.469 -7.449 1 98.88 32 VAL B CA 1
ATOM 3381 C C . VAL B 1 32 ? -2.736 18.328 -8.203 1 98.88 32 VAL B C 1
ATOM 3383 O O . VAL B 1 32 ? -2.434 18.875 -9.273 1 98.88 32 VAL B O 1
ATOM 3386 N N . SER B 1 33 ? -3.879 18.328 -7.766 1 98.81 33 SER B N 1
ATOM 3387 C CA . SER B 1 33 ? -4.867 19.328 -8.141 1 98.81 33 SER B CA 1
ATOM 3388 C C . SER B 1 33 ? -5.191 20.25 -6.969 1 98.81 33 SER B C 1
ATOM 3390 O O . SER B 1 33 ? -5.805 19.828 -5.988 1 98.81 33 SER B O 1
ATOM 3392 N N . TYR B 1 34 ? -4.758 21.484 -7.102 1 98.69 34 TYR B N 1
ATOM 3393 C CA . TYR B 1 34 ? -5.039 22.453 -6.051 1 98.69 34 TYR B CA 1
ATOM 3394 C C . TYR B 1 34 ? -6.441 23.031 -6.199 1 98.69 34 TYR B C 1
ATOM 3396 O O . TYR B 1 34 ? -6.93 23.219 -7.32 1 98.69 34 TYR B O 1
ATOM 3404 N N . ASN B 1 35 ? -7.066 23.25 -5.059 1 98.44 35 ASN B N 1
ATOM 3405 C CA . ASN B 1 35 ? -8.32 24 -4.992 1 98.44 35 ASN B CA 1
ATOM 3406 C C . ASN B 1 35 ? -9.43 23.312 -5.781 1 98.44 35 ASN B C 1
ATOM 3408 O O . ASN B 1 35 ? -10.102 23.938 -6.598 1 98.44 35 ASN B O 1
ATOM 3412 N N . VAL B 1 36 ? -9.438 22.016 -5.562 1 98.56 36 VAL B N 1
ATOM 3413 C CA . VAL B 1 36 ? -10.617 21.312 -6.043 1 98.56 36 VAL B CA 1
ATOM 3414 C C . VAL B 1 36 ? -11.875 21.906 -5.41 1 98.56 36 VAL B C 1
ATOM 3416 O O . VAL B 1 36 ? -12.938 21.938 -6.035 1 98.56 36 VAL B O 1
ATOM 3419 N N . THR B 1 37 ? -11.773 22.312 -4.18 1 98.31 37 THR B N 1
ATOM 3420 C CA . THR B 1 37 ? -12.664 23.297 -3.555 1 98.31 37 THR B CA 1
ATOM 3421 C C . THR B 1 37 ? -11.867 24.469 -3.008 1 98.31 37 THR B C 1
ATOM 3423 O O . THR B 1 37 ? -10.68 24.344 -2.715 1 98.31 37 THR B O 1
ATOM 3426 N N . LYS B 1 38 ? -12.531 25.562 -2.908 1 97.94 38 LYS B N 1
ATOM 3427 C CA . LYS B 1 38 ? -11.922 26.766 -2.35 1 97.94 38 LYS B CA 1
ATOM 3428 C C . LYS B 1 38 ? -12.773 27.344 -1.22 1 97.94 38 LYS B C 1
ATOM 3430 O O . LYS B 1 38 ? -14 27.375 -1.317 1 97.94 38 LYS B O 1
ATOM 3435 N N . ALA B 1 39 ? -12.047 27.672 -0.158 1 98 39 ALA B N 1
ATOM 3436 C CA . ALA B 1 39 ? -12.742 28.375 0.921 1 98 39 ALA B CA 1
ATOM 3437 C C . ALA B 1 39 ? -13.352 29.672 0.428 1 98 39 ALA B C 1
ATOM 3439 O O . ALA B 1 39 ? -12.648 30.531 -0.116 1 98 39 ALA B O 1
ATOM 3440 N N . GLY B 1 40 ? -14.625 29.891 0.678 1 96.38 40 GLY B N 1
ATOM 3441 C CA . GLY B 1 40 ? -15.312 31.062 0.164 1 96.38 40 GLY B CA 1
ATOM 3442 C C . GLY B 1 40 ? -15.461 32.156 1.193 1 96.38 40 GLY B C 1
ATOM 3443 O O . GLY B 1 40 ? -15.875 33.281 0.862 1 96.38 40 GLY B O 1
ATOM 3444 N N . GLY B 1 41 ? -15.07 31.906 2.379 1 95.06 41 GLY B N 1
ATOM 3445 C CA . GLY B 1 41 ? -15.25 32.875 3.447 1 95.06 41 GLY B CA 1
ATOM 3446 C C . GLY B 1 41 ? -14.242 34 3.404 1 95.06 41 GLY B C 1
ATOM 3447 O O . GLY B 1 41 ? -13.164 33.875 2.826 1 95.06 41 GLY B O 1
ATOM 3448 N N . ASN B 1 42 ? -14.711 35.125 3.961 1 95 42 ASN B N 1
ATOM 3449 C CA . ASN B 1 42 ? -13.789 36.219 4.191 1 95 42 ASN B CA 1
ATOM 3450 C C . ASN B 1 42 ? -13.219 36.188 5.605 1 95 42 ASN B C 1
ATOM 3452 O O . ASN B 1 42 ? -13.961 36.281 6.582 1 95 42 ASN B O 1
ATOM 3456 N N . PHE B 1 43 ? -11.945 36.125 5.699 1 96.12 43 PHE B N 1
ATOM 3457 C CA . PHE B 1 43 ? -11.289 35.969 6.996 1 96.12 43 PHE B CA 1
ATOM 3458 C C . PHE B 1 43 ? -10.391 37.156 7.289 1 96.12 43 PHE B C 1
ATOM 3460 O O . PHE B 1 43 ? -9.625 37.156 8.25 1 96.12 43 PHE B O 1
ATOM 3467 N N . ARG B 1 44 ? -10.484 38.188 6.465 1 96.5 44 ARG B N 1
ATOM 3468 C CA . ARG B 1 44 ? -9.57 39.312 6.578 1 96.5 44 ARG B CA 1
ATOM 3469 C C . ARG B 1 44 ? -10.328 40.594 6.883 1 96.5 44 ARG B C 1
ATOM 3471 O O . ARG B 1 44 ? -9.828 41.688 6.609 1 96.5 44 ARG B O 1
ATOM 3478 N N . ASP B 1 45 ? -11.438 40.562 7.34 1 94.44 45 ASP B N 1
ATOM 3479 C CA . ASP B 1 45 ? -12.297 41.719 7.594 1 94.44 45 ASP B CA 1
ATOM 3480 C C . ASP B 1 45 ? -11.695 42.625 8.656 1 94.44 45 ASP B C 1
ATOM 3482 O O . ASP B 1 45 ? -11.961 43.812 8.68 1 94.44 45 ASP B O 1
ATOM 3486 N N . ASP B 1 46 ? -10.898 42.188 9.523 1 94.44 46 ASP B N 1
ATOM 3487 C CA . ASP B 1 46 ? -10.289 42.969 10.594 1 94.44 46 ASP B CA 1
ATOM 3488 C C . ASP B 1 46 ? -8.922 43.469 10.18 1 94.44 46 ASP B C 1
ATOM 3490 O O . ASP B 1 46 ? -8.211 44.094 10.984 1 94.44 46 ASP B O 1
ATOM 3494 N N . GLY B 1 47 ? -8.516 43.156 8.977 1 95.12 47 GLY B N 1
ATOM 3495 C CA . GLY B 1 47 ? -7.266 43.688 8.445 1 95.12 47 GLY B CA 1
ATOM 3496 C C . GLY B 1 47 ? -6.074 42.812 8.789 1 95.12 47 GLY B C 1
ATOM 3497 O O . GLY B 1 47 ? -4.945 43.094 8.383 1 95.12 47 GLY B O 1
ATOM 3498 N N . LEU B 1 48 ? -6.289 41.719 9.516 1 96.69 48 LEU B N 1
ATOM 3499 C CA . LEU B 1 48 ? -5.207 40.812 9.898 1 96.69 48 LEU B CA 1
ATOM 3500 C C . LEU B 1 48 ? -5.203 39.562 9.023 1 96.69 48 LEU B C 1
ATOM 3502 O O . LEU B 1 48 ? -6.246 39.156 8.5 1 96.69 48 LEU B O 1
ATOM 3506 N N . GLU B 1 49 ? -4.023 39.031 8.836 1 97.38 49 GLU B N 1
ATOM 3507 C CA . GLU B 1 49 ? -3.898 37.75 8.133 1 97.38 49 GLU B CA 1
ATOM 3508 C C . GLU B 1 49 ? -4.465 36.625 8.961 1 97.38 49 GLU B C 1
ATOM 3510 O O . GLU B 1 49 ? -4.113 36.438 10.133 1 97.38 49 GLU B O 1
ATOM 3515 N N . PRO B 1 50 ? -5.371 35.844 8.375 1 97.94 50 PRO B N 1
ATOM 3516 C CA . PRO B 1 50 ? -5.902 34.719 9.141 1 97.94 50 PRO B CA 1
ATOM 3517 C C . PRO B 1 50 ? -4.895 33.562 9.281 1 97.94 50 PRO B C 1
ATOM 3519 O O . PRO B 1 50 ? -3.914 33.5 8.539 1 97.94 50 PRO B O 1
ATOM 3522 N N . ILE B 1 51 ? -5.105 32.719 10.281 1 98.25 51 ILE B N 1
ATOM 3523 C CA . ILE B 1 51 ? -4.348 31.484 10.43 1 98.25 51 ILE B CA 1
ATOM 3524 C C . ILE B 1 51 ? -5.062 30.344 9.703 1 98.25 51 ILE B C 1
ATOM 3526 O O . ILE B 1 51 ? -6.207 30.016 10.016 1 98.25 51 ILE B O 1
ATOM 3530 N N . SER B 1 52 ? -4.426 29.781 8.695 1 98.56 52 SER B N 1
ATOM 3531 C CA . SER B 1 52 ? -4.973 28.609 8.016 1 98.56 52 SER B CA 1
ATOM 3532 C C . SER B 1 52 ? -4.629 27.328 8.773 1 98.56 52 SER B C 1
ATOM 3534 O O . SER B 1 52 ? -3.467 27.078 9.102 1 98.56 52 SER B O 1
ATOM 3536 N N . LEU B 1 53 ? -5.637 26.562 9.07 1 98.5 53 LEU B N 1
ATOM 3537 C CA . LEU B 1 53 ? -5.395 25.203 9.523 1 98.5 53 LEU B CA 1
ATOM 3538 C C . LEU B 1 53 ? -4.953 24.312 8.359 1 98.5 53 LEU B C 1
ATOM 3540 O O . LEU B 1 53 ? -5.684 24.156 7.383 1 98.5 53 LEU B O 1
ATOM 3544 N N . VAL B 1 54 ? -3.811 23.797 8.461 1 98.56 54 VAL B N 1
ATOM 3545 C CA . VAL B 1 54 ? -3.215 22.984 7.414 1 98.56 54 VAL B CA 1
ATOM 3546 C C . VAL B 1 54 ? -3.201 21.516 7.848 1 98.56 54 VAL B C 1
ATOM 3548 O O . VAL B 1 54 ? -2.463 21.141 8.766 1 98.56 54 VAL B O 1
ATOM 3551 N N . ILE B 1 55 ? -3.996 20.703 7.18 1 98.31 55 ILE B N 1
ATOM 3552 C CA . ILE B 1 55 ? -4.102 19.312 7.57 1 98.31 55 ILE B CA 1
ATOM 3553 C C . ILE B 1 55 ? -4.055 18.422 6.328 1 98.31 55 ILE B C 1
ATOM 3555 O O . ILE B 1 55 ? -4.141 18.922 5.199 1 98.31 55 ILE B O 1
ATOM 3559 N N . HIS B 1 56 ? -3.838 17.188 6.5 1 98.56 56 HIS B N 1
ATOM 3560 C CA . HIS B 1 56 ? -3.76 16.172 5.453 1 98.56 56 HIS B CA 1
ATOM 3561 C C . HIS B 1 56 ? -4.449 14.891 5.879 1 98.56 56 HIS B C 1
ATOM 3563 O O . HIS B 1 56 ? -4.559 14.602 7.074 1 98.56 56 HIS B O 1
ATOM 3569 N N . ALA B 1 57 ? -4.957 14.18 4.859 1 98.31 57 ALA B N 1
ATOM 3570 C CA . ALA B 1 57 ? -5.762 13.016 5.223 1 98.31 57 ALA B CA 1
ATOM 3571 C C . ALA B 1 57 ? -5.953 12.086 4.027 1 98.31 57 ALA B C 1
ATOM 3573 O O . ALA B 1 57 ? -5.645 12.453 2.893 1 98.31 57 ALA B O 1
ATOM 3574 N N . THR B 1 58 ? -6.328 10.883 4.344 1 97.75 58 THR B N 1
ATOM 3575 C CA . THR B 1 58 ? -6.93 9.977 3.369 1 97.75 58 THR B CA 1
ATOM 3576 C C . THR B 1 58 ? -8.445 9.938 3.531 1 97.75 58 THR B C 1
ATOM 3578 O O . THR B 1 58 ? -9.008 10.672 4.344 1 97.75 58 THR B O 1
ATOM 3581 N N . SER B 1 59 ? -9.094 9.109 2.746 1 96.12 59 SER B N 1
ATOM 3582 C CA . SER B 1 59 ? -10.547 9.031 2.73 1 96.12 59 SER B CA 1
ATOM 3583 C C . SER B 1 59 ? -11.086 8.508 4.055 1 96.12 59 SER B C 1
ATOM 3585 O O . SER B 1 59 ? -12.258 8.719 4.383 1 96.12 59 SER B O 1
ATOM 3587 N N . ASN B 1 60 ? -10.242 7.902 4.855 1 93.44 60 ASN B N 1
ATOM 3588 C CA . ASN B 1 60 ? -10.656 7.398 6.16 1 93.44 60 ASN B CA 1
ATOM 3589 C C . ASN B 1 60 ? -11.07 8.531 7.09 1 93.44 60 ASN B C 1
ATOM 3591 O O . ASN B 1 60 ? -11.766 8.297 8.086 1 93.44 60 ASN B O 1
ATOM 3595 N N . TYR B 1 61 ? -10.727 9.75 6.738 1 96.69 61 TYR B N 1
ATOM 3596 C CA . TYR B 1 61 ? -10.898 10.844 7.691 1 96.69 61 TYR B CA 1
ATOM 3597 C C . TYR B 1 61 ? -11.852 11.898 7.148 1 96.69 61 TYR B C 1
ATOM 3599 O O . TYR B 1 61 ? -11.742 13.078 7.488 1 96.69 61 TYR B O 1
ATOM 3607 N N . MET B 1 62 ? -12.703 11.508 6.23 1 97.31 62 MET B N 1
ATOM 3608 C CA . MET B 1 62 ? -13.641 12.453 5.633 1 97.31 62 MET B CA 1
ATOM 3609 C C . MET B 1 62 ? -14.562 13.047 6.691 1 97.31 62 MET B C 1
ATOM 3611 O O . MET B 1 62 ? -14.891 14.234 6.645 1 97.31 62 MET B O 1
ATOM 3615 N N . LYS B 1 63 ? -14.969 12.227 7.66 1 96.25 63 LYS B N 1
ATOM 3616 C CA . LYS B 1 63 ? -15.805 12.727 8.75 1 96.25 63 LYS B CA 1
ATOM 3617 C C . LYS B 1 63 ? -15.062 13.773 9.57 1 96.25 63 LYS B C 1
ATOM 3619 O O . LYS B 1 63 ? -15.633 14.797 9.953 1 96.25 63 LYS B O 1
ATOM 3624 N N . GLU B 1 64 ? -13.828 13.5 9.875 1 95.94 64 GLU B N 1
ATOM 3625 C CA . GLU B 1 64 ? -13 14.43 10.641 1 95.94 64 GLU B CA 1
ATOM 3626 C C . GLU B 1 64 ? -12.781 15.734 9.883 1 95.94 64 GLU B C 1
ATOM 3628 O O . GLU B 1 64 ? -12.758 16.812 10.484 1 95.94 64 GLU B O 1
ATOM 3633 N N . ILE B 1 65 ? -12.586 15.609 8.594 1 97.38 65 ILE B N 1
ATOM 3634 C CA . ILE B 1 65 ? -12.438 16.812 7.773 1 97.38 65 ILE B CA 1
ATOM 3635 C C . ILE B 1 65 ? -13.68 17.672 7.902 1 97.38 65 ILE B C 1
ATOM 3637 O O . ILE B 1 65 ? -13.578 18.891 8.133 1 97.38 65 ILE B O 1
ATOM 3641 N N . GLU B 1 66 ? -14.859 17.078 7.785 1 96.12 66 GLU B N 1
ATOM 3642 C CA . GLU B 1 66 ? -16.109 17.797 7.953 1 96.12 66 GLU B CA 1
ATOM 3643 C C . GLU B 1 66 ? -16.219 18.422 9.344 1 96.12 66 GLU B C 1
ATOM 3645 O O . GLU B 1 66 ? -16.656 19.562 9.492 1 96.12 66 GLU B O 1
ATOM 3650 N N . GLY B 1 67 ? -15.812 17.641 10.273 1 93.94 67 GLY B N 1
ATOM 3651 C CA . GLY B 1 67 ? -15.859 18.094 11.656 1 93.94 67 GLY B CA 1
ATOM 3652 C C . GLY B 1 67 ? -15 19.312 11.906 1 93.94 67 GLY B C 1
ATOM 3653 O O . GLY B 1 67 ? -15.398 20.219 12.648 1 93.94 67 GLY B O 1
ATOM 3654 N N . GLN B 1 68 ? -13.844 19.344 11.336 1 94.69 68 GLN B N 1
ATOM 3655 C CA . GLN B 1 68 ? -12.953 20.484 11.484 1 94.69 68 GLN B CA 1
ATOM 3656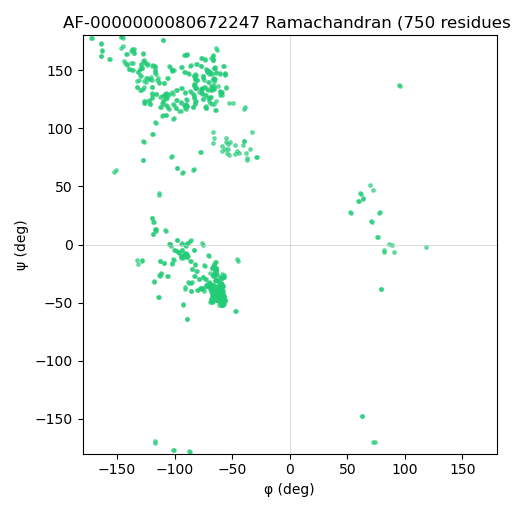 C C . GLN B 1 68 ? -13.609 21.766 10.953 1 94.69 68 GLN B C 1
ATOM 3658 O O . GLN B 1 68 ? -13.383 22.844 11.484 1 94.69 68 GLN B O 1
ATOM 3663 N N . CYS B 1 69 ? -14.391 21.625 9.961 1 93.88 69 CYS B N 1
ATOM 3664 C CA . CYS B 1 69 ? -15.016 22.781 9.32 1 93.88 69 CYS B CA 1
ATOM 3665 C C . CYS B 1 69 ? -16.266 23.219 10.078 1 93.88 69 CYS B C 1
ATOM 3667 O O . CYS B 1 69 ? -16.656 24.375 10 1 93.88 69 CYS B O 1
ATOM 3669 N N . SER B 1 70 ? -16.859 22.312 10.727 1 85.56 70 SER B N 1
ATOM 3670 C CA . SER B 1 70 ? -18.188 22.609 11.289 1 85.56 70 SER B CA 1
ATOM 3671 C C . SER B 1 70 ? -18.078 22.922 12.781 1 85.56 70 SER B C 1
ATOM 3673 O O . SER B 1 70 ? -19.047 23.422 13.375 1 85.56 70 SER B O 1
ATOM 3675 N N . SER B 1 71 ? -17 22.641 13.328 1 80.12 71 SER B N 1
ATOM 3676 C CA . SER B 1 71 ? -16.859 22.828 14.766 1 80.12 71 SER B CA 1
ATOM 3677 C C . SER B 1 71 ? -16.578 24.281 15.109 1 80.12 71 SER B C 1
ATOM 3679 O O . SER B 1 71 ? -16.125 25.062 14.258 1 80.12 71 SER B O 1
ATOM 3681 N N . ARG B 1 72 ? -16.938 24.625 16.328 1 79.06 72 ARG B N 1
ATOM 3682 C CA . ARG B 1 72 ? -16.625 25.953 16.859 1 79.06 72 ARG B CA 1
ATOM 3683 C C . ARG B 1 72 ? -15.156 26.047 17.25 1 79.06 72 ARG B C 1
ATOM 3685 O O . ARG B 1 72 ? -14.672 27.125 17.609 1 79.06 72 ARG B O 1
ATOM 3692 N N . ASN B 1 73 ? -14.547 25.031 17.016 1 86.69 73 ASN B N 1
ATOM 3693 C CA . ASN B 1 73 ? -13.164 24.953 17.469 1 86.69 73 ASN B CA 1
ATOM 3694 C C . ASN B 1 73 ? -12.234 25.734 16.547 1 86.69 73 ASN B C 1
ATOM 3696 O O . ASN B 1 73 ? -11.352 26.469 17.016 1 86.69 73 ASN B O 1
ATOM 3700 N N . TRP B 1 74 ? -12.508 25.688 15.305 1 94.75 74 TRP B N 1
ATOM 3701 C CA . TRP B 1 74 ? -11.641 26.406 14.383 1 94.75 74 TRP B CA 1
ATOM 3702 C C . TRP B 1 74 ? -12.43 27.438 13.586 1 94.75 74 TRP B C 1
ATOM 3704 O O . TRP B 1 74 ? -13.359 27.094 12.852 1 94.75 74 TRP B O 1
ATOM 3714 N N . ASN B 1 75 ? -12.07 28.703 13.688 1 93.5 75 ASN B N 1
ATOM 3715 C CA . ASN B 1 75 ? -12.766 29.812 13.055 1 93.5 75 ASN B CA 1
ATOM 3716 C C . ASN B 1 75 ? -11.906 30.484 11.977 1 93.5 75 ASN B C 1
ATOM 3718 O O . ASN B 1 75 ? -11.82 31.703 11.914 1 93.5 75 ASN B O 1
ATOM 3722 N N . GLY B 1 76 ? -11.227 29.797 11.164 1 96.25 76 GLY B N 1
ATOM 3723 C CA . GLY B 1 76 ? -10.398 30.25 10.062 1 96.25 76 GLY B CA 1
ATOM 3724 C C . GLY B 1 76 ? -10.422 29.312 8.867 1 96.25 76 GLY B C 1
ATOM 3725 O O . GLY B 1 76 ? -11.156 28.328 8.867 1 96.25 76 GLY B O 1
ATOM 3726 N N . PRO B 1 77 ? -9.719 29.719 7.855 1 98 77 PRO B N 1
ATOM 3727 C CA . PRO B 1 77 ? -9.672 28.844 6.676 1 98 77 PRO B CA 1
ATOM 3728 C C . PRO B 1 77 ? -8.961 27.531 6.949 1 98 77 PRO B C 1
ATOM 3730 O O . PRO B 1 77 ? -8.117 27.453 7.848 1 98 77 PRO B O 1
ATOM 3733 N N . ILE B 1 78 ? -9.336 26.5 6.227 1 98.62 78 ILE B N 1
ATOM 3734 C CA . ILE B 1 78 ? -8.773 25.156 6.363 1 98.62 78 ILE B CA 1
ATOM 3735 C C . ILE B 1 78 ? -8.266 24.672 5.008 1 98.62 78 ILE B C 1
ATOM 3737 O O . ILE B 1 78 ? -9 24.703 4.02 1 98.62 78 ILE B O 1
ATOM 3741 N N . SER B 1 79 ? -7.031 24.328 4.957 1 98.81 79 SER B N 1
ATOM 3742 C CA . SER B 1 79 ? -6.387 23.75 3.783 1 98.81 79 SER B CA 1
ATOM 3743 C C . SER B 1 79 ? -6.121 22.25 3.979 1 98.81 79 SER B C 1
ATOM 3745 O O . SER B 1 79 ? -5.355 21.875 4.859 1 98.81 79 SER B O 1
ATOM 3747 N N . VAL B 1 80 ? -6.691 21.422 3.137 1 98.88 80 VAL B N 1
ATOM 3748 C CA . VAL B 1 80 ? -6.578 19.984 3.311 1 98.88 80 VAL B CA 1
ATOM 3749 C C . VAL B 1 80 ? -5.953 19.359 2.064 1 98.88 80 VAL B C 1
ATOM 3751 O O . VAL B 1 80 ? -6.441 19.562 0.949 1 98.88 80 VAL B O 1
ATOM 3754 N N . ALA B 1 81 ? -4.898 18.656 2.229 1 98.94 81 ALA B N 1
ATOM 3755 C CA . ALA B 1 81 ? -4.41 17.75 1.194 1 98.94 81 ALA B CA 1
ATOM 3756 C C . ALA B 1 81 ? -5.031 16.375 1.341 1 98.94 81 ALA B C 1
ATOM 3758 O O . ALA B 1 81 ? -4.895 15.727 2.387 1 98.94 81 ALA B O 1
ATOM 3759 N N . LEU B 1 82 ? -5.746 15.922 0.353 1 98.94 82 LEU B N 1
ATOM 3760 C CA . LEU B 1 82 ? -6.391 14.609 0.34 1 98.94 82 LEU B CA 1
ATOM 3761 C C . LEU B 1 82 ? -5.645 13.648 -0.581 1 98.94 82 LEU B C 1
ATOM 3763 O O . LEU B 1 82 ? -5.551 13.883 -1.787 1 98.94 82 LEU B O 1
ATOM 3767 N N . PHE B 1 83 ? -5.109 12.586 -0.028 1 98.75 83 PHE B N 1
ATOM 3768 C CA . PHE B 1 83 ? -4.43 11.547 -0.801 1 98.75 83 PHE B CA 1
ATOM 3769 C C . PHE B 1 83 ? -5.41 10.469 -1.241 1 98.75 83 PHE B C 1
ATOM 3771 O O . PHE B 1 83 ? -6.102 9.875 -0.412 1 98.75 83 PHE B O 1
ATOM 3778 N N . VAL B 1 84 ? -5.48 10.203 -2.539 1 98.25 84 VAL B N 1
ATOM 3779 C CA . VAL B 1 84 ? -6.43 9.203 -3.021 1 98.25 84 VAL B CA 1
ATOM 3780 C C . VAL B 1 84 ? -5.719 8.211 -3.936 1 98.25 84 VAL B C 1
ATOM 3782 O O . VAL B 1 84 ? -4.672 8.531 -4.508 1 98.25 84 VAL B O 1
ATOM 3785 N N . ASP B 1 85 ? -6.18 7.059 -3.971 1 95.5 85 ASP B N 1
ATOM 3786 C CA . ASP B 1 85 ? -5.82 6.074 -4.988 1 95.5 85 ASP B CA 1
ATOM 3787 C C . ASP B 1 85 ? -7.031 5.676 -5.824 1 95.5 85 ASP B C 1
ATOM 3789 O O . ASP B 1 85 ? -8.062 6.352 -5.789 1 95.5 85 ASP B O 1
ATOM 3793 N N . ARG B 1 86 ? -6.91 4.691 -6.625 1 91.75 86 ARG B N 1
ATOM 3794 C CA . ARG B 1 86 ? -7.941 4.363 -7.605 1 91.75 86 ARG B CA 1
ATOM 3795 C C . ARG B 1 86 ? -9.227 3.908 -6.918 1 91.75 86 ARG B C 1
ATOM 3797 O O . ARG B 1 86 ? -10.32 4.117 -7.441 1 91.75 86 ARG B O 1
ATOM 3804 N N . TYR B 1 87 ? -9.141 3.365 -5.684 1 91.69 87 TYR B N 1
ATOM 3805 C CA . TYR B 1 87 ? -10.312 2.816 -5.008 1 91.69 87 TYR B CA 1
ATOM 3806 C C . TYR B 1 87 ? -10.945 3.855 -4.09 1 91.69 87 TYR B C 1
ATOM 3808 O O . TYR B 1 87 ? -12.055 3.652 -3.588 1 91.69 87 TYR B O 1
ATOM 3816 N N . SER B 1 88 ? -10.227 4.977 -3.898 1 95.81 88 SER B N 1
ATOM 3817 C CA . SER B 1 88 ? -10.75 5.984 -2.977 1 95.81 88 SER B CA 1
ATOM 3818 C C . SER B 1 88 ? -11.039 7.293 -3.699 1 95.81 88 SER B C 1
ATOM 3820 O O . SER B 1 88 ? -11.25 8.328 -3.059 1 95.81 88 SER B O 1
ATOM 3822 N N . SER B 1 89 ? -11.047 7.289 -5.02 1 92.94 89 SER B N 1
ATOM 3823 C CA . SER B 1 89 ? -11.219 8.508 -5.805 1 92.94 89 SER B CA 1
ATOM 3824 C C . SER B 1 89 ? -12.594 9.125 -5.566 1 92.94 89 SER B C 1
ATOM 3826 O O . SER B 1 89 ? -12.766 10.344 -5.711 1 92.94 89 SER B O 1
ATOM 3828 N N . GLU B 1 90 ? -13.562 8.336 -5.129 1 95.12 90 GLU B N 1
ATOM 3829 C CA . GLU B 1 90 ? -14.906 8.836 -4.848 1 95.12 90 GLU B CA 1
ATOM 3830 C C . GLU B 1 90 ? -14.906 9.805 -3.674 1 95.12 90 GLU B C 1
ATOM 3832 O O . GLU B 1 90 ? -15.852 10.578 -3.496 1 95.12 90 GLU B O 1
ATOM 3837 N N . ALA B 1 91 ? -13.867 9.727 -2.91 1 97.94 91 ALA B N 1
ATOM 3838 C CA . ALA B 1 91 ? -13.734 10.648 -1.79 1 97.94 91 ALA B CA 1
ATOM 3839 C C . ALA B 1 91 ? -13.719 12.102 -2.273 1 97.94 91 ALA B C 1
ATOM 3841 O O . ALA B 1 91 ? -14.219 12.992 -1.587 1 97.94 91 ALA B O 1
ATOM 3842 N N . VAL B 1 92 ? -13.148 12.328 -3.463 1 98.25 92 VAL B N 1
ATOM 3843 C CA . VAL B 1 92 ? -13.086 13.672 -4.027 1 98.25 92 VAL B CA 1
ATOM 3844 C C . VAL B 1 92 ? -14.5 14.18 -4.309 1 98.25 92 VAL B C 1
ATOM 3846 O O . VAL B 1 92 ? -14.852 15.305 -3.926 1 98.25 92 VAL B O 1
ATOM 3849 N N . GLU B 1 93 ? -15.312 13.359 -4.918 1 96.69 93 GLU B N 1
ATOM 3850 C CA . GLU B 1 93 ? -16.688 13.719 -5.223 1 96.69 93 GLU B CA 1
ATOM 3851 C C . GLU B 1 93 ? -17.484 13.969 -3.945 1 96.69 93 GLU B C 1
ATOM 3853 O O . GLU B 1 93 ? -18.297 14.906 -3.879 1 96.69 93 GLU B O 1
ATOM 3858 N N . TYR B 1 94 ? -17.266 13.109 -3.039 1 97.75 94 TYR B N 1
ATOM 3859 C CA . TYR B 1 94 ? -17.969 13.234 -1.77 1 97.75 94 TYR B CA 1
ATOM 3860 C C . TYR B 1 94 ? -17.688 14.57 -1.107 1 97.75 94 TYR B C 1
ATOM 3862 O O . TYR B 1 94 ? -18.609 15.305 -0.733 1 97.75 94 TYR B O 1
ATOM 3870 N N . LEU B 1 95 ? -16.391 14.914 -0.952 1 98.31 95 LEU B N 1
ATOM 3871 C CA . LEU B 1 95 ? -16.016 16.141 -0.261 1 98.31 95 LEU B CA 1
ATOM 3872 C C . LEU B 1 95 ? -16.422 17.375 -1.074 1 98.31 95 LEU B C 1
ATOM 3874 O O . LEU B 1 95 ? -16.766 18.406 -0.508 1 98.31 95 LEU B O 1
ATOM 3878 N N . HIS B 1 96 ? -16.328 17.25 -2.4 1 98.12 96 HIS B N 1
ATOM 3879 C CA . HIS B 1 96 ? -16.828 18.328 -3.25 1 98.12 96 HIS B CA 1
ATOM 3880 C C . HIS B 1 96 ? -18.312 18.578 -3.01 1 98.12 96 HIS B C 1
ATOM 3882 O O . HIS B 1 96 ? -18.75 19.734 -2.947 1 98.12 96 HIS B O 1
ATOM 3888 N N . GLU B 1 97 ? -19.094 17.469 -2.891 1 97.75 97 GLU B N 1
ATOM 3889 C CA . GLU B 1 97 ? -20.516 17.578 -2.627 1 97.75 97 GLU B CA 1
ATOM 3890 C C . GLU B 1 97 ? -20.781 18.188 -1.252 1 97.75 97 GLU B C 1
ATOM 3892 O O . GLU B 1 97 ? -21.703 18.984 -1.089 1 97.75 97 GLU B O 1
ATOM 3897 N N . VAL B 1 98 ? -20.047 17.781 -0.279 1 97.88 98 VAL B N 1
ATOM 3898 C CA . VAL B 1 98 ? -20.172 18.344 1.062 1 97.88 98 VAL B CA 1
ATOM 3899 C C . VAL B 1 98 ? -19.906 19.844 1.024 1 97.88 98 VAL B C 1
ATOM 3901 O O . VAL B 1 98 ? -20.625 20.625 1.657 1 97.88 98 VAL B O 1
ATOM 3904 N N . HIS B 1 99 ? -18.906 20.219 0.337 1 98 99 HIS B N 1
ATOM 3905 C CA . HIS B 1 99 ? -18.562 21.625 0.179 1 98 99 HIS B CA 1
ATOM 3906 C C . HIS B 1 99 ? -19.703 22.406 -0.457 1 98 99 HIS B C 1
ATOM 3908 O O . HIS B 1 99 ? -20.016 23.531 -0.043 1 98 99 HIS B O 1
ATOM 3914 N N . ARG B 1 100 ? -20.344 21.844 -1.415 1 97.19 100 ARG B N 1
ATOM 3915 C CA . ARG B 1 100 ? -21.469 22.469 -2.1 1 97.19 100 ARG B CA 1
ATOM 3916 C C . ARG B 1 100 ? -22.672 22.609 -1.166 1 97.19 100 ARG B C 1
ATOM 3918 O O . ARG B 1 100 ? -23.359 23.625 -1.187 1 97.19 100 ARG B O 1
ATOM 3925 N N . CYS B 1 101 ? -22.859 21.672 -0.316 1 97.19 101 CYS B N 1
ATOM 3926 C CA . CYS B 1 101 ? -24.125 21.562 0.393 1 97.19 101 CYS B CA 1
ATOM 3927 C C . CYS B 1 101 ? -24 22.094 1.815 1 97.19 101 CYS B C 1
ATOM 3929 O O . CYS B 1 101 ? -25.016 22.344 2.475 1 97.19 101 CYS B O 1
ATOM 3931 N N . SER B 1 102 ? -22.859 22.266 2.326 1 96.25 102 SER B N 1
ATOM 3932 C CA . SER B 1 102 ? -22.656 22.781 3.678 1 96.25 102 SER B CA 1
ATOM 3933 C C . SER B 1 102 ? -22.062 24.172 3.656 1 96.25 102 SER B C 1
ATOM 3935 O O . SER B 1 102 ? -20.922 24.359 3.215 1 96.25 102 SER B O 1
ATOM 3937 N N . THR B 1 103 ? -22.766 25.094 4.25 1 95.81 103 THR B N 1
ATOM 3938 C CA . THR B 1 103 ? -22.297 26.484 4.285 1 95.81 103 THR B CA 1
ATOM 3939 C C . THR B 1 103 ? -20.984 26.594 5.055 1 95.81 103 THR B C 1
ATOM 3941 O O . THR B 1 103 ? -20.062 27.297 4.633 1 95.81 103 THR B O 1
ATOM 3944 N N . LYS B 1 104 ? -20.891 25.891 6.16 1 95.81 104 LYS B N 1
ATOM 3945 C CA . LYS B 1 104 ? -19.688 25.938 6.984 1 95.81 104 LYS B CA 1
ATOM 3946 C C . LYS B 1 104 ? -18.484 25.391 6.227 1 95.81 104 LYS B C 1
ATOM 3948 O O . LYS B 1 104 ? -17.391 25.969 6.254 1 95.81 104 LYS B O 1
ATOM 3953 N N . VAL B 1 105 ? -18.688 24.266 5.59 1 97.62 105 VAL B N 1
ATOM 3954 C CA . VAL B 1 105 ? -17.609 23.656 4.832 1 97.62 105 VAL B CA 1
ATOM 3955 C C . VAL B 1 105 ? -17.266 24.516 3.623 1 97.62 105 VAL B C 1
ATOM 3957 O O . VAL B 1 105 ? -16.078 24.719 3.307 1 97.62 105 VAL B O 1
ATOM 3960 N N . ASN B 1 106 ? -18.25 25.047 2.996 1 97.62 106 ASN B N 1
ATOM 3961 C CA . ASN B 1 106 ? -18.062 25.922 1.85 1 97.62 106 ASN B CA 1
ATOM 3962 C C . ASN B 1 106 ? -17.188 27.125 2.205 1 97.62 106 ASN B C 1
ATOM 3964 O O . ASN B 1 106 ? -16.312 27.516 1.433 1 97.62 106 ASN B O 1
ATOM 3968 N N . GLN B 1 107 ? -17.391 27.656 3.309 1 97.19 107 GLN B N 1
ATOM 3969 C CA . GLN B 1 107 ? -16.734 28.875 3.725 1 97.19 107 GLN B CA 1
ATOM 3970 C C . GLN B 1 107 ? -15.273 28.609 4.109 1 97.19 107 GLN B C 1
ATOM 3972 O O . GLN B 1 107 ? -14.414 29.484 3.924 1 97.19 107 GLN B O 1
ATOM 3977 N N . LYS B 1 108 ? -14.977 27.422 4.551 1 98.12 108 LYS B N 1
ATOM 3978 C CA . LYS B 1 108 ? -13.688 27.25 5.219 1 98.12 108 LYS B CA 1
ATOM 3979 C C . LYS B 1 108 ? -12.758 26.344 4.406 1 98.12 108 LYS B C 1
ATOM 3981 O O . LYS B 1 108 ? -11.539 26.453 4.5 1 98.12 108 LYS B O 1
ATOM 3986 N N . LEU B 1 109 ? -13.219 25.453 3.598 1 98.62 109 LEU B N 1
ATOM 3987 C CA . LEU B 1 109 ? -12.43 24.312 3.156 1 98.62 109 LEU B CA 1
ATOM 3988 C C . LEU B 1 109 ? -11.836 24.562 1.772 1 98.62 109 LEU B C 1
ATOM 3990 O O . LEU B 1 109 ? -12.578 24.75 0.803 1 98.62 109 LEU B O 1
ATOM 3994 N N . SER B 1 110 ? -10.617 24.594 1.662 1 98.88 110 SER B N 1
ATOM 3995 C CA . SER B 1 110 ? -9.875 24.406 0.421 1 98.88 110 SER B CA 1
ATOM 3996 C C . SER B 1 110 ? -9.297 23 0.336 1 98.88 110 SER B C 1
ATOM 3998 O O . SER B 1 110 ? -8.531 22.578 1.208 1 98.88 110 SER B O 1
ATOM 4000 N N . LEU B 1 111 ? -9.703 22.328 -0.68 1 98.88 111 LEU B N 1
ATOM 4001 C CA . LEU B 1 111 ? -9.32 20.922 -0.844 1 98.88 111 LEU B CA 1
ATOM 4002 C C . LEU B 1 111 ? -8.32 20.766 -1.98 1 98.88 111 LEU B C 1
ATOM 4004 O O . LEU B 1 111 ? -8.539 21.266 -3.084 1 98.88 111 LEU B O 1
ATOM 4008 N N . HIS B 1 112 ? -7.242 20.125 -1.726 1 98.94 112 HIS B N 1
ATOM 4009 C CA . HIS B 1 112 ? -6.203 19.781 -2.689 1 98.94 112 HIS B CA 1
ATOM 4010 C C . HIS B 1 112 ? -6.023 18.281 -2.795 1 98.94 112 HIS B C 1
ATOM 4012 O O . HIS B 1 112 ? -5.82 17.594 -1.786 1 98.94 112 HIS B O 1
ATOM 4018 N N . VAL B 1 113 ? -6.105 17.75 -3.965 1 98.94 113 VAL B N 1
ATOM 4019 C CA . VAL B 1 113 ? -6.102 16.297 -4.16 1 98.94 113 VAL B CA 1
ATOM 4020 C C . VAL B 1 113 ? -4.746 15.859 -4.699 1 98.94 113 VAL B C 1
ATOM 4022 O O . VAL B 1 113 ? -4.227 16.438 -5.656 1 98.94 113 VAL B O 1
ATOM 4025 N N . VAL B 1 114 ? -4.18 14.875 -4.055 1 98.88 114 VAL B N 1
ATOM 4026 C CA . VAL B 1 114 ? -2.885 14.32 -4.438 1 98.88 114 VAL B CA 1
ATOM 4027 C C . VAL B 1 114 ? -3.037 12.836 -4.777 1 98.88 114 VAL B C 1
ATOM 4029 O O . VAL B 1 114 ? -3.746 12.102 -4.082 1 98.88 114 VAL B O 1
ATOM 4032 N N . TYR B 1 115 ? -2.461 12.391 -5.801 1 98.44 115 TYR B N 1
ATOM 4033 C CA . TYR B 1 115 ? -2.381 10.961 -6.082 1 98.44 115 TYR B CA 1
ATOM 4034 C C . TYR B 1 115 ? -1.025 10.594 -6.672 1 98.44 115 TYR B C 1
ATOM 4036 O O . TYR B 1 115 ? -0.32 11.453 -7.203 1 98.44 115 TYR B O 1
ATOM 4044 N N . ARG B 1 116 ? -0.639 9.406 -6.512 1 97.5 116 ARG B N 1
ATOM 4045 C CA . ARG B 1 116 ? 0.616 8.883 -7.039 1 97.5 116 ARG B CA 1
ATOM 4046 C C . ARG B 1 116 ? 0.46 8.453 -8.5 1 97.5 116 ARG B C 1
ATOM 4048 O O . ARG B 1 116 ? -0.544 7.844 -8.867 1 97.5 116 ARG B O 1
ATOM 4055 N N . MET B 1 117 ? 1.393 8.781 -9.297 1 96.94 117 MET B N 1
ATOM 4056 C CA . MET B 1 117 ? 1.406 8.352 -10.688 1 96.94 117 MET B CA 1
ATOM 4057 C C . MET B 1 117 ? 1.676 6.855 -10.789 1 96.94 117 MET B C 1
ATOM 4059 O O . MET B 1 117 ? 2.4 6.293 -9.969 1 96.94 117 MET B O 1
ATOM 4063 N N . ALA B 1 118 ? 1.06 6.184 -11.82 1 96.69 118 ALA B N 1
ATOM 4064 C CA . ALA B 1 118 ? 1.358 4.785 -12.133 1 96.69 118 ALA B CA 1
ATOM 4065 C C . ALA B 1 118 ? 2.812 4.617 -12.562 1 96.69 118 ALA B C 1
ATOM 4067 O O . ALA B 1 118 ? 3.479 5.594 -12.914 1 96.69 118 ALA B O 1
ATOM 4068 N N . PRO B 1 119 ? 3.078 3.184 -12.555 1 93.5 119 PRO B N 1
ATOM 4069 C CA . PRO B 1 119 ? 4.422 2.941 -13.086 1 93.5 119 PRO B CA 1
ATOM 4070 C C . PRO B 1 119 ? 4.562 3.363 -14.547 1 93.5 119 PRO B C 1
ATOM 4072 O O . PRO B 1 119 ? 3.684 3.078 -15.367 1 93.5 119 PRO B O 1
ATOM 4075 N N . PHE B 1 120 ? 5.449 4.207 -14.945 1 94.94 120 PHE B N 1
ATOM 4076 C CA . PHE B 1 120 ? 5.844 4.582 -16.297 1 94.94 120 PHE B CA 1
ATOM 4077 C C . PHE B 1 120 ? 5.02 5.766 -16.797 1 94.94 120 PHE B C 1
ATOM 4079 O O . PHE B 1 120 ? 5.203 6.223 -17.922 1 94.94 120 PHE B O 1
ATOM 4086 N N . GLN B 1 121 ? 3.998 6.156 -15.969 1 95.25 121 GLN B N 1
ATOM 4087 C CA . GLN B 1 121 ? 3.188 7.312 -16.328 1 95.25 121 GLN B CA 1
ATOM 4088 C C . GLN B 1 121 ? 4.035 8.578 -16.391 1 95.25 121 GLN B C 1
ATOM 4090 O O . GLN B 1 121 ? 4.852 8.836 -15.508 1 95.25 121 GLN B O 1
ATOM 4095 N N . LYS B 1 122 ? 3.805 9.367 -17.422 1 92.31 122 LYS B N 1
ATOM 4096 C CA . LYS B 1 122 ? 4.629 10.562 -17.594 1 92.31 122 LYS B CA 1
ATOM 4097 C C . LYS B 1 122 ? 3.807 11.836 -17.375 1 92.31 122 LYS B C 1
ATOM 4099 O O . LYS B 1 122 ? 4.352 12.875 -17.016 1 92.31 122 LYS B O 1
ATOM 4104 N N . VAL B 1 123 ? 2.553 11.664 -17.609 1 95.19 123 VAL B N 1
ATOM 4105 C CA . VAL B 1 123 ? 1.706 12.852 -17.562 1 95.19 123 VAL B CA 1
ATOM 4106 C C . VAL B 1 123 ? 0.556 12.625 -16.578 1 95.19 123 VAL B C 1
ATOM 4108 O O . VAL B 1 123 ? -0.018 11.531 -16.531 1 95.19 123 VAL B O 1
ATOM 4111 N N . CYS B 1 124 ? 0.266 13.664 -15.852 1 96.69 124 CYS B N 1
ATOM 4112 C CA . CYS B 1 124 ? -0.84 13.602 -14.906 1 96.69 124 CYS B CA 1
ATOM 4113 C C . CYS B 1 124 ? -2.18 13.734 -15.625 1 96.69 124 CYS B C 1
ATOM 4115 O O . CYS B 1 124 ? -2.34 14.586 -16.5 1 96.69 124 CYS B O 1
ATOM 4117 N N . ASP B 1 125 ? -3.092 12.867 -15.273 1 96.75 125 ASP B N 1
ATOM 4118 C CA . ASP B 1 125 ? -4.457 13 -15.773 1 96.75 125 ASP B CA 1
ATOM 4119 C C . ASP B 1 125 ? -5.246 14.008 -14.945 1 96.75 125 ASP B C 1
ATOM 4121 O O . ASP B 1 125 ? -5.047 14.117 -13.727 1 96.75 125 ASP B O 1
ATOM 4125 N N . PRO B 1 126 ? -6.109 14.766 -15.609 1 97.56 126 PRO B N 1
ATOM 4126 C CA . PRO B 1 126 ? -6.984 15.641 -14.828 1 97.56 126 PRO B CA 1
ATOM 4127 C C . PRO B 1 126 ? -7.988 14.867 -13.977 1 97.56 126 PRO B C 1
ATOM 4129 O O . PRO B 1 126 ? -8.227 13.688 -14.227 1 97.56 126 PRO B O 1
ATOM 4132 N N . ILE B 1 127 ? -8.453 15.539 -13 1 97.81 127 ILE B N 1
ATOM 4133 C CA . ILE B 1 127 ? -9.484 14.961 -12.148 1 97.81 127 ILE B CA 1
ATOM 4134 C C . ILE B 1 127 ? -10.867 15.32 -12.703 1 97.81 127 ILE B C 1
ATOM 4136 O O . ILE B 1 127 ? -11.18 16.5 -12.883 1 97.81 127 ILE B O 1
ATOM 4140 N N . LEU B 1 128 ? -11.617 14.289 -13.023 1 95.19 128 LEU B N 1
ATOM 4141 C CA . LEU B 1 128 ? -12.992 14.469 -13.484 1 95.19 128 LEU B CA 1
ATOM 4142 C C . LEU B 1 128 ? -13.984 13.93 -12.461 1 95.19 128 LEU B C 1
ATOM 4144 O O . LEU B 1 128 ? -13.922 12.75 -12.094 1 95.19 128 LEU B O 1
ATOM 4148 N N . ILE B 1 129 ? -14.789 14.797 -11.969 1 94.69 129 ILE B N 1
ATOM 4149 C CA . ILE B 1 129 ? -15.828 14.328 -11.062 1 94.69 129 ILE B CA 1
ATOM 4150 C C . ILE B 1 129 ? -17.203 14.602 -11.672 1 94.69 129 ILE B C 1
ATOM 4152 O O . ILE B 1 129 ? -17.375 15.555 -12.438 1 94.69 129 ILE B O 1
ATOM 4156 N N . LYS B 1 130 ? -18.125 13.805 -11.367 1 92.19 130 LYS B N 1
ATOM 4157 C CA . LYS B 1 130 ? -19.484 13.977 -11.875 1 92.19 130 LYS B CA 1
ATOM 4158 C C . LYS B 1 130 ? -20.172 15.164 -11.211 1 92.19 130 LYS B C 1
ATOM 4160 O O . LYS B 1 130 ? -20.094 15.336 -9.992 1 92.19 130 LYS B O 1
ATOM 4165 N N . ARG B 1 131 ? -20.797 15.969 -12.047 1 91.88 131 ARG B N 1
ATOM 4166 C CA . ARG B 1 131 ? -21.578 17.078 -11.508 1 91.88 131 ARG B CA 1
ATOM 4167 C C . ARG B 1 131 ? -22.844 16.578 -10.812 1 91.88 131 ARG B C 1
ATOM 4169 O O . ARG B 1 131 ? -23.625 15.844 -11.406 1 91.88 131 ARG B O 1
ATOM 4176 N N . SER B 1 132 ? -22.984 17 -9.594 1 90.56 132 SER B N 1
ATOM 4177 C CA . SER B 1 132 ? -24.141 16.531 -8.828 1 90.56 132 SER B CA 1
ATOM 4178 C C . SER B 1 132 ? -25.391 17.344 -9.148 1 90.56 132 SER B C 1
ATOM 4180 O O . SER B 1 132 ? -25.328 18.562 -9.234 1 90.56 132 SER B O 1
ATOM 4182 N N . SER B 1 133 ? -26.469 16.656 -9.344 1 90.44 133 SER B N 1
ATOM 4183 C CA . SER B 1 133 ? -27.781 17.297 -9.492 1 90.44 133 SER B CA 1
ATOM 4184 C C . SER B 1 133 ? -28.656 17.062 -8.266 1 90.44 133 SER B C 1
ATOM 4186 O O . SER B 1 133 ? -29.828 17.406 -8.266 1 90.44 133 SER B O 1
ATOM 4188 N N . ARG B 1 134 ? -28 16.594 -7.289 1 94.25 134 ARG B N 1
ATOM 4189 C CA . ARG B 1 134 ? -28.719 16.266 -6.059 1 94.25 134 ARG B CA 1
ATOM 4190 C C . ARG B 1 134 ? -29.094 17.531 -5.301 1 94.25 134 ARG B C 1
ATOM 4192 O O . ARG B 1 134 ? -28.297 18.469 -5.199 1 94.25 134 ARG B O 1
ATOM 4199 N N . LYS B 1 135 ? -30.359 17.578 -4.801 1 96.75 135 LYS B N 1
ATOM 4200 C CA . LYS B 1 135 ? -30.719 18.625 -3.863 1 96.75 135 LYS B CA 1
ATOM 4201 C C . LYS B 1 135 ? -29.984 18.453 -2.535 1 96.75 135 LYS B C 1
ATOM 4203 O O . LYS B 1 135 ? -29.953 17.359 -1.973 1 96.75 135 LYS B O 1
ATOM 4208 N N . CYS B 1 136 ? -29.438 19.5 -2.031 1 97.19 136 CYS B N 1
ATOM 4209 C CA . CYS B 1 136 ? -28.641 19.453 -0.813 1 97.19 136 CYS B CA 1
ATOM 4210 C C . CYS B 1 136 ? -29.469 18.922 0.356 1 97.19 136 CYS B C 1
ATOM 4212 O O . CYS B 1 136 ? -28.922 18.266 1.254 1 97.19 136 CYS B O 1
ATOM 4214 N N . SER B 1 137 ? -30.734 19.141 0.32 1 96.31 137 SER B N 1
ATOM 4215 C CA . SER B 1 137 ? -31.609 18.672 1.388 1 96.31 137 SER B CA 1
ATOM 4216 C C . SER B 1 137 ? -31.641 17.156 1.464 1 96.31 137 SER B C 1
ATOM 4218 O O . SER B 1 137 ? -31.922 16.578 2.518 1 96.31 137 SER B O 1
ATOM 4220 N N . LEU B 1 138 ? -31.297 16.562 0.34 1 96.5 138 LEU B N 1
ATOM 4221 C CA . LEU B 1 138 ? -31.328 15.094 0.282 1 96.5 138 LEU B CA 1
ATOM 4222 C C . LEU B 1 138 ? -29.984 14.516 0.729 1 96.5 138 LEU B C 1
ATOM 4224 O O . LEU B 1 138 ? -29.859 13.305 0.935 1 96.5 138 LEU B O 1
ATOM 4228 N N . PHE B 1 139 ? -28.969 15.305 0.881 1 97.19 139 PHE B N 1
ATOM 4229 C CA . PHE B 1 139 ? -27.641 14.891 1.317 1 97.19 139 PHE B CA 1
ATOM 4230 C C . PHE B 1 139 ? -27.516 15.023 2.83 1 97.19 139 PHE B C 1
ATOM 4232 O O . PHE B 1 139 ? -26.609 15.711 3.318 1 97.19 139 PHE B O 1
ATOM 4239 N N . ASN B 1 140 ? -28.359 14.234 3.498 1 95.31 140 ASN B N 1
ATOM 4240 C CA . ASN B 1 140 ? -28.438 14.336 4.949 1 95.31 140 ASN B CA 1
ATOM 4241 C C . ASN B 1 140 ? -27.422 13.445 5.641 1 95.31 140 ASN B C 1
ATOM 4243 O O . ASN B 1 140 ? -26.578 12.828 4.977 1 95.31 140 ASN B O 1
ATOM 4247 N N . ALA B 1 141 ? -27.438 13.43 6.883 1 94.31 141 ALA B N 1
ATOM 4248 C CA . ALA B 1 141 ? -26.422 12.75 7.688 1 94.31 141 ALA B CA 1
ATOM 4249 C C . ALA B 1 141 ? -26.375 11.258 7.379 1 94.31 141 ALA B C 1
ATOM 4251 O O . ALA B 1 141 ? -25.312 10.648 7.344 1 94.31 141 ALA B O 1
ATOM 4252 N N . THR B 1 142 ? -27.484 10.672 7.137 1 96.69 142 THR B N 1
ATOM 4253 C CA . THR B 1 142 ? -27.578 9.242 6.855 1 96.69 142 THR B CA 1
ATOM 4254 C C . THR B 1 142 ? -26.922 8.914 5.523 1 96.69 142 THR B C 1
ATOM 4256 O O . THR B 1 142 ? -26.125 7.969 5.438 1 96.69 142 THR B O 1
ATOM 4259 N N . ILE B 1 143 ? -27.281 9.672 4.516 1 96.69 143 ILE B N 1
ATOM 4260 C CA . ILE B 1 143 ? -26.719 9.461 3.189 1 96.69 143 ILE B CA 1
ATOM 4261 C C . ILE B 1 143 ? -25.203 9.719 3.219 1 96.69 143 ILE B C 1
ATOM 4263 O O . ILE B 1 143 ? -24.438 8.969 2.613 1 96.69 143 ILE B O 1
ATOM 4267 N N . ARG B 1 144 ? -24.797 10.742 3.861 1 96.19 144 ARG B N 1
ATOM 4268 C CA . ARG B 1 144 ? -23.375 11.062 3.979 1 96.19 144 ARG B CA 1
ATOM 4269 C C . ARG B 1 144 ? -22.609 9.922 4.641 1 96.19 144 ARG B C 1
ATOM 4271 O O . ARG B 1 144 ? -21.547 9.523 4.168 1 96.19 144 ARG B O 1
ATOM 4278 N N . SER B 1 145 ? -23.172 9.453 5.711 1 96.69 145 SER B N 1
ATOM 4279 C CA . SER B 1 145 ? -22.531 8.344 6.422 1 96.69 145 SER B CA 1
ATOM 4280 C C . SER B 1 145 ? -22.406 7.113 5.527 1 96.69 145 SER B C 1
ATOM 4282 O O . SER B 1 145 ? -21.359 6.457 5.508 1 96.69 145 SER B O 1
ATOM 4284 N N . ARG B 1 146 ? -23.375 6.812 4.816 1 95.69 146 ARG B N 1
ATOM 4285 C CA . ARG B 1 146 ? -23.375 5.676 3.904 1 95.69 146 ARG B CA 1
ATOM 4286 C C . ARG B 1 146 ? -22.328 5.848 2.809 1 95.69 146 ARG B C 1
ATOM 4288 O O . ARG B 1 146 ? -21.594 4.914 2.5 1 95.69 146 ARG B O 1
ATOM 4295 N N . GLU B 1 147 ? -22.297 6.992 2.236 1 95.19 147 GLU B N 1
ATOM 4296 C CA . GLU B 1 147 ? -21.359 7.254 1.144 1 95.19 147 GLU B CA 1
ATOM 4297 C C . GLU B 1 147 ? -19.922 7.25 1.636 1 95.19 147 GLU B C 1
ATOM 4299 O O . GLU B 1 147 ? -19.016 6.789 0.932 1 95.19 147 GLU B O 1
ATOM 4304 N N . ARG B 1 148 ? -19.641 7.785 2.803 1 95.69 148 ARG B N 1
ATOM 4305 C CA . ARG B 1 148 ? -18.312 7.699 3.379 1 95.69 148 ARG B CA 1
ATOM 4306 C C . ARG B 1 148 ? -17.891 6.246 3.584 1 95.69 148 ARG B C 1
ATOM 4308 O O . ARG B 1 148 ? -16.75 5.879 3.312 1 95.69 148 ARG B O 1
ATOM 4315 N N . GLY B 1 149 ? -18.812 5.461 4.039 1 92.94 149 GLY B N 1
ATOM 4316 C CA . GLY B 1 149 ? -18.547 4.07 4.363 1 92.94 149 GLY B CA 1
ATOM 4317 C C . GLY B 1 149 ? -18.234 3.223 3.143 1 92.94 149 GLY B C 1
ATOM 4318 O O . GLY B 1 149 ? -17.578 2.188 3.25 1 92.94 149 GLY B O 1
ATOM 4319 N N . ARG B 1 150 ? -18.609 3.648 1.996 1 92.62 150 ARG B N 1
ATOM 4320 C CA . ARG B 1 150 ? -18.438 2.879 0.769 1 92.62 150 ARG B CA 1
ATOM 4321 C C . ARG B 1 150 ? -17.047 3.098 0.176 1 92.62 150 ARG B C 1
ATOM 4323 O O . ARG B 1 150 ? -16.594 2.303 -0.647 1 92.62 150 ARG B O 1
ATOM 4330 N N . VAL B 1 151 ? -16.438 4.164 0.54 1 94.88 151 VAL B N 1
ATOM 4331 C CA . VAL B 1 151 ? -15.125 4.473 -0.018 1 94.88 151 VAL B CA 1
ATOM 4332 C C . VAL B 1 151 ? -14.07 3.58 0.625 1 94.88 151 VAL B C 1
ATOM 4334 O O . VAL B 1 151 ? -13.977 3.498 1.852 1 94.88 151 VAL B O 1
ATOM 4337 N N . ILE B 1 152 ? -13.297 2.855 -0.215 1 93.19 152 ILE B N 1
ATOM 4338 C CA . ILE B 1 152 ? -12.211 2.008 0.272 1 93.19 152 ILE B CA 1
ATOM 4339 C C . ILE B 1 152 ? -10.953 2.844 0.469 1 93.19 152 ILE B C 1
ATOM 4341 O O . ILE B 1 152 ? -10.422 3.414 -0.487 1 93.19 152 ILE B O 1
ATOM 4345 N N . PRO B 1 153 ? -10.492 2.908 1.653 1 94 153 PRO B N 1
ATOM 4346 C CA . PRO B 1 153 ? -9.305 3.732 1.896 1 94 153 PRO B CA 1
ATOM 4347 C C . PRO B 1 153 ? -8.062 3.213 1.173 1 94 153 PRO B C 1
ATOM 4349 O O . PRO B 1 153 ? -7.945 2.008 0.931 1 94 153 PRO B O 1
ATOM 4352 N N . PRO B 1 154 ? -7.199 4.145 0.886 1 95 154 PRO B N 1
ATOM 4353 C CA . PRO B 1 154 ? -5.973 3.713 0.211 1 95 154 PRO B CA 1
ATOM 4354 C C . PRO B 1 154 ? -5.121 2.785 1.073 1 95 154 PRO B C 1
ATOM 4356 O O . PRO B 1 154 ? -5.105 2.916 2.299 1 95 154 PRO B O 1
ATOM 4359 N N . PHE B 1 155 ? -4.434 1.89 0.443 1 94.88 155 PHE B N 1
ATOM 4360 C CA . PHE B 1 155 ? -3.457 1.014 1.078 1 94.88 155 PHE B CA 1
ATOM 4361 C C . PHE B 1 155 ? -2.117 1.081 0.354 1 94.88 155 PHE B C 1
ATOM 4363 O O . PHE B 1 155 ? -1.856 0.291 -0.556 1 94.88 155 PHE B O 1
ATOM 4370 N N . GLN B 1 156 ? -1.3 1.948 0.717 1 95.81 156 GLN B N 1
ATOM 4371 C CA . GLN B 1 156 ? 0.04 2.197 0.194 1 95.81 156 GLN B CA 1
ATOM 4372 C C . GLN B 1 156 ? 0.85 3.068 1.149 1 95.81 156 GLN B C 1
ATOM 4374 O O . GLN B 1 156 ? 0.325 3.547 2.158 1 95.81 156 GLN B O 1
ATOM 4379 N N . ILE B 1 157 ? 2.072 3.234 0.855 1 96.56 157 ILE B N 1
ATOM 4380 C CA . ILE B 1 157 ? 2.865 4.141 1.678 1 96.56 157 ILE B CA 1
ATOM 4381 C C . ILE B 1 157 ? 2.332 5.566 1.538 1 96.56 157 ILE B C 1
ATOM 4383 O O . ILE B 1 157 ? 2.324 6.129 0.44 1 96.56 157 ILE B O 1
ATOM 4387 N N . TYR B 1 158 ? 1.85 6.066 2.611 1 97.19 158 TYR B N 1
ATOM 4388 C CA . TYR B 1 158 ? 1.318 7.422 2.664 1 97.19 158 TYR B CA 1
ATOM 4389 C C . TYR B 1 158 ? 2.441 8.453 2.607 1 97.19 158 TYR B C 1
ATOM 4391 O O . TYR B 1 158 ? 3.328 8.461 3.465 1 97.19 158 TYR B O 1
ATOM 4399 N N . PRO B 1 159 ? 2.49 9.32 1.56 1 97.62 159 PRO B N 1
ATOM 4400 C CA . PRO B 1 159 ? 3.549 10.328 1.456 1 97.62 159 PRO B CA 1
ATOM 4401 C C . PRO B 1 159 ? 3.314 11.531 2.371 1 97.62 159 PRO B C 1
ATOM 4403 O O . PRO B 1 159 ? 2.994 12.617 1.894 1 97.62 159 PRO B O 1
ATOM 4406 N N . ILE B 1 160 ? 3.617 11.367 3.541 1 98 160 ILE B N 1
ATOM 4407 C CA . ILE B 1 160 ? 3.133 12.25 4.594 1 98 160 ILE B CA 1
ATOM 4408 C C . ILE B 1 160 ? 3.723 13.641 4.41 1 98 160 ILE B C 1
ATOM 4410 O O . ILE B 1 160 ? 3.012 14.648 4.523 1 98 160 ILE B O 1
ATOM 4414 N N . ASN B 1 161 ? 5.004 13.805 4.156 1 98.5 161 ASN B N 1
ATOM 4415 C CA . ASN B 1 161 ? 5.602 15.133 4.043 1 98.5 161 ASN B CA 1
ATOM 4416 C C . ASN B 1 161 ? 5.195 15.82 2.742 1 98.5 161 ASN B C 1
ATOM 4418 O O . ASN B 1 161 ? 5.105 17.047 2.686 1 98.5 161 ASN B O 1
ATOM 4422 N N . VAL B 1 162 ? 4.938 15.047 1.673 1 98.75 162 VAL B N 1
ATOM 4423 C CA . VAL B 1 162 ? 4.34 15.617 0.471 1 98.75 162 VAL B CA 1
ATOM 4424 C C . VAL B 1 162 ? 2.973 16.219 0.806 1 98.75 162 VAL B C 1
ATOM 4426 O O . VAL B 1 162 ? 2.66 17.328 0.404 1 98.75 162 VAL B O 1
ATOM 4429 N N . MET B 1 163 ? 2.248 15.477 1.578 1 98.81 163 MET B N 1
ATOM 4430 C CA . MET B 1 163 ? 0.893 15.898 1.926 1 98.81 163 MET B CA 1
ATOM 4431 C C . MET B 1 163 ? 0.915 17.141 2.795 1 98.81 163 MET B C 1
ATOM 4433 O O . MET B 1 163 ? 0.121 18.062 2.586 1 98.81 163 MET B O 1
ATOM 4437 N N . ARG B 1 164 ? 1.786 17.156 3.746 1 98.69 164 ARG B N 1
ATOM 4438 C CA . ARG B 1 164 ? 1.946 18.359 4.57 1 98.69 164 ARG B CA 1
ATOM 4439 C C . ARG B 1 164 ? 2.264 19.578 3.713 1 98.69 164 ARG B C 1
ATOM 4441 O O . ARG B 1 164 ? 1.65 20.625 3.875 1 98.69 164 ARG B O 1
ATOM 4448 N N . ASN B 1 165 ? 3.219 19.406 2.811 1 98.81 165 ASN B N 1
ATOM 4449 C CA . ASN B 1 165 ? 3.676 20.516 1.982 1 98.81 165 ASN B CA 1
ATOM 4450 C C . ASN B 1 165 ? 2.588 20.984 1.018 1 98.81 165 ASN B C 1
ATOM 4452 O O . ASN B 1 165 ? 2.416 22.188 0.802 1 98.81 165 ASN B O 1
ATOM 4456 N N . VAL B 1 166 ? 1.851 20.016 0.457 1 98.88 166 VAL B N 1
ATOM 4457 C CA . VAL B 1 166 ? 0.781 20.375 -0.468 1 98.88 166 VAL B CA 1
ATOM 4458 C C . VAL B 1 166 ? -0.291 21.172 0.267 1 98.88 166 VAL B C 1
ATOM 4460 O O . VAL B 1 166 ? -0.802 22.156 -0.258 1 98.88 166 VAL B O 1
ATOM 4463 N N . ALA B 1 167 ? -0.63 20.766 1.432 1 98.88 167 ALA B N 1
ATOM 4464 C CA . ALA B 1 167 ? -1.616 21.5 2.223 1 98.88 167 ALA B CA 1
ATOM 4465 C C . ALA B 1 167 ? -1.137 22.922 2.523 1 98.88 167 ALA B C 1
ATOM 4467 O O . ALA B 1 167 ? -1.917 23.875 2.459 1 98.88 167 ALA B O 1
ATOM 4468 N N . ARG B 1 168 ? 0.098 23.094 2.857 1 98.75 168 ARG B N 1
ATOM 4469 C CA . ARG B 1 168 ? 0.668 24.406 3.129 1 98.75 168 ARG B CA 1
ATOM 4470 C C . ARG B 1 168 ? 0.657 25.281 1.875 1 98.75 168 ARG B C 1
ATOM 4472 O O . ARG B 1 168 ? 0.238 26.438 1.921 1 98.75 168 ARG B O 1
ATOM 4479 N N . LYS B 1 169 ? 1.093 24.719 0.773 1 98.69 169 LYS B N 1
ATOM 4480 C CA . LYS B 1 169 ? 1.191 25.453 -0.481 1 98.69 169 LYS B CA 1
ATOM 4481 C C . LYS B 1 169 ? -0.185 25.906 -0.963 1 98.69 169 LYS B C 1
ATOM 4483 O O . LYS B 1 169 ? -0.311 26.938 -1.621 1 98.69 169 LYS B O 1
ATOM 4488 N N . GLY B 1 170 ? -1.154 25.109 -0.609 1 98.62 170 GLY B N 1
ATOM 4489 C CA . GLY B 1 170 ? -2.5 25.422 -1.063 1 98.62 170 GLY B CA 1
ATOM 4490 C C . GLY B 1 170 ? -3.271 26.297 -0.095 1 98.62 170 GLY B C 1
ATOM 4491 O O . GLY B 1 170 ? -4.41 26.688 -0.369 1 98.62 170 GLY B O 1
ATOM 4492 N N . ALA B 1 171 ? -2.666 26.656 1.024 1 98.69 171 ALA B N 1
ATOM 4493 C CA . ALA B 1 171 ? -3.363 27.406 2.061 1 98.69 171 ALA B CA 1
ATOM 4494 C C . ALA B 1 171 ? -3.686 28.828 1.585 1 98.69 171 ALA B C 1
ATOM 4496 O O . ALA B 1 171 ? -2.906 29.422 0.845 1 98.69 171 ALA B O 1
ATOM 4497 N N . LEU B 1 172 ? -4.746 29.312 2.039 1 97.38 172 LEU B N 1
ATOM 4498 C CA . LEU B 1 172 ? -5.254 30.625 1.653 1 97.38 172 LEU B CA 1
ATOM 4499 C C . LEU B 1 172 ? -4.395 31.734 2.252 1 97.38 172 LEU B C 1
ATOM 4501 O O . LEU B 1 172 ? -4.195 32.781 1.623 1 97.38 172 LEU B O 1
ATOM 4505 N N . SER B 1 173 ? -3.902 31.531 3.422 1 97.44 173 SER B N 1
ATOM 4506 C CA . SER B 1 173 ? -3.24 32.594 4.16 1 97.44 173 SER B CA 1
ATOM 4507 C C . SER B 1 173 ? -1.739 32.344 4.27 1 97.44 173 SER B C 1
ATOM 4509 O O . SER B 1 173 ? -1.252 31.297 3.873 1 97.44 173 SER B O 1
ATOM 4511 N N . TYR B 1 174 ? -1.057 33.344 4.867 1 97.44 174 TYR B N 1
ATOM 4512 C CA . TYR B 1 174 ? 0.395 33.281 5 1 97.44 174 TYR B CA 1
ATOM 4513 C C . TYR B 1 174 ? 0.795 32.656 6.336 1 97.44 174 TYR B C 1
ATOM 4515 O O . TYR B 1 174 ? 1.962 32.312 6.547 1 97.44 174 TYR B O 1
ATOM 4523 N N . ILE B 1 175 ? -0.121 32.5 7.227 1 98.5 175 ILE B N 1
ATOM 4524 C CA . ILE B 1 175 ? 0.13 31.938 8.547 1 98.5 175 ILE B CA 1
ATOM 4525 C C . ILE B 1 175 ? -0.515 30.562 8.641 1 98.5 175 ILE B C 1
ATOM 4527 O O . ILE B 1 175 ? -1.715 30.406 8.398 1 98.5 175 ILE B O 1
ATOM 4531 N N . HIS B 1 176 ? 0.311 29.562 8.969 1 98.56 176 HIS B N 1
ATOM 4532 C CA . HIS B 1 176 ? -0.155 28.188 8.914 1 98.56 176 HIS B CA 1
ATOM 4533 C C . HIS B 1 176 ? -0.072 27.531 10.281 1 98.56 176 HIS B C 1
ATOM 4535 O O . HIS B 1 176 ? 0.965 27.594 10.945 1 98.56 176 HIS B O 1
ATOM 4541 N N . MET B 1 177 ? -1.143 26.891 10.719 1 98.56 177 MET B N 1
ATOM 4542 C CA . MET B 1 177 ? -1.158 25.953 11.828 1 98.56 177 MET B CA 1
ATOM 4543 C C . MET B 1 177 ? -1.177 24.516 11.32 1 98.56 177 MET B C 1
ATOM 4545 O O . MET B 1 177 ? -2.215 24.016 10.867 1 98.56 177 MET B O 1
ATOM 4549 N N . MET B 1 178 ? -0.078 23.844 11.477 1 96.94 178 MET B N 1
ATOM 4550 C CA . MET B 1 178 ? 0.022 22.453 11.023 1 96.94 178 MET B CA 1
ATOM 4551 C C . MET B 1 178 ? -0.491 21.484 12.086 1 96.94 178 MET B C 1
ATOM 4553 O O . MET B 1 178 ? -0.115 21.594 13.258 1 96.94 178 MET B O 1
ATOM 4557 N N . ALA B 1 179 ? -1.33 20.578 11.695 1 96.81 179 ALA B N 1
ATOM 4558 C CA . ALA B 1 179 ? -1.85 19.625 12.672 1 96.81 179 ALA B CA 1
ATOM 4559 C C . ALA B 1 179 ? -2.322 18.344 11.992 1 96.81 179 ALA B C 1
ATOM 4561 O O . ALA B 1 179 ? -2.494 18.297 10.766 1 96.81 179 ALA B O 1
ATOM 4562 N N . ASP B 1 180 ? -2.414 17.281 12.758 1 94.94 180 ASP B N 1
ATOM 4563 C CA . ASP B 1 180 ? -3.078 16.062 12.297 1 94.94 180 ASP B CA 1
ATOM 4564 C C . ASP B 1 180 ? -4.59 16.266 12.219 1 94.94 180 ASP B C 1
ATOM 4566 O O . ASP B 1 180 ? -5.168 17.016 13.008 1 94.94 180 ASP B O 1
ATOM 4570 N N . VAL B 1 181 ? -5.199 15.609 11.32 1 96.5 181 VAL B N 1
ATOM 4571 C CA . VAL B 1 181 ? -6.613 15.82 11.016 1 96.5 181 VAL B CA 1
ATOM 4572 C C . VAL B 1 181 ? -7.461 15.445 12.227 1 96.5 181 VAL B C 1
ATOM 4574 O O . VAL B 1 181 ? -8.562 15.984 12.406 1 96.5 181 VAL B O 1
ATOM 4577 N N . GLU B 1 182 ? -6.969 14.664 13.156 1 93.94 182 GLU B N 1
ATOM 4578 C CA . GLU B 1 182 ? -7.75 14.172 14.281 1 93.94 182 GLU B CA 1
ATOM 4579 C C . GLU B 1 182 ? -7.676 15.125 15.469 1 93.94 182 GLU B C 1
ATOM 4581 O O . GLU B 1 182 ? -8.398 14.961 16.453 1 93.94 182 GLU B O 1
ATOM 4586 N N . MET B 1 183 ? -6.871 16.094 15.391 1 95.19 183 MET B N 1
ATOM 4587 C CA . MET B 1 183 ? -6.691 17 16.516 1 95.19 183 MET B CA 1
ATOM 4588 C C . MET B 1 183 ? -7.863 17.969 16.641 1 95.19 183 MET B C 1
ATOM 4590 O O . MET B 1 183 ? -8.305 18.531 15.633 1 95.19 183 MET B O 1
ATOM 4594 N N . ILE B 1 184 ? -8.312 18.125 17.828 1 95 184 ILE B N 1
ATOM 4595 C CA . ILE B 1 184 ? -9.375 19.078 18.125 1 95 184 ILE B CA 1
ATOM 4596 C C . ILE B 1 184 ? -8.797 20.281 18.875 1 95 184 ILE B C 1
ATOM 4598 O O . ILE B 1 184 ? -8.188 20.109 19.938 1 95 184 ILE B O 1
ATOM 4602 N N . PHE B 1 185 ? -9.102 21.422 18.422 1 96.62 185 PHE B N 1
ATOM 4603 C CA . PHE B 1 185 ? -8.492 22.625 18.969 1 96.62 185 PHE B CA 1
ATOM 4604 C C . PHE B 1 185 ? -9.383 23.219 20.062 1 96.62 185 PHE B C 1
ATOM 4606 O O . PHE B 1 185 ? -10.594 23 20.062 1 96.62 185 PHE B O 1
ATOM 4613 N N . SER B 1 186 ? -8.766 23.938 21.016 1 96.25 186 SER B N 1
ATOM 4614 C CA . SER B 1 186 ? -9.531 24.719 21.984 1 96.25 186 SER B CA 1
ATOM 4615 C C . SER B 1 186 ? -10.438 25.719 21.312 1 96.25 186 SER B C 1
ATOM 4617 O O . SER B 1 186 ? -10.156 26.172 20.188 1 96.25 186 SER B O 1
ATOM 4619 N N . GLU B 1 187 ? -11.477 26.062 21.969 1 95.06 187 GLU B N 1
ATOM 4620 C CA . GLU B 1 187 ? -12.516 26.906 21.375 1 95.06 187 GLU B CA 1
ATOM 4621 C C . GLU B 1 187 ? -11.961 28.266 20.969 1 95.06 187 GLU B C 1
ATOM 4623 O O . GLU B 1 187 ? -11.273 28.922 21.75 1 95.06 187 GLU B O 1
ATOM 4628 N N . GLY B 1 188 ? -12.305 28.625 19.734 1 94 188 GLY B N 1
ATOM 4629 C CA . GLY B 1 188 ? -11.922 29.938 19.219 1 94 188 GLY B CA 1
ATOM 4630 C C . GLY B 1 188 ? -10.438 30.062 18.938 1 94 188 GLY B C 1
ATOM 4631 O O . GLY B 1 188 ? -9.898 31.172 18.938 1 94 188 GLY B O 1
ATOM 4632 N N . PHE B 1 189 ? -9.773 29.016 18.797 1 96.69 189 PHE B N 1
ATOM 4633 C CA . PHE B 1 189 ? -8.32 28.953 18.688 1 96.69 189 PHE B CA 1
ATOM 4634 C C . PHE B 1 189 ? -7.809 29.984 17.688 1 96.69 189 PHE B C 1
ATOM 4636 O O . PHE B 1 189 ? -6.977 30.828 18.031 1 96.69 189 PHE B O 1
ATOM 4643 N N . ALA B 1 190 ? -8.258 29.969 16.453 1 96.44 190 ALA B N 1
ATOM 4644 C CA . ALA B 1 190 ? -7.723 30.797 15.375 1 96.44 190 ALA B CA 1
ATOM 4645 C C . ALA B 1 190 ? -7.949 32.281 15.656 1 96.44 190 ALA B C 1
ATOM 4647 O O . ALA B 1 190 ? -7.066 33.094 15.422 1 96.44 190 ALA B O 1
ATOM 4648 N N . THR B 1 191 ? -9.094 32.594 16.125 1 94.56 191 THR B N 1
ATOM 4649 C CA . THR B 1 191 ? -9.422 33.969 16.422 1 94.56 191 THR B CA 1
ATOM 4650 C C . THR B 1 191 ? -8.578 34.5 17.594 1 94.56 191 THR B C 1
ATOM 4652 O O . THR B 1 191 ? -8.039 35.594 17.531 1 94.56 191 THR B O 1
ATOM 4655 N N . LYS B 1 192 ? -8.422 33.688 18.609 1 95 192 LYS B N 1
ATOM 4656 C CA . LYS B 1 192 ? -7.664 34.094 19.797 1 95 192 LYS B CA 1
ATOM 4657 C C . LYS B 1 192 ? -6.195 34.312 19.453 1 95 192 LYS B C 1
ATOM 4659 O O . LYS B 1 192 ? -5.547 35.188 20.047 1 95 192 LYS B O 1
ATOM 4664 N N . MET B 1 193 ? -5.719 33.531 18.578 1 97.38 193 MET B N 1
ATOM 4665 C CA . MET B 1 193 ? -4.289 33.531 18.281 1 97.38 193 MET B CA 1
ATOM 4666 C C . MET B 1 193 ? -3.965 34.531 17.188 1 97.38 193 MET B C 1
ATOM 4668 O O . MET B 1 193 ? -2.793 34.812 16.922 1 97.38 193 MET B O 1
ATOM 4672 N N . LYS B 1 194 ? -4.949 35.062 16.531 1 97 194 LYS B N 1
ATOM 4673 C CA . LYS B 1 194 ? -4.777 35.844 15.297 1 97 194 LYS B CA 1
ATOM 4674 C C . LYS B 1 194 ? -3.846 37.031 15.516 1 97 194 LYS B C 1
ATOM 4676 O O . LYS B 1 194 ? -2.896 37.219 14.75 1 97 194 LYS B O 1
ATOM 4681 N N . SER B 1 195 ? -4.105 37.812 16.516 1 96.38 195 SER B N 1
ATOM 4682 C CA . SER B 1 195 ? -3.289 39 16.781 1 96.38 195 SER B CA 1
ATOM 4683 C C . SER B 1 195 ? -1.845 38.625 17.078 1 96.38 195 SER B C 1
ATOM 4685 O O . SER B 1 195 ? -0.912 39.188 16.531 1 96.38 195 SER B O 1
ATOM 4687 N N . LEU B 1 196 ? -1.704 37.688 17.969 1 97.31 196 LEU B N 1
ATOM 4688 C CA . LEU B 1 196 ? -0.371 37.219 18.344 1 97.31 196 LEU B CA 1
ATOM 4689 C C . LEU B 1 196 ? 0.374 36.688 17.125 1 97.31 196 LEU B C 1
ATOM 4691 O O . LEU B 1 196 ? 1.561 36.969 16.953 1 97.31 196 LEU B O 1
ATOM 4695 N N . ALA B 1 197 ? -0.292 35.875 16.328 1 97.94 197 ALA B N 1
ATOM 4696 C CA . ALA B 1 197 ? 0.318 35.281 15.148 1 97.94 197 ALA B CA 1
ATOM 4697 C C . ALA B 1 197 ? 0.791 36.344 14.164 1 97.94 197 ALA B C 1
ATOM 4699 O O . ALA B 1 197 ? 1.839 36.188 13.539 1 97.94 197 ALA B O 1
ATOM 4700 N N . ASN B 1 198 ? -0 37.375 13.969 1 96.88 198 ASN B N 1
ATOM 4701 C CA . ASN B 1 198 ? 0.38 38.438 13.062 1 96.88 198 ASN B CA 1
ATOM 4702 C C . ASN B 1 198 ? 1.605 39.219 13.57 1 96.88 198 ASN B C 1
ATOM 4704 O O . ASN B 1 198 ? 2.361 39.781 12.781 1 96.88 198 ASN B O 1
ATOM 4708 N N . GLN B 1 199 ? 1.794 39.219 14.828 1 95.56 199 GLN B N 1
ATOM 4709 C CA . GLN B 1 199 ? 2.965 39.844 15.422 1 95.56 199 GLN B CA 1
ATOM 4710 C C . GLN B 1 199 ? 4.219 39 15.211 1 95.56 199 GLN B C 1
ATOM 4712 O O . GLN B 1 199 ? 5.297 39.531 14.945 1 95.56 199 GLN B O 1
ATOM 4717 N N . TYR B 1 200 ? 4.086 37.75 15.32 1 96 200 TYR B N 1
ATOM 4718 C CA . TYR B 1 200 ? 5.238 36.844 15.328 1 96 200 TYR B CA 1
ATOM 4719 C C . TYR B 1 200 ? 5.574 36.375 13.922 1 96 200 TYR B C 1
ATOM 4721 O O . TYR B 1 200 ? 6.734 36.094 13.609 1 96 200 TYR B O 1
ATOM 4729 N N . MET B 1 201 ? 4.566 36.125 13.094 1 93.25 201 MET B N 1
ATOM 4730 C CA . MET B 1 201 ? 4.734 35.531 11.766 1 93.25 201 MET B CA 1
ATOM 4731 C C . MET B 1 201 ? 4.742 36.625 10.695 1 93.25 201 MET B C 1
ATOM 4733 O O . MET B 1 201 ? 3.902 36.625 9.789 1 93.25 201 MET B O 1
ATOM 4737 N N . ASN B 1 202 ? 5.684 37.438 10.68 1 86.25 202 ASN B N 1
ATOM 4738 C CA . ASN B 1 202 ? 5.719 38.562 9.766 1 86.25 202 ASN B CA 1
ATOM 4739 C C . ASN B 1 202 ? 6.574 38.281 8.539 1 86.25 202 ASN B C 1
ATOM 4741 O O . ASN B 1 202 ? 6.762 39.125 7.68 1 86.25 202 ASN B O 1
ATOM 4745 N N . GLY B 1 203 ? 7.074 37.094 8.43 1 83.69 203 GLY B N 1
ATOM 4746 C CA . GLY B 1 203 ? 7.859 36.719 7.27 1 83.69 203 GLY B CA 1
ATOM 4747 C C . GLY B 1 203 ? 9.305 37.156 7.352 1 83.69 203 GLY B C 1
ATOM 4748 O O . GLY B 1 203 ? 10.125 36.781 6.52 1 83.69 203 GLY B O 1
ATOM 4749 N N . LYS B 1 204 ? 9.641 37.875 8.297 1 86.94 204 LYS B N 1
ATOM 4750 C CA . LYS B 1 204 ? 10.992 38.406 8.43 1 86.94 204 LYS B CA 1
ATOM 4751 C C . LYS B 1 204 ? 11.711 37.812 9.641 1 86.94 204 LYS B C 1
ATOM 4753 O O . LYS B 1 204 ? 12.844 37.344 9.531 1 86.94 204 LYS B O 1
ATOM 4758 N N . ASP B 1 205 ? 10.945 37.812 10.672 1 90.5 205 ASP B N 1
ATOM 4759 C CA . ASP B 1 205 ? 11.531 37.312 11.906 1 90.5 205 ASP B CA 1
ATOM 4760 C C . ASP B 1 205 ? 11.508 35.781 11.953 1 90.5 205 ASP B C 1
ATOM 4762 O O . ASP B 1 205 ? 10.547 35.156 11.492 1 90.5 205 ASP B O 1
ATOM 4766 N N . ARG B 1 206 ? 12.492 35.156 12.312 1 94.88 206 ARG B N 1
ATOM 4767 C CA . ARG B 1 206 ? 12.594 33.719 12.445 1 94.88 206 ARG B CA 1
ATOM 4768 C C . ARG B 1 206 ? 12.047 33.25 13.789 1 94.88 206 ARG B C 1
ATOM 4770 O O . ARG B 1 206 ? 12.781 32.719 14.617 1 94.88 206 ARG B O 1
ATOM 4777 N N . LYS B 1 207 ? 10.734 33.469 13.938 1 97.06 207 LYS B N 1
ATOM 4778 C CA . LYS B 1 207 ? 10.039 33.062 15.156 1 97.06 207 LYS B CA 1
ATOM 4779 C C . LYS B 1 207 ? 8.914 32.094 14.844 1 97.06 207 LYS B C 1
ATOM 4781 O O . LYS B 1 207 ? 8.266 32.188 13.805 1 97.06 207 LYS B O 1
ATOM 4786 N N . LEU B 1 208 ? 8.789 31.172 15.727 1 97.75 208 LEU B N 1
ATOM 4787 C CA . LEU B 1 208 ? 7.723 30.172 15.648 1 97.75 208 LEU B CA 1
ATOM 4788 C C . LEU B 1 208 ? 6.855 30.203 16.906 1 97.75 208 LEU B C 1
ATOM 4790 O O . LEU B 1 208 ? 7.348 30.5 18 1 97.75 208 LEU B O 1
ATOM 4794 N N . LEU B 1 209 ? 5.57 30 16.719 1 98.44 209 LEU B N 1
ATOM 4795 C CA . LEU B 1 209 ? 4.699 29.766 17.875 1 98.44 209 LEU B CA 1
ATOM 4796 C C . LEU B 1 209 ? 4.445 28.281 18.078 1 98.44 209 LEU B C 1
ATOM 4798 O O . LEU B 1 209 ? 4.18 27.547 17.109 1 98.44 209 LEU B O 1
ATOM 4802 N N . VAL B 1 210 ? 4.578 27.812 19.297 1 98.12 210 VAL B N 1
ATOM 4803 C CA . VAL B 1 210 ? 4.395 26.422 19.688 1 98.12 210 VAL B CA 1
ATOM 4804 C C . VAL B 1 210 ? 3.123 26.281 20.516 1 98.12 210 VAL B C 1
ATOM 4806 O O . VAL B 1 210 ? 2.824 27.141 21.344 1 98.12 210 VAL B O 1
ATOM 4809 N N . ILE B 1 211 ? 2.391 25.234 20.266 1 97.56 211 ILE B N 1
ATOM 4810 C CA . ILE B 1 211 ? 1.223 24.969 21.094 1 97.56 211 ILE B CA 1
ATOM 4811 C C . ILE B 1 211 ? 1.37 23.609 21.781 1 97.56 211 ILE B C 1
ATOM 4813 O O . ILE B 1 211 ? 2.068 22.719 21.281 1 97.56 211 ILE B O 1
ATOM 4817 N N . ARG B 1 212 ? 0.71 23.469 22.938 1 96.31 212 ARG B N 1
ATOM 4818 C CA . ARG B 1 212 ? 0.7 22.203 23.641 1 96.31 212 ARG B CA 1
ATOM 4819 C C . ARG B 1 212 ? -0.359 21.266 23.078 1 96.31 212 ARG B C 1
ATOM 4821 O O . ARG B 1 212 ? -1.404 21.719 22.594 1 96.31 212 ARG B O 1
ATOM 4828 N N . ARG B 1 213 ? -0.027 20 23.078 1 95.81 213 ARG B N 1
ATOM 4829 C CA . ARG B 1 213 ? -0.925 18.938 22.625 1 95.81 213 ARG B CA 1
ATOM 4830 C C . ARG B 1 213 ? -1.287 18.016 23.797 1 95.81 213 ARG B C 1
ATOM 4832 O O . ARG B 1 213 ? -0.436 17.672 24.625 1 95.81 213 ARG B O 1
ATOM 4839 N N . PHE B 1 214 ? -2.523 17.594 23.797 1 95.38 214 PHE B N 1
ATOM 4840 C CA . PHE B 1 214 ? -2.998 16.734 24.875 1 95.38 214 PHE B CA 1
ATOM 4841 C C . PHE B 1 214 ? -3.809 15.57 24.312 1 95.38 214 PHE B C 1
ATOM 4843 O O . PHE B 1 214 ? -4.066 15.508 23.109 1 95.38 214 PHE B O 1
ATOM 4850 N N . GLU B 1 215 ? -4.109 14.578 25.094 1 94.19 215 GLU B N 1
ATOM 4851 C CA . GLU B 1 215 ? -5.016 13.477 24.781 1 94.19 215 GLU B CA 1
ATOM 4852 C C . GLU B 1 215 ? -6.047 13.273 25.891 1 94.19 215 GLU B C 1
ATOM 4854 O O . GLU B 1 215 ? -5.762 13.523 27.062 1 94.19 215 GLU B O 1
ATOM 4859 N N . VAL B 1 216 ? -7.156 12.906 25.484 1 92.5 216 VAL B N 1
ATOM 4860 C CA . VAL B 1 216 ? -8.227 12.648 26.438 1 92.5 216 VAL B CA 1
ATOM 4861 C C . VAL B 1 216 ? -8.789 11.242 26.219 1 92.5 216 VAL B C 1
ATOM 4863 O O . VAL B 1 216 ? -8.656 10.68 25.125 1 92.5 216 VAL B O 1
ATOM 4866 N N . ASP B 1 217 ? -9.344 10.766 27.203 1 85.69 217 ASP B N 1
ATOM 4867 C CA . ASP B 1 217 ? -9.977 9.453 27.094 1 85.69 217 ASP B CA 1
ATOM 4868 C C . ASP B 1 217 ? -11.086 9.477 26.047 1 85.69 217 ASP B C 1
ATOM 4870 O O . ASP B 1 217 ? -11.758 10.492 25.859 1 85.69 217 ASP B O 1
ATOM 4874 N N . ASN B 1 218 ? -11.227 8.328 25.406 1 80.19 218 ASN B N 1
ATOM 4875 C CA . ASN B 1 218 ? -12.18 8.219 24.312 1 80.19 218 ASN B CA 1
ATOM 4876 C C . ASN B 1 218 ? -13.594 8.578 24.75 1 80.19 218 ASN B C 1
ATOM 4878 O O . ASN B 1 218 ? -14.375 9.109 23.969 1 80.19 218 ASN B O 1
ATOM 4882 N N . LYS B 1 219 ? -13.945 8.406 25.922 1 81 219 LYS B N 1
ATOM 4883 C CA . LYS B 1 219 ? -15.305 8.648 26.406 1 81 219 LYS B CA 1
ATOM 4884 C C . LYS B 1 219 ? -15.445 10.055 26.969 1 81 219 LYS B C 1
ATOM 4886 O O . LYS B 1 219 ? -16.562 10.508 27.266 1 81 219 LYS B O 1
ATOM 4891 N N . ALA B 1 220 ? -14.367 10.758 27.031 1 81.12 220 ALA B N 1
ATOM 4892 C CA . ALA B 1 220 ? -14.414 12.086 27.641 1 81.12 220 ALA B CA 1
ATOM 4893 C C . ALA B 1 220 ? -14.711 13.164 26.609 1 81.12 220 ALA B C 1
ATOM 4895 O O . ALA B 1 220 ? -14.398 13.008 25.438 1 81.12 220 ALA B O 1
ATOM 4896 N N . ARG B 1 221 ? -15.383 14.156 27.109 1 87.06 221 ARG B N 1
ATOM 4897 C CA . ARG B 1 221 ? -15.586 15.344 26.281 1 87.06 221 ARG B CA 1
ATOM 4898 C C . ARG B 1 221 ? -14.281 16.109 26.094 1 87.06 221 ARG B C 1
ATOM 4900 O O . ARG B 1 221 ? -13.414 16.094 26.969 1 87.06 221 ARG B O 1
ATOM 4907 N N . THR B 1 222 ? -14.18 16.719 25 1 91.62 222 THR B N 1
ATOM 4908 C CA . THR B 1 222 ? -12.992 17.531 24.75 1 91.62 222 THR B CA 1
ATOM 4909 C C . THR B 1 222 ? -13.094 18.859 25.469 1 91.62 222 THR B C 1
ATOM 4911 O O . THR B 1 222 ? -14.125 19.531 25.406 1 91.62 222 THR B O 1
ATOM 4914 N N . PRO B 1 223 ? -12.039 19.234 26.188 1 95.31 223 PRO B N 1
ATOM 4915 C CA . PRO B 1 223 ? -12.078 20.531 26.891 1 95.31 223 PRO B CA 1
ATOM 4916 C C . PRO B 1 223 ? -12.125 21.719 25.938 1 95.31 223 PRO B C 1
ATOM 4918 O O . PRO B 1 223 ? -11.438 21.719 24.906 1 95.31 223 PRO B O 1
ATOM 4921 N N . SER B 1 224 ? -12.859 22.734 26.281 1 94.69 224 SER B N 1
ATOM 4922 C CA . SER B 1 224 ? -13.047 23.906 25.438 1 94.69 224 SER B CA 1
ATOM 4923 C C . SER B 1 224 ? -11.945 24.938 25.672 1 94.69 224 SER B C 1
ATOM 4925 O O . SER B 1 224 ? -11.602 25.703 24.766 1 94.69 224 SER B O 1
ATOM 4927 N N . ASP B 1 225 ? -11.484 25 26.891 1 95.62 225 ASP B N 1
ATOM 4928 C CA . ASP B 1 225 ? -10.469 25.984 27.234 1 95.62 225 ASP B CA 1
ATOM 4929 C C . ASP B 1 225 ? -9.5 25.438 28.281 1 95.62 225 ASP B C 1
ATOM 4931 O O . ASP B 1 225 ? -9.625 24.297 28.719 1 95.62 225 ASP B O 1
ATOM 4935 N N . HIS B 1 226 ? -8.5 26.281 28.656 1 96.56 226 HIS B N 1
ATOM 4936 C CA . HIS B 1 226 ? -7.426 25.828 29.531 1 96.56 226 HIS B CA 1
ATOM 4937 C C . HIS B 1 226 ? -7.941 25.562 30.938 1 96.56 226 HIS B C 1
ATOM 4939 O O . HIS B 1 226 ? -7.359 24.75 31.672 1 96.56 226 HIS B O 1
ATOM 4945 N N . LYS B 1 227 ? -9.07 26.219 31.312 1 96.69 227 LYS B N 1
ATOM 4946 C CA . LYS B 1 227 ? -9.656 25.969 32.625 1 96.69 227 LYS B CA 1
ATOM 4947 C C . LYS B 1 227 ? -10.242 24.562 32.688 1 96.69 227 LYS B C 1
ATOM 4949 O O . LYS B 1 227 ? -9.984 23.828 33.656 1 96.69 227 LYS B O 1
ATOM 4954 N N . GLU B 1 228 ? -11 24.266 31.719 1 96.81 228 GLU B N 1
ATOM 4955 C CA . GLU B 1 228 ? -11.562 22.922 31.641 1 96.81 228 GLU B CA 1
ATOM 4956 C C . GLU B 1 228 ? -10.469 21.859 31.531 1 96.81 228 GLU B C 1
ATOM 4958 O O . GLU B 1 228 ? -10.562 20.797 32.156 1 96.81 228 GLU B O 1
ATOM 4963 N N . LEU B 1 229 ? -9.516 22.109 30.734 1 97.25 229 LEU B N 1
ATOM 4964 C CA . LEU B 1 229 ? -8.391 21.188 30.562 1 97.25 229 LEU B CA 1
ATOM 4965 C C . LEU B 1 229 ? -7.707 20.922 31.906 1 97.25 229 LEU B C 1
ATOM 4967 O O . LEU B 1 229 ? -7.371 19.781 32.219 1 97.25 229 LEU B O 1
ATOM 4971 N N . PHE B 1 230 ? -7.504 21.984 32.656 1 96.44 230 PHE B N 1
ATOM 4972 C CA . PHE B 1 230 ? -6.871 21.875 33.969 1 96.44 230 PHE B CA 1
ATOM 4973 C C . PHE B 1 230 ? -7.648 20.906 34.844 1 96.44 230 PHE B C 1
ATOM 4975 O O . PHE B 1 230 ? -7.062 20.031 35.5 1 96.44 230 PHE B O 1
ATOM 4982 N N . LEU B 1 231 ? -8.922 21.109 34.875 1 95.94 231 LEU B N 1
ATOM 4983 C CA . LEU B 1 231 ? -9.781 20.266 35.688 1 95.94 231 LEU B CA 1
ATOM 4984 C C . LEU B 1 231 ? -9.734 18.812 35.219 1 95.94 231 LEU B C 1
ATOM 4986 O O . LEU B 1 231 ? -9.719 17.891 36.062 1 95.94 231 LEU B O 1
ATOM 4990 N N . MET B 1 232 ? -9.695 18.672 33.938 1 95.44 232 MET B N 1
ATOM 4991 C CA . MET B 1 232 ? -9.664 17.312 33.406 1 95.44 232 MET B CA 1
ATOM 4992 C C . MET B 1 232 ? -8.336 16.625 33.719 1 95.44 232 MET B C 1
ATOM 4994 O O . MET B 1 232 ? -8.305 15.422 33.969 1 95.44 232 MET B O 1
ATOM 4998 N N . ILE B 1 233 ? -7.27 17.312 33.656 1 94.12 233 ILE B N 1
ATOM 4999 C CA . ILE B 1 233 ? -5.961 16.766 34 1 94.12 233 ILE B CA 1
ATOM 5000 C C . ILE B 1 233 ? -5.934 16.375 35.469 1 94.12 233 ILE B C 1
ATOM 5002 O O . ILE B 1 233 ? -5.449 15.297 35.844 1 94.12 233 ILE B O 1
ATOM 5006 N N . LYS B 1 234 ? -6.508 17.188 36.312 1 93.81 234 LYS B N 1
ATOM 5007 C CA . LYS B 1 234 ? -6.57 16.906 37.75 1 93.81 234 LYS B CA 1
ATOM 5008 C C . LYS B 1 234 ? -7.418 15.664 38 1 93.81 234 LYS B C 1
ATOM 5010 O O . LYS B 1 234 ? -7.148 14.914 38.969 1 93.81 234 LYS B O 1
ATOM 5015 N N . ALA B 1 235 ? -8.328 15.469 37.188 1 92.75 235 ALA B N 1
ATOM 5016 C CA . ALA B 1 235 ? -9.234 14.336 37.344 1 92.75 235 ALA B CA 1
ATOM 5017 C C . ALA B 1 235 ? -8.695 13.102 36.625 1 92.75 235 ALA B C 1
ATOM 5019 O O . ALA B 1 235 ? -9.375 12.078 36.531 1 92.75 235 ALA B O 1
ATOM 5020 N N . PHE B 1 236 ? -7.547 13.203 36.031 1 90 236 PHE B N 1
ATOM 5021 C CA . PHE B 1 236 ? -6.902 12.102 35.312 1 90 236 PHE B CA 1
ATOM 5022 C C . PHE B 1 236 ? -7.73 11.672 34.125 1 90 236 PHE B C 1
ATOM 5024 O O . PHE B 1 236 ? -7.879 10.477 33.875 1 90 236 PHE B O 1
ATOM 5031 N N . ARG B 1 237 ? -8.305 12.656 33.438 1 92.5 237 ARG B N 1
ATOM 5032 C CA . ARG B 1 237 ? -9.094 12.414 32.219 1 92.5 237 ARG B CA 1
ATOM 5033 C C . ARG B 1 237 ? -8.406 12.992 31 1 92.5 237 ARG B C 1
ATOM 5035 O O . ARG B 1 237 ? -8.852 12.773 29.875 1 92.5 237 ARG B O 1
ATOM 5042 N N . ALA B 1 238 ? -7.508 13.766 31.219 1 93.12 238 ALA B N 1
ATOM 5043 C CA . ALA B 1 238 ? -6.676 14.336 30.172 1 93.12 238 ALA B CA 1
ATOM 5044 C C . ALA B 1 238 ? -5.191 14.219 30.516 1 93.12 238 ALA B C 1
ATOM 5046 O O . ALA B 1 238 ? -4.82 14.227 31.688 1 93.12 238 ALA B O 1
ATOM 5047 N N . PHE B 1 239 ? -4.379 14.07 29.484 1 90.06 239 PHE B N 1
ATOM 5048 C CA . PHE B 1 239 ? -2.941 13.891 29.641 1 90.06 239 PHE B CA 1
ATOM 5049 C C . PHE B 1 239 ? -2.18 14.602 28.531 1 90.06 239 PHE B C 1
ATOM 5051 O O . PHE B 1 239 ? -2.748 14.906 27.484 1 90.06 239 PHE B O 1
ATOM 5058 N N . GLU B 1 240 ? -0.932 14.914 28.828 1 90 240 GLU B N 1
ATOM 5059 C CA . GLU B 1 240 ? -0.087 15.352 27.719 1 90 240 GLU B CA 1
ATOM 5060 C C . GLU B 1 240 ? -0.059 14.305 26.609 1 90 240 GLU B C 1
ATOM 5062 O O . GLU B 1 240 ? -0.123 13.102 26.875 1 90 240 GLU B O 1
ATOM 5067 N N . PHE B 1 241 ? 0.024 14.75 25.469 1 86.69 241 PHE B N 1
ATOM 5068 C CA . PHE B 1 241 ? -0.083 13.883 24.312 1 86.69 241 PHE B CA 1
ATOM 5069 C C . PHE B 1 241 ? 0.996 12.812 24.328 1 86.69 241 PHE B C 1
ATOM 5071 O O . PHE B 1 241 ? 2.176 13.109 24.531 1 86.69 241 PHE B O 1
ATOM 5078 N N . HIS B 1 242 ? 0.627 11.492 24.125 1 81.44 242 HIS B N 1
ATOM 5079 C CA . HIS B 1 242 ? 1.489 10.32 24.062 1 81.44 242 HIS B CA 1
ATOM 5080 C C . HIS B 1 242 ? 2.256 10.133 25.375 1 81.44 242 HIS B C 1
ATOM 5082 O O . HIS B 1 242 ? 3.432 9.758 25.359 1 81.44 242 HIS B O 1
ATOM 5088 N N . HIS B 1 243 ? 1.643 10.406 26.453 1 79.06 243 HIS B N 1
ATOM 5089 C CA . HIS B 1 243 ? 2.305 10.297 27.75 1 79.06 243 HIS B CA 1
ATOM 5090 C C . HIS B 1 243 ? 2.705 8.852 28.047 1 79.06 243 HIS B C 1
ATOM 5092 O O . HIS B 1 243 ? 3.654 8.609 28.797 1 79.06 243 HIS B O 1
ATOM 5098 N N . LYS B 1 244 ? 2.066 7.871 27.406 1 76.12 244 LYS B N 1
ATOM 5099 C CA . LYS B 1 244 ? 2.41 6.465 27.594 1 76.12 244 LYS B CA 1
ATOM 5100 C C . LYS B 1 244 ? 3.166 5.918 26.391 1 76.12 244 LYS B C 1
ATOM 5102 O O . LYS B 1 244 ? 3.984 5.008 26.531 1 76.12 244 LYS B O 1
ATOM 5107 N N . TYR B 1 245 ? 2.9 6.527 25.266 1 78.31 245 TYR B N 1
ATOM 5108 C CA . TYR B 1 245 ? 3.361 5.961 24 1 78.31 245 TYR B CA 1
ATOM 5109 C C . TYR B 1 245 ? 4.707 6.547 23.609 1 78.31 245 TYR B C 1
ATOM 5111 O O . TYR B 1 245 ? 5.66 5.809 23.344 1 78.31 245 TYR B O 1
ATOM 5119 N N . PHE B 1 246 ? 4.859 7.797 23.594 1 80.25 246 PHE B N 1
ATOM 5120 C CA . PHE B 1 246 ? 6.047 8.461 23.078 1 80.25 246 PHE B CA 1
ATOM 5121 C C . PHE B 1 246 ? 6.262 9.805 23.766 1 80.25 246 PHE B C 1
ATOM 5123 O O . PHE B 1 246 ? 6.328 10.844 23.109 1 80.25 246 PHE B O 1
ATOM 5130 N N . PRO B 1 247 ? 6.484 9.898 25.047 1 79.5 247 PRO B N 1
ATOM 5131 C CA . PRO B 1 247 ? 6.613 11.148 25.797 1 79.5 247 PRO B CA 1
ATOM 5132 C C . PRO B 1 247 ? 7.812 11.984 25.344 1 79.5 247 PRO B C 1
ATOM 5134 O O . PRO B 1 247 ? 7.738 13.211 25.344 1 79.5 247 PRO B O 1
ATOM 5137 N N . VAL B 1 248 ? 8.836 11.414 24.891 1 79.5 248 VAL B N 1
ATOM 5138 C CA . VAL B 1 248 ? 10.062 12.117 24.516 1 79.5 248 VAL B CA 1
ATOM 5139 C C . VAL B 1 248 ? 9.789 13.039 23.328 1 79.5 248 VAL B C 1
ATOM 5141 O O . VAL B 1 248 ? 10.391 14.109 23.203 1 79.5 248 VAL B O 1
ATOM 5144 N N . GLY B 1 249 ? 8.844 12.742 22.562 1 82.69 249 GLY B N 1
ATOM 5145 C CA . GLY B 1 249 ? 8.555 13.523 21.359 1 82.69 249 GLY B CA 1
ATOM 5146 C C . GLY B 1 249 ? 7.527 14.617 21.594 1 82.69 249 GLY B C 1
ATOM 5147 O O . GLY B 1 249 ? 7.383 15.523 20.766 1 82.69 249 GLY B O 1
ATOM 5148 N N . HIS B 1 250 ? 6.91 14.562 22.766 1 83.5 250 HIS B N 1
ATOM 5149 C CA . HIS B 1 250 ? 5.734 15.43 22.828 1 83.5 250 HIS B CA 1
ATOM 5150 C C . HIS B 1 250 ? 5.738 16.266 24.094 1 83.5 250 HIS B C 1
ATOM 5152 O O . HIS B 1 250 ? 5.059 17.297 24.172 1 83.5 250 HIS B O 1
ATOM 5158 N N . THR B 1 251 ? 6.477 15.93 25.047 1 84.31 251 THR B N 1
ATOM 5159 C CA . THR B 1 251 ? 6.414 16.609 26.344 1 84.31 251 THR B CA 1
ATOM 5160 C C . THR B 1 251 ? 7.102 17.969 26.266 1 84.31 251 THR B C 1
ATOM 5162 O O . THR B 1 251 ? 8.219 18.078 25.75 1 84.31 251 THR B O 1
ATOM 5165 N N . ILE B 1 252 ? 6.375 18.984 26.75 1 84.06 252 ILE B N 1
ATOM 5166 C CA . ILE B 1 252 ? 6.953 20.297 27.031 1 84.06 252 ILE B CA 1
ATOM 5167 C C . ILE B 1 252 ? 6.988 20.531 28.547 1 84.06 252 ILE B C 1
ATOM 5169 O O . ILE B 1 252 ? 5.953 20.484 29.203 1 84.06 252 ILE B O 1
ATOM 5173 N N . GLU B 1 253 ? 8.086 20.859 28.984 1 88.38 253 GLU B N 1
ATOM 5174 C CA . GLU B 1 253 ? 8.258 21.016 30.438 1 88.38 253 GLU B CA 1
ATOM 5175 C C . GLU B 1 253 ? 7.449 22.188 30.953 1 88.38 253 GLU B C 1
ATOM 5177 O O . GLU B 1 253 ? 6.953 23.016 30.188 1 88.38 253 GLU B O 1
ATOM 5182 N N . SER B 1 254 ? 7.18 22.203 32.25 1 91.69 254 SER B N 1
ATOM 5183 C CA . SER B 1 254 ? 6.57 23.312 32.969 1 91.69 254 SER B CA 1
ATOM 5184 C C . SER B 1 254 ? 5.098 23.453 32.625 1 91.69 254 SER B C 1
ATOM 5186 O O . SER B 1 254 ? 4.645 24.562 32.281 1 91.69 254 SER B O 1
ATOM 5188 N N . LEU B 1 255 ? 4.434 22.328 32.656 1 93.81 255 LEU B N 1
ATOM 5189 C CA . LEU B 1 255 ? 3.006 22.312 32.344 1 93.81 255 LEU B CA 1
ATOM 5190 C C . LEU B 1 255 ? 2.238 23.219 33.312 1 93.81 255 LEU B C 1
ATOM 5192 O O . LEU B 1 255 ? 1.37 23.984 32.875 1 93.81 255 LEU B O 1
ATOM 5196 N N . TRP B 1 256 ? 2.564 23.172 34.594 1 93.56 256 TRP B N 1
ATOM 5197 C CA . TRP B 1 256 ? 1.841 23.938 35.594 1 93.56 256 TRP B CA 1
ATOM 5198 C C . TRP B 1 256 ? 2.113 25.438 35.406 1 93.56 256 TRP B C 1
ATOM 5200 O O . TRP B 1 256 ? 1.238 26.266 35.656 1 93.56 256 TRP B O 1
ATOM 5210 N N . HIS B 1 257 ? 3.322 25.719 35.062 1 94.31 257 HIS B N 1
ATOM 5211 C CA . HIS B 1 257 ? 3.633 27.094 34.719 1 94.31 257 HIS B CA 1
ATOM 5212 C C . HIS B 1 257 ? 2.773 27.594 33.562 1 94.31 257 HIS B C 1
ATOM 5214 O O . HIS B 1 257 ? 2.283 28.719 33.594 1 94.31 257 HIS B O 1
ATOM 5220 N N . TRP B 1 258 ? 2.596 26.828 32.594 1 96.69 258 TRP B N 1
ATOM 5221 C CA . TRP B 1 258 ? 1.767 27.172 31.438 1 96.69 258 TRP B CA 1
ATOM 5222 C C . TRP B 1 258 ? 0.331 27.453 31.859 1 96.69 258 TRP B C 1
ATOM 5224 O O . TRP B 1 258 ? -0.286 28.406 31.391 1 96.69 258 TRP B O 1
ATOM 5234 N N . PHE B 1 259 ? -0.227 26.656 32.844 1 96.25 259 PHE B N 1
ATOM 5235 C CA . PHE B 1 259 ? -1.579 26.875 33.344 1 96.25 259 PHE B CA 1
ATOM 5236 C C . PHE B 1 259 ? -1.668 28.188 34.094 1 96.25 259 PHE B C 1
ATOM 5238 O O . PHE B 1 259 ? -2.639 28.938 33.969 1 96.25 259 PHE B O 1
ATOM 5245 N N . ARG B 1 260 ? -0.693 28.422 34.875 1 94.56 260 ARG B N 1
ATOM 5246 C CA . ARG B 1 260 ? -0.672 29.656 35.656 1 94.56 260 ARG B CA 1
ATOM 5247 C C . ARG B 1 260 ? -0.624 30.875 34.75 1 94.56 260 ARG B C 1
ATOM 5249 O O . ARG B 1 260 ? -1.354 31.859 34.969 1 94.56 260 ARG B O 1
ATOM 5256 N N . MET B 1 261 ? 0.223 30.734 33.812 1 92.88 261 MET B N 1
ATOM 5257 C CA . MET B 1 261 ? 0.373 31.844 32.875 1 92.88 261 MET B CA 1
ATOM 5258 C C . MET B 1 261 ? -0.916 32.062 32.094 1 92.88 261 MET B C 1
ATOM 5260 O O . MET B 1 261 ? -1.286 33.219 31.797 1 92.88 261 MET B O 1
ATOM 5264 N N . SER B 1 262 ? -1.576 31.078 31.719 1 95.06 262 SER B N 1
ATOM 5265 C CA . SER B 1 262 ? -2.816 31.172 30.953 1 95.06 262 SER B CA 1
ATOM 5266 C C . SER B 1 262 ? -3.957 31.719 31.812 1 95.06 262 SER B C 1
ATOM 5268 O O . SER B 1 262 ? -4.852 32.406 31.297 1 95.06 262 SER B O 1
ATOM 5270 N N . LYS B 1 263 ? -3.943 31.422 33.031 1 92.62 263 LYS B N 1
ATOM 5271 C CA . LYS B 1 263 ? -4.98 31.875 33.969 1 92.62 263 LYS B CA 1
ATOM 5272 C C . LYS B 1 263 ? -4.824 33.375 34.281 1 92.62 263 LYS B C 1
ATOM 5274 O O . LYS B 1 263 ? -5.816 34.094 34.406 1 92.62 263 LYS B O 1
ATOM 5279 N N . ASN B 1 264 ? -3.662 33.844 34.375 1 89.94 264 ASN B N 1
ATOM 5280 C CA . ASN B 1 264 ? -3.35 35.156 34.906 1 89.94 264 ASN B CA 1
ATOM 5281 C C . ASN B 1 264 ? -3.586 36.25 33.844 1 89.94 264 ASN B C 1
ATOM 5283 O O . ASN B 1 264 ? -3.703 37.438 34.219 1 89.94 264 ASN B O 1
ATOM 5287 N N . LYS B 1 265 ? -3.557 35.875 32.656 1 87.12 265 LYS B N 1
ATOM 5288 C CA . LYS B 1 265 ? -3.736 36.875 31.609 1 87.12 265 LYS B CA 1
ATOM 5289 C C . LYS B 1 265 ? -4.996 36.594 30.797 1 87.12 265 LYS B C 1
ATOM 5291 O O . LYS B 1 265 ? -5.375 35.438 30.594 1 87.12 265 LYS B O 1
ATOM 5296 N N . SER B 1 266 ? -5.543 37.688 30.375 1 87.69 266 SER B N 1
ATOM 5297 C CA . SER B 1 266 ? -6.777 37.531 29.609 1 87.69 266 SER B CA 1
ATOM 5298 C C . SER B 1 266 ? -6.484 37.281 28.141 1 87.69 266 SER B C 1
ATOM 5300 O O . SER B 1 266 ? -7.23 36.562 27.469 1 87.69 266 SER B O 1
ATOM 5302 N N . GLU B 1 267 ? -5.395 37.906 27.75 1 92.12 267 GLU B N 1
ATOM 5303 C CA . GLU B 1 267 ? -5.039 37.75 26.344 1 92.12 267 GLU B CA 1
ATOM 5304 C C . GLU B 1 267 ? -3.934 36.719 26.156 1 92.12 267 GLU B C 1
ATOM 5306 O O . GLU B 1 267 ? -3.1 36.531 27.047 1 92.12 267 GLU B O 1
ATOM 5311 N N . VAL B 1 268 ? -3.984 36.094 25 1 96.25 268 VAL B N 1
ATOM 5312 C CA . VAL B 1 268 ? -2.953 35.125 24.688 1 96.25 268 VAL B CA 1
ATOM 5313 C C . VAL B 1 268 ? -1.602 35.812 24.547 1 96.25 268 VAL B C 1
ATOM 5315 O O . VAL B 1 268 ? -1.515 36.906 24 1 96.25 268 VAL B O 1
ATOM 5318 N N . TYR B 1 269 ? -0.648 35.25 25 1 95.56 269 TYR B N 1
ATOM 5319 C CA . TYR B 1 269 ? 0.727 35.719 24.828 1 95.56 269 TYR B CA 1
ATOM 5320 C C . TYR B 1 269 ? 1.683 34.531 24.703 1 95.56 269 TYR B C 1
ATOM 5322 O O . TYR B 1 269 ? 1.264 33.375 24.766 1 95.56 269 TYR B O 1
ATOM 5330 N N . ALA B 1 270 ? 2.957 34.812 24.344 1 97.06 270 ALA B N 1
ATOM 5331 C CA . ALA B 1 270 ? 3.938 33.781 24.094 1 97.06 270 ALA B CA 1
ATOM 5332 C C . ALA B 1 270 ? 5.281 34.125 24.734 1 97.06 270 ALA B C 1
ATOM 5334 O O . ALA B 1 270 ? 5.586 35.281 24.953 1 97.06 270 ALA B O 1
ATOM 5335 N N . TRP B 1 271 ? 6.043 33.125 25.125 1 96.81 271 TRP B N 1
ATOM 5336 C CA . TRP B 1 271 ? 7.395 33.312 25.656 1 96.81 271 TRP B CA 1
ATOM 5337 C C . TRP B 1 271 ? 8.336 32.25 25.078 1 96.81 271 TRP B C 1
ATOM 5339 O O . TRP B 1 271 ? 7.895 31.203 24.594 1 96.81 271 TRP B O 1
ATOM 5349 N N . PRO B 1 272 ? 9.586 32.562 25.062 1 96.69 272 PRO B N 1
ATOM 5350 C CA . PRO B 1 272 ? 10.547 31.656 24.422 1 96.69 272 PRO B CA 1
ATOM 5351 C C . PRO B 1 272 ? 10.758 30.359 25.203 1 96.69 272 PRO B C 1
ATOM 5353 O O . PRO B 1 272 ? 10.781 30.375 26.438 1 96.69 272 PRO B O 1
ATOM 5356 N N . ILE B 1 273 ? 10.859 29.297 24.5 1 96.44 273 ILE B N 1
ATOM 5357 C CA . ILE B 1 273 ? 11.289 28.016 25.031 1 96.44 273 ILE B CA 1
ATOM 5358 C C . ILE B 1 273 ? 12.43 27.453 24.188 1 96.44 273 ILE B C 1
ATOM 5360 O O . ILE B 1 273 ? 12.641 27.891 23.047 1 96.44 273 ILE B O 1
ATOM 5364 N N . GLU B 1 274 ? 13.117 26.484 24.719 1 94.31 274 GLU B N 1
ATOM 5365 C CA . GLU B 1 274 ? 14.266 25.906 24.031 1 94.31 274 GLU B CA 1
ATOM 5366 C C . GLU B 1 274 ? 13.836 24.781 23.094 1 94.31 274 GLU B C 1
ATOM 5368 O O . GLU B 1 274 ? 12.828 24.109 23.328 1 94.31 274 GLU B O 1
ATOM 5373 N N . TYR B 1 275 ? 14.617 24.719 22 1 95.81 275 TYR B N 1
ATOM 5374 C CA . TYR B 1 275 ? 14.523 23.5 21.219 1 95.81 275 TYR B CA 1
ATOM 5375 C C . TYR B 1 275 ? 14.797 22.266 22.078 1 95.81 275 TYR B C 1
ATOM 5377 O O . TYR B 1 275 ? 15.766 22.25 22.844 1 95.81 275 TYR B O 1
ATOM 5385 N N . LYS B 1 276 ? 14.008 21.297 21.922 1 92.81 276 LYS B N 1
ATOM 5386 C CA . LYS B 1 276 ? 14.07 20.188 22.875 1 92.81 276 LYS B CA 1
ATOM 5387 C C . LYS B 1 276 ? 15.078 19.125 22.422 1 92.81 276 LYS B C 1
ATOM 5389 O O . LYS B 1 276 ? 16.031 18.828 23.141 1 92.81 276 LYS B O 1
ATOM 5394 N N . SER B 1 277 ? 14.781 18.469 21.234 1 93.19 277 SER B N 1
ATOM 5395 C CA . SER B 1 277 ? 15.648 17.406 20.75 1 93.19 277 SER B CA 1
ATOM 5396 C C . SER B 1 277 ? 15.234 16.953 19.344 1 93.19 277 SER B C 1
ATOM 5398 O O . SER B 1 277 ? 14.203 17.406 18.828 1 93.19 277 SER B O 1
ATOM 5400 N N . SER B 1 278 ? 16.016 16.031 18.859 1 94.25 278 SER B N 1
ATOM 5401 C CA . SER B 1 278 ? 15.742 15.492 17.531 1 94.25 278 SER B CA 1
ATOM 5402 C C . SER B 1 278 ? 14.477 14.633 17.547 1 94.25 278 SER B C 1
ATOM 5404 O O . SER B 1 278 ? 13.945 14.305 16.484 1 94.25 278 SER B O 1
ATOM 5406 N N . SER B 1 279 ? 13.938 14.328 18.656 1 94.06 279 SER B N 1
ATOM 5407 C CA . SER B 1 279 ? 12.734 13.523 18.75 1 94.06 279 SER B CA 1
ATOM 5408 C C . SER B 1 279 ? 11.492 14.391 18.906 1 94.06 279 SER B C 1
ATOM 5410 O O . SER B 1 279 ? 10.367 13.891 18.875 1 94.06 279 SER B O 1
ATOM 5412 N N . TRP B 1 280 ? 11.672 15.672 19.062 1 95.44 280 TRP B N 1
ATOM 5413 C CA . TRP B 1 280 ? 10.57 16.562 19.375 1 95.44 280 TRP B CA 1
ATOM 5414 C C . TRP B 1 280 ? 9.617 16.703 18.203 1 95.44 280 TRP B C 1
ATOM 5416 O O . TRP B 1 280 ? 10.023 17.125 17.109 1 95.44 280 TRP B O 1
ATOM 5426 N N . GLU B 1 281 ? 8.391 16.375 18.406 1 94.5 281 GLU B N 1
ATOM 5427 C CA . GLU B 1 281 ? 7.309 16.578 17.438 1 94.5 281 GLU B CA 1
ATOM 5428 C C . GLU B 1 281 ? 6.461 17.781 17.797 1 94.5 281 GLU B C 1
ATOM 5430 O O . GLU B 1 281 ? 5.301 17.641 18.203 1 94.5 281 GLU B O 1
ATOM 5435 N N . ALA B 1 282 ? 6.977 18.906 17.531 1 95.56 282 ALA B N 1
ATOM 5436 C CA . ALA B 1 282 ? 6.34 20.156 17.938 1 95.56 282 ALA B CA 1
ATOM 5437 C C . ALA B 1 282 ? 5.133 20.469 17.047 1 95.56 282 ALA B C 1
ATOM 5439 O O . ALA B 1 282 ? 5.152 20.203 15.844 1 95.56 282 ALA B O 1
ATOM 5440 N N . GLN B 1 283 ? 4.133 21 17.641 1 96.12 283 GLN B N 1
ATOM 5441 C CA . GLN B 1 283 ? 3.031 21.625 16.922 1 96.12 283 GLN B CA 1
ATOM 5442 C C . GLN B 1 283 ? 3.283 23.109 16.703 1 96.12 283 GLN B C 1
ATOM 5444 O O . GLN B 1 283 ? 3.297 23.891 17.672 1 96.12 283 GLN B O 1
ATOM 5449 N N . LEU B 1 284 ? 3.334 23.484 15.453 1 97.62 284 LEU B N 1
ATOM 5450 C CA . LEU B 1 284 ? 3.881 24.812 15.164 1 97.62 284 LEU B CA 1
ATOM 5451 C C . LEU B 1 284 ? 2.887 25.641 14.359 1 97.62 284 LEU B C 1
ATOM 5453 O O . LEU B 1 284 ? 2.162 25.109 13.516 1 97.62 284 LEU B O 1
ATOM 5457 N N . ILE B 1 285 ? 2.854 26.906 14.656 1 98.44 285 ILE B N 1
ATOM 5458 C CA . ILE B 1 285 ? 2.371 27.922 13.727 1 98.44 285 ILE B CA 1
ATOM 5459 C C . ILE B 1 285 ? 3.557 28.578 13.031 1 98.44 285 ILE B C 1
ATOM 5461 O O . ILE B 1 285 ? 4.484 29.062 13.688 1 98.44 285 ILE B O 1
ATOM 5465 N N . LEU B 1 286 ? 3.551 28.562 11.742 1 97 286 LEU B N 1
ATOM 5466 C CA . LEU B 1 286 ? 4.68 29.094 10.984 1 97 286 LEU B CA 1
ATOM 5467 C C . LEU B 1 286 ? 4.199 29.922 9.797 1 97 286 LEU B C 1
ATOM 5469 O O . LEU B 1 286 ? 3 29.984 9.523 1 97 286 LEU B O 1
ATOM 5473 N N . HIS B 1 287 ? 5.082 30.641 9.188 1 97.88 287 HIS B N 1
ATOM 5474 C CA . HIS B 1 287 ? 4.809 31.469 8.008 1 97.88 287 HIS B CA 1
ATOM 5475 C C . HIS B 1 287 ? 4.945 30.656 6.727 1 97.88 287 HIS B C 1
ATOM 5477 O O . HIS B 1 287 ? 5.711 29.688 6.68 1 97.88 287 HIS B O 1
ATOM 5483 N N . LYS B 1 288 ? 4.285 31.016 5.711 1 96.94 288 LYS B N 1
ATOM 5484 C CA . LYS B 1 288 ? 4.258 30.344 4.422 1 96.94 288 LYS B CA 1
ATOM 5485 C C . LYS B 1 288 ? 5.66 30.219 3.83 1 96.94 288 LYS B C 1
ATOM 5487 O O . LYS B 1 288 ? 5.953 29.25 3.115 1 96.94 288 LYS B O 1
ATOM 5492 N N . GLU B 1 289 ? 6.551 31.125 4.199 1 96 289 GLU B N 1
ATOM 5493 C CA . GLU B 1 289 ? 7.883 31.156 3.602 1 96 289 GLU B CA 1
ATOM 5494 C C . GLU B 1 289 ? 8.867 30.312 4.398 1 96 289 GLU B C 1
ATOM 5496 O O . GLU B 1 289 ? 10.008 30.109 3.973 1 96 289 GLU B O 1
ATOM 5501 N N . ASP B 1 290 ? 8.438 29.844 5.523 1 97.19 290 ASP B N 1
ATOM 5502 C CA . ASP B 1 290 ? 9.32 29 6.328 1 97.19 290 ASP B CA 1
ATOM 5503 C C . ASP B 1 290 ? 9.594 27.672 5.633 1 97.19 290 ASP B C 1
ATOM 5505 O O . ASP B 1 290 ? 8.867 27.281 4.719 1 97.19 290 ASP B O 1
ATOM 5509 N N . PRO B 1 291 ? 10.617 26.984 6.062 1 97.06 291 PRO B N 1
ATOM 5510 C CA . PRO B 1 291 ? 11.008 25.734 5.41 1 97.06 291 PRO B CA 1
ATOM 5511 C C . PRO B 1 291 ? 9.867 24.719 5.359 1 97.06 291 PRO B C 1
ATOM 5513 O O . PRO B 1 2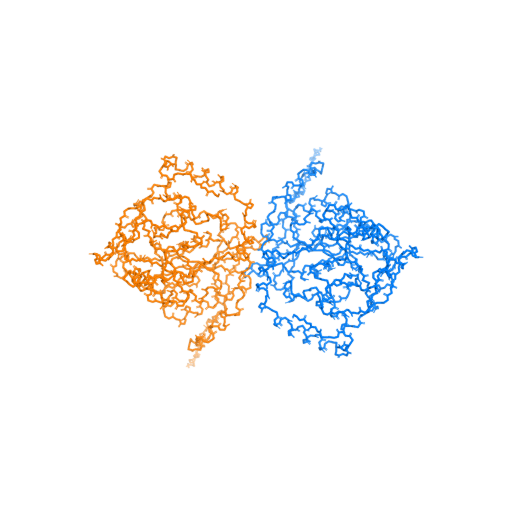91 ? 9.031 24.672 6.27 1 97.06 291 PRO B O 1
ATOM 5516 N N . TYR B 1 292 ? 9.883 23.953 4.289 1 98.12 292 TYR B N 1
ATOM 5517 C CA . TYR B 1 292 ? 8.945 22.844 4.141 1 98.12 292 TYR B CA 1
ATOM 5518 C C . TYR B 1 292 ? 9.531 21.547 4.695 1 98.12 292 TYR B C 1
ATOM 5520 O O . TYR B 1 292 ? 10.734 21.469 4.945 1 98.12 292 TYR B O 1
ATOM 5528 N N . ASN B 1 293 ? 8.617 20.578 4.918 1 98.31 293 ASN B N 1
ATOM 5529 C CA . ASN B 1 293 ? 9.078 19.25 5.324 1 98.31 293 ASN B CA 1
ATOM 5530 C C . ASN B 1 293 ? 9.875 18.578 4.219 1 98.31 293 ASN B C 1
ATOM 5532 O O . ASN B 1 293 ? 9.5 18.625 3.049 1 98.31 293 ASN B O 1
ATOM 5536 N N . PRO B 1 294 ? 10.977 18 4.562 1 98.06 294 PRO B N 1
ATOM 5537 C CA . PRO B 1 294 ? 11.711 17.266 3.535 1 98.06 294 PRO B CA 1
ATOM 5538 C C . PRO B 1 294 ? 10.961 16.016 3.051 1 98.06 294 PRO B C 1
ATOM 5540 O O . PRO B 1 294 ? 10.773 15.07 3.811 1 98.06 294 PRO B O 1
ATOM 5543 N N . GLU B 1 295 ? 10.688 15.953 1.841 1 97.69 295 GLU B N 1
ATOM 5544 C CA . GLU B 1 295 ? 9.758 14.977 1.286 1 97.69 295 GLU B CA 1
ATOM 5545 C C . GLU B 1 295 ? 10.445 13.633 1.064 1 97.69 295 GLU B C 1
ATOM 5547 O O . GLU B 1 295 ? 9.773 12.609 0.871 1 97.69 295 GLU B O 1
ATOM 5552 N N . TYR B 1 296 ? 11.805 13.609 1.039 1 96.25 296 TYR B N 1
ATOM 5553 C CA . TYR B 1 296 ? 12.531 12.359 0.806 1 96.25 296 TYR B CA 1
ATOM 5554 C C . TYR B 1 296 ? 12.672 11.562 2.098 1 96.25 296 TYR B C 1
ATOM 5556 O O . TYR B 1 296 ? 13.164 10.43 2.086 1 96.25 296 TYR B O 1
ATOM 5564 N N . PHE B 1 297 ? 12.234 12.102 3.25 1 97.38 297 PHE B N 1
ATOM 5565 C CA . PHE B 1 297 ? 12.242 11.344 4.5 1 97.38 297 PHE B CA 1
ATOM 5566 C C . PHE B 1 297 ? 11.227 10.211 4.453 1 97.38 297 PHE B C 1
ATOM 5568 O O . PHE B 1 297 ? 10.102 10.398 3.982 1 97.38 297 PHE B O 1
ATOM 5575 N N . PRO B 1 298 ? 11.68 9.055 4.949 1 96.12 298 PRO B N 1
ATOM 5576 C CA . PRO B 1 298 ? 10.734 7.941 4.969 1 96.12 298 PRO B CA 1
ATOM 5577 C C . PRO B 1 298 ? 9.57 8.172 5.926 1 96.12 298 PRO B C 1
ATOM 5579 O O . PRO B 1 298 ? 9.758 8.727 7.012 1 96.12 298 PRO B O 1
ATOM 5582 N N . THR B 1 299 ? 8.414 7.723 5.48 1 95.75 299 THR B N 1
ATOM 5583 C CA . THR B 1 299 ? 7.219 7.867 6.297 1 95.75 299 THR B CA 1
ATOM 5584 C C . THR B 1 299 ? 7.395 7.16 7.641 1 95.75 299 THR B C 1
ATOM 5586 O O . THR B 1 299 ? 7.855 6.02 7.695 1 95.75 299 THR B O 1
ATOM 5589 N N . ARG B 1 300 ? 7.066 7.875 8.719 1 93.12 300 ARG B N 1
ATOM 5590 C CA . ARG B 1 300 ? 7.039 7.41 10.102 1 93.12 300 ARG B CA 1
ATOM 5591 C C . ARG B 1 300 ? 8.453 7.309 10.672 1 93.12 300 ARG B C 1
ATOM 5593 O O . ARG B 1 300 ? 8.641 6.789 11.781 1 93.12 300 ARG B O 1
ATOM 5600 N N . ILE B 1 301 ? 9.406 7.75 9.938 1 96.12 301 ILE B N 1
ATOM 5601 C CA . ILE B 1 301 ? 10.773 7.824 10.461 1 96.12 301 ILE B CA 1
ATOM 5602 C C . ILE B 1 301 ? 11.25 9.273 10.445 1 96.12 301 ILE B C 1
ATOM 5604 O O . ILE B 1 301 ? 11.758 9.758 9.43 1 96.12 301 ILE B O 1
ATOM 5608 N N . ARG B 1 302 ? 11.109 9.945 11.547 1 96.31 302 ARG B N 1
ATOM 5609 C CA . ARG B 1 302 ? 11.523 11.328 11.773 1 96.31 302 ARG B CA 1
ATOM 5610 C C . ARG B 1 302 ? 10.953 12.25 10.703 1 96.31 302 ARG B C 1
ATOM 5612 O O . ARG B 1 302 ? 11.586 13.234 10.32 1 96.31 302 ARG B O 1
ATOM 5619 N N . ASP B 1 303 ? 9.844 11.836 10.172 1 96.25 303 ASP B N 1
ATOM 5620 C CA . ASP B 1 303 ? 9.266 12.609 9.078 1 96.25 303 ASP B CA 1
ATOM 5621 C C . ASP B 1 303 ? 8.805 13.984 9.555 1 96.25 303 ASP B C 1
ATOM 5623 O O . ASP B 1 303 ? 8.945 14.977 8.836 1 96.25 303 ASP B O 1
ATOM 5627 N N . GLN B 1 304 ? 8.312 14.109 10.781 1 96.5 304 GLN B N 1
ATOM 5628 C CA . GLN B 1 304 ? 7.91 15.398 11.336 1 96.5 304 GLN B CA 1
ATOM 5629 C C . GLN B 1 304 ? 9.094 16.125 11.969 1 96.5 304 GLN B C 1
ATOM 5631 O O . GLN B 1 304 ? 9.242 17.328 11.812 1 96.5 304 GLN B O 1
ATOM 5636 N N . GLN B 1 305 ? 9.93 15.367 12.641 1 97.56 305 GLN B N 1
ATOM 5637 C CA . GLN B 1 305 ? 11.031 15.906 13.438 1 97.56 305 GLN B CA 1
ATOM 5638 C C . GLN B 1 305 ? 12.078 16.578 12.547 1 97.56 305 GLN B C 1
ATOM 5640 O O . GLN B 1 305 ? 12.773 17.5 12.984 1 97.56 305 GLN B O 1
ATOM 5645 N N . SER B 1 306 ? 12.156 16.125 11.32 1 98.06 306 SER B N 1
ATOM 5646 C CA . SER B 1 306 ? 13.156 16.672 10.406 1 98.06 306 SER B CA 1
ATOM 5647 C C . SER B 1 306 ? 12.945 18.172 10.188 1 98.06 306 SER B C 1
ATOM 5649 O O . SER B 1 306 ? 13.906 18.938 10.195 1 98.06 306 SER B O 1
ATOM 5651 N N . LEU B 1 307 ? 11.75 18.578 10.031 1 98.44 307 LEU B N 1
ATOM 5652 C CA . LEU B 1 307 ? 11.477 20 9.867 1 98.44 307 LEU B CA 1
ATOM 5653 C C . LEU B 1 307 ? 11.828 20.766 11.133 1 98.44 307 LEU B C 1
ATOM 5655 O O . LEU B 1 307 ? 12.422 21.844 11.062 1 98.44 307 LEU B O 1
ATOM 5659 N N . VAL B 1 308 ? 11.438 20.266 12.289 1 98.12 308 VAL B N 1
ATOM 5660 C CA . VAL B 1 308 ? 11.695 20.953 13.555 1 98.12 308 VAL B CA 1
ATOM 5661 C C . VAL B 1 308 ? 13.195 21.141 13.75 1 98.12 308 VAL B C 1
ATOM 5663 O O . VAL B 1 308 ? 13.641 22.203 14.172 1 98.12 308 VAL B O 1
ATOM 5666 N N . TYR B 1 309 ? 13.906 20.125 13.414 1 98.44 309 TYR B N 1
ATOM 5667 C CA . TYR B 1 309 ? 15.359 20.219 13.5 1 98.44 309 TYR B CA 1
ATOM 5668 C C . TYR B 1 309 ? 15.898 21.281 12.547 1 98.44 309 TYR B C 1
ATOM 5670 O O . TYR B 1 309 ? 16.781 22.062 12.906 1 98.44 309 TYR B O 1
ATOM 5678 N N . GLU B 1 310 ? 15.406 21.281 11.352 1 98.44 310 GLU B N 1
ATOM 5679 C CA . GLU B 1 310 ? 15.867 22.281 10.391 1 98.44 310 GLU B CA 1
ATOM 5680 C C . GLU B 1 310 ? 15.57 23.688 10.883 1 98.44 310 GLU B C 1
ATOM 5682 O O . GLU B 1 310 ? 16.391 24.594 10.703 1 98.44 310 GLU B O 1
ATOM 5687 N N . LEU B 1 311 ? 14.43 23.891 11.414 1 98.25 311 LEU B N 1
ATOM 5688 C CA . LEU B 1 311 ? 14.07 25.203 11.938 1 98.25 311 LEU B CA 1
ATOM 5689 C C . LEU B 1 311 ? 15.03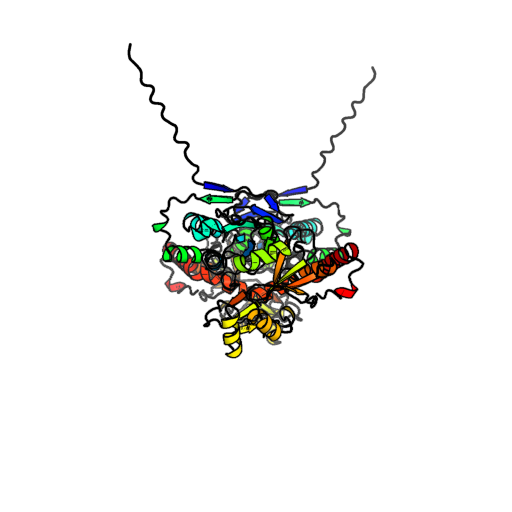1 25.641 13.031 1 98.25 311 LEU B C 1
ATOM 5691 O O . LEU B 1 311 ? 15.453 26.797 13.07 1 98.25 311 LEU B O 1
ATOM 5695 N N . CYS B 1 312 ? 15.344 24.719 13.898 1 98.19 312 CYS B N 1
ATOM 5696 C CA . CYS B 1 312 ? 16.359 25.016 14.906 1 98.19 312 CYS B CA 1
ATOM 5697 C C . CYS B 1 312 ? 17.672 25.406 14.25 1 98.19 312 CYS B C 1
ATOM 5699 O O . CYS B 1 312 ? 18.25 26.438 14.586 1 98.19 312 CYS B O 1
ATOM 5701 N N . ARG B 1 313 ? 18.125 24.578 13.312 1 98 313 ARG B N 1
ATOM 5702 C CA . ARG B 1 313 ? 19.406 24.797 12.641 1 98 313 ARG B CA 1
ATOM 5703 C C . ARG B 1 313 ? 19.391 26.078 11.828 1 98 313 ARG B C 1
ATOM 5705 O O . ARG B 1 313 ? 20.438 26.703 11.617 1 98 313 ARG B O 1
ATOM 5712 N N . ALA B 1 314 ? 18.266 26.516 11.43 1 97.12 314 ALA B N 1
ATOM 5713 C CA . ALA B 1 314 ? 18.109 27.766 10.695 1 97.12 314 ALA B CA 1
ATOM 5714 C C . ALA B 1 314 ? 17.984 28.953 11.641 1 97.12 314 ALA B C 1
ATOM 5716 O O . ALA B 1 314 ? 17.641 30.062 11.219 1 97.12 314 ALA B O 1
ATOM 5717 N N . ASN B 1 315 ? 18.094 28.766 12.891 1 96.62 315 ASN B N 1
ATOM 5718 C CA . ASN B 1 315 ? 18.203 29.781 13.93 1 96.62 315 ASN B CA 1
ATOM 5719 C C . ASN B 1 315 ? 16.844 30.391 14.242 1 96.62 315 ASN B C 1
ATOM 5721 O O . ASN B 1 315 ? 16.75 31.578 14.57 1 96.62 315 ASN B O 1
ATOM 5725 N N . TYR B 1 316 ? 15.844 29.641 14.031 1 97.31 316 TYR B N 1
ATOM 5726 C CA . TYR B 1 316 ? 14.523 30.062 14.492 1 97.31 316 TYR B CA 1
ATOM 5727 C C . TYR B 1 316 ? 14.422 29.969 16.016 1 97.31 316 TYR B C 1
ATOM 5729 O O . TYR B 1 316 ? 15.062 29.109 16.625 1 97.31 316 TYR B O 1
ATOM 5737 N N . THR B 1 317 ? 13.586 30.859 16.578 1 97.25 317 THR B N 1
ATOM 5738 C CA . THR B 1 317 ? 13.266 30.75 18 1 97.25 317 THR B CA 1
ATOM 5739 C C . THR B 1 317 ? 11.852 30.219 18.188 1 97.25 317 THR B C 1
ATOM 5741 O O . THR B 1 317 ? 10.953 30.531 17.406 1 97.25 317 THR B O 1
ATOM 5744 N N . PHE B 1 318 ? 11.742 29.406 19.234 1 97.69 318 PHE B N 1
ATOM 5745 C CA . PHE B 1 318 ? 10.469 28.781 19.562 1 97.69 318 PHE B CA 1
ATOM 5746 C C . PHE B 1 318 ? 9.789 29.5 20.719 1 97.69 318 PHE B C 1
ATOM 5748 O O . PHE B 1 318 ? 10.406 29.766 21.75 1 97.69 318 PHE B O 1
ATOM 5755 N N . HIS B 1 319 ? 8.5 29.844 20.5 1 98.06 319 HIS B N 1
ATOM 5756 C CA . HIS B 1 319 ? 7.75 30.547 21.531 1 98.06 319 HIS B CA 1
ATOM 5757 C C . HIS B 1 319 ? 6.453 29.828 21.875 1 98.06 319 HIS B C 1
ATOM 5759 O O . HIS B 1 319 ? 5.609 29.609 21 1 98.06 319 HIS B O 1
ATOM 5765 N N . LEU B 1 320 ? 6.27 29.453 23.125 1 98 320 LEU B N 1
ATOM 5766 C CA . LEU B 1 320 ? 5.105 28.703 23.578 1 98 320 LEU B CA 1
ATOM 5767 C C . LEU B 1 320 ? 3.92 29.625 23.828 1 98 320 LEU B C 1
ATOM 5769 O O . LEU B 1 320 ? 4.035 30.609 24.562 1 98 320 LEU B O 1
ATOM 5773 N N . ALA B 1 321 ? 2.838 29.359 23.172 1 98.12 321 ALA B N 1
ATOM 5774 C CA . ALA B 1 321 ? 1.634 30.156 23.344 1 98.12 321 ALA B CA 1
ATOM 5775 C C . ALA B 1 321 ? 0.852 29.75 24.578 1 98.12 321 ALA B C 1
ATOM 5777 O O . ALA B 1 321 ? 0.756 28.562 24.891 1 98.12 321 ALA B O 1
ATOM 5778 N N . SER B 1 322 ? 0.23 30.703 25.203 1 97 322 SER B N 1
ATOM 5779 C CA . SER B 1 322 ? -0.633 30.453 26.344 1 97 322 SER B CA 1
ATOM 5780 C C . SER B 1 322 ? -2.072 30.188 25.906 1 97 322 SER B C 1
ATOM 5782 O O . SER B 1 322 ? -2.434 30.438 24.766 1 97 322 SER B O 1
ATOM 5784 N N . HIS B 1 323 ? -2.918 29.625 26.75 1 97.12 323 HIS B N 1
ATOM 5785 C CA . HIS B 1 323 ? -4.375 29.578 26.688 1 97.12 323 HIS B CA 1
ATOM 5786 C C . HIS B 1 323 ? -4.848 28.5 25.703 1 97.12 323 HIS B C 1
ATOM 5788 O O . HIS B 1 323 ? -5.879 27.875 25.938 1 97.12 323 HIS B O 1
ATOM 5794 N N . VAL B 1 324 ? -4.121 28.359 24.562 1 97.25 324 VAL B N 1
ATOM 5795 C CA . VAL B 1 324 ? -4.645 27.547 23.484 1 97.25 324 VAL B CA 1
ATOM 5796 C C . VAL B 1 324 ? -3.912 26.203 23.438 1 97.25 324 VAL B C 1
ATOM 5798 O O . VAL B 1 324 ? -2.775 26.094 23.906 1 97.25 324 VAL B O 1
ATOM 5801 N N . PHE B 1 325 ? -4.555 25.188 22.938 1 97.38 325 PHE B N 1
ATOM 5802 C CA . PHE B 1 325 ? -4.047 23.828 22.844 1 97.38 325 PHE B CA 1
ATOM 5803 C C . PHE B 1 325 ? -4.871 23 21.859 1 97.38 325 PHE B C 1
ATOM 5805 O O . PHE B 1 325 ? -5.863 23.484 21.312 1 97.38 325 PHE B O 1
ATOM 5812 N N . ASN B 1 326 ? -4.406 21.844 21.469 1 96.44 326 ASN B N 1
ATOM 5813 C CA . ASN B 1 326 ? -5.25 20.875 20.781 1 96.44 326 ASN B CA 1
ATOM 5814 C C . ASN B 1 326 ? -5.211 19.5 21.453 1 96.44 326 ASN B C 1
ATOM 5816 O O . ASN B 1 326 ? -4.371 19.266 22.328 1 96.44 326 ASN B O 1
ATOM 5820 N N . VAL B 1 327 ? -6.258 18.734 21.188 1 95.12 327 VAL B N 1
ATOM 5821 C CA . VAL B 1 327 ? -6.453 17.484 21.906 1 95.12 327 VAL B CA 1
ATOM 5822 C C . VAL B 1 327 ? -6.773 16.359 20.922 1 95.12 327 VAL B C 1
ATOM 5824 O O . VAL B 1 327 ? -7.508 16.562 19.953 1 95.12 327 VAL B O 1
ATOM 5827 N N . HIS B 1 328 ? -6.152 15.203 21.109 1 93.25 328 HIS B N 1
ATOM 5828 C CA . HIS B 1 328 ? -6.512 13.961 20.422 1 93.25 328 HIS B CA 1
ATOM 5829 C C . HIS B 1 328 ? -7.477 13.133 21.266 1 93.25 328 HIS B C 1
ATOM 5831 O O . HIS B 1 328 ? -7.238 12.906 22.453 1 93.25 328 HIS B O 1
ATOM 5837 N N . ARG B 1 329 ? -8.5 12.641 20.594 1 89.38 329 ARG B N 1
ATOM 5838 C CA . ARG B 1 329 ? -9.398 11.727 21.297 1 89.38 329 ARG B CA 1
ATOM 5839 C C . ARG B 1 329 ? -8.852 10.305 21.297 1 89.38 329 ARG B C 1
ATOM 5841 O O . ARG B 1 329 ? -8.492 9.781 20.234 1 89.38 329 ARG B O 1
ATOM 5848 N N . GLY B 1 330 ? -8.781 9.688 22.438 1 85.44 330 GLY B N 1
ATOM 5849 C CA . GLY B 1 330 ? -8.227 8.352 22.578 1 85.44 330 GLY B CA 1
ATOM 5850 C C . GLY B 1 330 ? -6.762 8.352 22.984 1 85.44 330 GLY B C 1
ATOM 5851 O O . GLY B 1 330 ? -5.965 9.133 22.453 1 85.44 330 GLY B O 1
ATOM 5852 N N . VAL B 1 331 ? -6.477 7.508 23.875 1 70.69 331 VAL B N 1
ATOM 5853 C CA . VAL B 1 331 ? -5.09 7.363 24.312 1 70.69 331 VAL B CA 1
ATOM 5854 C C . VAL B 1 331 ? -4.422 6.23 23.531 1 70.69 331 VAL B C 1
ATOM 5856 O O . VAL B 1 331 ? -4.898 5.094 23.562 1 70.69 331 VAL B O 1
ATOM 5859 N N . LYS B 1 332 ? -3.471 6.598 22.766 1 73.25 332 LYS B N 1
ATOM 5860 C CA . LYS B 1 332 ? -2.756 5.594 21.969 1 73.25 332 LYS B CA 1
ATOM 5861 C C . LYS B 1 332 ? -1.838 4.754 22.859 1 73.25 332 LYS B C 1
ATOM 5863 O O . LYS B 1 332 ? -1.011 5.297 23.594 1 73.25 332 LYS B O 1
ATOM 5868 N N . THR B 1 333 ? -2.016 3.449 22.703 1 68.5 333 THR B N 1
ATOM 5869 C CA . THR B 1 333 ? -1.223 2.592 23.578 1 68.5 333 THR B CA 1
ATOM 5870 C C . THR B 1 333 ? -0.285 1.707 22.766 1 68.5 333 THR B C 1
ATOM 5872 O O . THR B 1 333 ? 0.717 1.209 23.281 1 68.5 333 THR B O 1
ATOM 5875 N N . SER B 1 334 ? -0.7 1.293 21.516 1 72.88 334 SER B N 1
ATOM 5876 C CA . SER B 1 334 ? 0.154 0.408 20.719 1 72.88 334 SER B CA 1
ATOM 5877 C C . SER B 1 334 ? 0.117 0.772 19.25 1 72.88 334 SER B C 1
ATOM 5879 O O . SER B 1 334 ? -0.789 1.479 18.797 1 72.88 334 SER B O 1
ATOM 5881 N N . GLU B 1 335 ? 1.163 0.202 18.578 1 78.81 335 GLU B N 1
ATOM 5882 C CA . GLU B 1 335 ? 1.262 0.398 17.141 1 78.81 335 GLU B CA 1
ATOM 5883 C C . GLU B 1 335 ? 0.345 -0.563 16.391 1 78.81 335 GLU B C 1
ATOM 5885 O O . GLU B 1 335 ? 0.176 -1.715 16.797 1 78.81 335 GLU B O 1
ATOM 5890 N N . THR B 1 336 ? -0.26 -0.106 15.344 1 86.81 336 THR B N 1
ATOM 5891 C CA . THR B 1 336 ? -1.085 -0.972 14.508 1 86.81 336 THR B CA 1
ATOM 5892 C C . THR B 1 336 ? -0.214 -1.857 13.625 1 86.81 336 THR B C 1
ATOM 5894 O O . THR B 1 336 ? 0.96 -1.558 13.398 1 86.81 336 THR B O 1
ATOM 5897 N N . ASN B 1 337 ? -0.739 -2.953 13.109 1 90.88 337 ASN B N 1
ATOM 5898 C CA . ASN B 1 337 ? -0.032 -3.828 12.18 1 90.88 337 ASN B CA 1
ATOM 5899 C C . ASN B 1 337 ? 0.394 -3.08 10.922 1 90.88 337 ASN B C 1
ATOM 5901 O O . ASN B 1 337 ? 1.496 -3.291 10.406 1 90.88 337 ASN B O 1
ATOM 5905 N N . LEU B 1 338 ? -0.467 -2.279 10.477 1 92 338 LEU B N 1
ATOM 5906 C CA . LEU B 1 338 ? -0.145 -1.507 9.281 1 92 338 LEU B CA 1
ATOM 5907 C C . LEU B 1 338 ? 1.036 -0.577 9.539 1 92 338 LEU B C 1
ATOM 5909 O O . LEU B 1 338 ? 1.958 -0.5 8.719 1 92 338 LEU B O 1
ATOM 5913 N N . ALA B 1 339 ? 0.987 0.13 10.625 1 91.75 339 ALA B N 1
ATOM 5914 C CA . ALA B 1 339 ? 2.078 1.039 10.961 1 91.75 339 ALA B CA 1
ATOM 5915 C C . ALA B 1 339 ? 3.402 0.29 11.07 1 91.75 339 ALA B C 1
ATOM 5917 O O . ALA B 1 339 ? 4.434 0.764 10.586 1 91.75 339 ALA B O 1
ATOM 5918 N N . SER B 1 340 ? 3.363 -0.841 11.68 1 93.12 340 SER B N 1
ATOM 5919 C CA . SER B 1 340 ? 4.562 -1.664 11.82 1 93.12 340 SER B CA 1
ATOM 5920 C C . SER B 1 340 ? 5.074 -2.123 10.461 1 93.12 340 SER B C 1
ATOM 5922 O O . SER B 1 340 ? 6.281 -2.133 10.219 1 93.12 340 SER B O 1
ATOM 5924 N N . ALA B 1 341 ? 4.137 -2.49 9.664 1 94 341 ALA B N 1
ATOM 5925 C CA . ALA B 1 341 ? 4.516 -2.928 8.32 1 94 341 ALA B CA 1
ATOM 5926 C C . ALA B 1 341 ? 5.148 -1.786 7.531 1 94 341 ALA B C 1
ATOM 5928 O O . ALA B 1 341 ? 6.121 -1.992 6.805 1 94 341 ALA B O 1
ATOM 5929 N N . VAL B 1 342 ? 4.613 -0.626 7.668 1 95.25 342 VAL B N 1
ATOM 5930 C CA . VAL B 1 342 ? 5.148 0.552 6.992 1 95.25 342 VAL B CA 1
ATOM 5931 C C . VAL B 1 342 ? 6.562 0.836 7.488 1 95.25 342 VAL B C 1
ATOM 5933 O O . VAL B 1 342 ? 7.473 1.077 6.688 1 95.25 342 VAL B O 1
ATOM 5936 N N . LEU B 1 343 ? 6.77 0.773 8.789 1 94.62 343 LEU B N 1
ATOM 5937 C CA . LEU B 1 343 ? 8.078 1.022 9.367 1 94.62 343 LEU B CA 1
ATOM 5938 C C . LEU B 1 343 ? 9.109 0.028 8.844 1 94.62 343 LEU B C 1
ATOM 5940 O O . LEU B 1 343 ? 10.227 0.413 8.484 1 94.62 343 LEU B O 1
ATOM 5944 N N . THR B 1 344 ? 8.68 -1.194 8.758 1 94.12 344 THR B N 1
ATOM 5945 C CA . THR B 1 344 ? 9.57 -2.242 8.266 1 94.12 344 THR B CA 1
ATOM 5946 C C . THR B 1 344 ? 9.945 -1.983 6.809 1 94.12 344 THR B C 1
ATOM 5948 O O . THR B 1 344 ? 11.117 -2.107 6.438 1 94.12 344 THR B O 1
ATOM 5951 N N . HIS B 1 345 ? 8.984 -1.616 6.082 1 94.88 345 HIS B N 1
ATOM 5952 C CA . HIS B 1 345 ? 9.211 -1.334 4.672 1 94.88 345 HIS B CA 1
ATOM 5953 C C . HIS B 1 345 ? 10.109 -0.112 4.488 1 94.88 345 HIS B C 1
ATOM 5955 O O . HIS B 1 345 ? 11.016 -0.123 3.656 1 94.88 345 HIS B O 1
ATOM 5961 N N . GLN B 1 346 ? 9.953 0.901 5.289 1 95.75 346 GLN B N 1
ATOM 5962 C CA . GLN B 1 346 ? 10.57 2.209 5.094 1 95.75 346 GLN B CA 1
ATOM 5963 C C . GLN B 1 346 ? 11.969 2.25 5.695 1 95.75 346 GLN B C 1
ATOM 5965 O O . GLN B 1 346 ? 12.758 3.143 5.379 1 95.75 346 GLN B O 1
ATOM 5970 N N . ARG B 1 347 ? 12.328 1.32 6.5 1 95.25 347 ARG B N 1
ATOM 5971 C CA . ARG B 1 347 ? 13.617 1.279 7.176 1 95.25 347 ARG B CA 1
ATOM 5972 C C . ARG B 1 347 ? 14.766 1.269 6.172 1 95.25 347 ARG B C 1
ATOM 5974 O O . ARG B 1 347 ? 15.836 1.823 6.434 1 95.25 347 ARG B O 1
ATOM 5981 N N . ARG B 1 348 ? 14.531 0.755 5.047 1 92.62 348 ARG B N 1
ATOM 5982 C CA . ARG B 1 348 ? 15.562 0.628 4.023 1 92.62 348 ARG B CA 1
ATOM 5983 C C . ARG B 1 348 ? 15.992 1.997 3.51 1 92.62 348 ARG B C 1
ATOM 5985 O O . ARG B 1 348 ? 17.094 2.143 2.961 1 92.62 348 ARG B O 1
ATOM 5992 N N . LEU B 1 349 ? 15.227 2.996 3.695 1 94.69 349 LEU B N 1
ATOM 5993 C CA . LEU B 1 349 ? 15.5 4.336 3.186 1 94.69 349 LEU B CA 1
ATOM 5994 C C . LEU B 1 349 ? 16.172 5.195 4.25 1 94.69 349 LEU B C 1
ATOM 5996 O O . LEU B 1 349 ? 16.625 6.305 3.963 1 94.69 349 LEU B O 1
ATOM 6000 N N . ARG B 1 350 ? 16.266 4.695 5.477 1 95.88 350 ARG B N 1
ATOM 6001 C CA . ARG B 1 350 ? 16.656 5.473 6.648 1 95.88 350 ARG B CA 1
ATOM 6002 C C . ARG B 1 350 ? 18.031 6.086 6.473 1 95.88 350 ARG B C 1
ATOM 6004 O O . ARG B 1 350 ? 18.203 7.301 6.598 1 95.88 350 ARG B O 1
ATOM 6011 N N . LEU B 1 351 ? 19.016 5.289 6.125 1 95.56 351 LEU B N 1
ATOM 6012 C CA . LEU B 1 351 ? 20.406 5.73 6.078 1 95.56 351 LEU B CA 1
ATOM 6013 C C . LEU B 1 351 ? 20.609 6.746 4.957 1 95.56 351 LEU B C 1
ATOM 6015 O O . LEU B 1 351 ? 21.234 7.785 5.164 1 95.56 351 LEU B O 1
ATOM 6019 N N . ARG B 1 352 ? 20.125 6.422 3.812 1 94.75 352 ARG B N 1
ATOM 6020 C CA . ARG B 1 352 ? 20.281 7.32 2.674 1 94.75 352 ARG B CA 1
ATOM 6021 C C . ARG B 1 352 ? 19.625 8.664 2.938 1 94.75 352 ARG B C 1
ATOM 6023 O O . ARG B 1 352 ? 20.188 9.719 2.613 1 94.75 352 ARG B O 1
ATOM 6030 N N . SER B 1 353 ? 18.469 8.672 3.516 1 96.81 353 SER B N 1
ATOM 6031 C CA . SER B 1 353 ? 17.75 9.898 3.83 1 96.81 353 SER B CA 1
ATOM 6032 C C . SER B 1 353 ? 18.484 10.719 4.887 1 96.81 353 SER B C 1
ATOM 6034 O O . SER B 1 353 ? 18.562 11.945 4.781 1 96.81 353 SER B O 1
ATOM 6036 N N . TYR B 1 354 ? 19 10.055 5.867 1 97.75 354 TYR B N 1
ATOM 6037 C CA . TYR B 1 354 ? 19.766 10.711 6.926 1 97.75 354 TYR B CA 1
ATOM 6038 C C . TYR B 1 354 ? 20.984 11.422 6.352 1 97.75 354 TYR B C 1
ATOM 6040 O O . TYR B 1 354 ? 21.234 12.594 6.648 1 97.75 354 TYR B O 1
ATOM 6048 N N . LYS B 1 355 ? 21.734 10.719 5.523 1 97.94 355 LYS B N 1
ATOM 6049 C CA . LYS B 1 355 ? 22.953 11.281 4.941 1 97.94 355 LYS B CA 1
ATOM 6050 C C . LYS B 1 355 ? 22.625 12.5 4.07 1 97.94 355 LYS B C 1
ATOM 6052 O O . LYS B 1 355 ? 23.297 13.523 4.156 1 97.94 355 LYS B O 1
ATOM 6057 N N . ARG B 1 356 ? 21.609 12.328 3.285 1 97.81 356 ARG B N 1
ATOM 6058 C CA . ARG B 1 356 ? 21.188 13.43 2.428 1 97.81 356 ARG B CA 1
ATOM 6059 C C . ARG B 1 356 ? 20.781 14.641 3.258 1 97.81 356 ARG B C 1
ATOM 6061 O O . ARG B 1 356 ? 21.188 15.773 2.959 1 97.81 356 ARG B O 1
ATOM 6068 N N . PHE B 1 357 ? 20.062 14.422 4.316 1 98.25 357 PHE B N 1
ATOM 6069 C CA . PHE B 1 357 ? 19.547 15.484 5.172 1 98.25 357 PHE B CA 1
ATOM 6070 C C . PHE B 1 357 ? 20.672 16.188 5.914 1 98.25 357 PHE B C 1
ATOM 6072 O O . PHE B 1 357 ? 20.734 17.422 5.934 1 98.25 357 PHE B O 1
ATOM 6079 N N . MET B 1 358 ? 21.531 15.438 6.461 1 97.75 358 MET B N 1
ATOM 6080 C CA . MET B 1 358 ? 22.594 16.031 7.25 1 97.75 358 MET B CA 1
ATOM 6081 C C . MET B 1 358 ? 23.578 16.797 6.363 1 97.75 358 MET B C 1
ATOM 6083 O O . MET B 1 358 ? 24.109 17.828 6.762 1 97.75 358 MET B O 1
ATOM 6087 N N . HIS B 1 359 ? 23.812 16.234 5.18 1 98.12 359 HIS B N 1
ATOM 6088 C CA . HIS B 1 359 ? 24.641 16.984 4.238 1 98.12 359 HIS B CA 1
ATOM 6089 C C . HIS B 1 359 ? 24.031 18.344 3.916 1 98.12 359 HIS B C 1
ATOM 6091 O O . HIS B 1 359 ? 24.719 19.359 3.953 1 98.12 359 HIS B O 1
ATOM 6097 N N . TYR B 1 360 ? 22.781 18.375 3.625 1 98.19 360 TYR B N 1
ATOM 6098 C CA . TYR B 1 360 ? 22.062 19.594 3.324 1 98.19 360 TYR B CA 1
ATOM 6099 C C . TYR B 1 360 ? 22.078 20.547 4.512 1 98.19 360 TYR B C 1
ATOM 6101 O O . TYR B 1 360 ? 22.422 21.734 4.359 1 98.19 360 TYR B O 1
ATOM 6109 N N . ILE B 1 361 ? 21.781 20.094 5.699 1 98.19 361 ILE B N 1
ATOM 6110 C CA . ILE B 1 361 ? 21.656 20.906 6.902 1 98.19 361 ILE B CA 1
ATOM 6111 C C . ILE B 1 361 ? 23.016 21.5 7.258 1 98.19 361 ILE B C 1
ATOM 6113 O O . ILE B 1 361 ? 23.125 22.703 7.516 1 98.19 361 ILE B O 1
ATOM 6117 N N . ASN B 1 362 ? 24.031 20.688 7.223 1 97.62 362 ASN B N 1
ATOM 6118 C CA . ASN B 1 362 ? 25.359 21.141 7.621 1 97.62 362 ASN B CA 1
ATOM 6119 C C . ASN B 1 362 ? 25.938 22.125 6.617 1 97.62 362 ASN B C 1
ATOM 6121 O O . ASN B 1 362 ? 26.688 23.031 6.988 1 97.62 362 ASN B O 1
ATOM 6125 N N . SER B 1 363 ? 25.578 21.922 5.383 1 98.06 363 SER B N 1
ATOM 6126 C CA . SER B 1 363 ? 26.062 22.844 4.352 1 98.06 363 SER B CA 1
ATOM 6127 C C . SER B 1 363 ? 25.312 24.156 4.395 1 98.06 363 SER B C 1
ATOM 6129 O O . SER B 1 363 ? 25.906 25.219 4.188 1 98.06 363 SER B O 1
ATOM 6131 N N . THR B 1 364 ? 24.062 24.156 4.652 1 97.81 364 THR B N 1
ATOM 6132 C CA . THR B 1 364 ? 23.203 25.328 4.621 1 97.81 364 THR B CA 1
ATOM 6133 C C . THR B 1 364 ? 23.344 26.141 5.91 1 97.81 364 THR B C 1
ATOM 6135 O O . THR B 1 364 ? 23.266 27.375 5.895 1 97.81 364 THR B O 1
ATOM 6138 N N . TYR B 1 365 ? 23.469 25.406 7.062 1 97.38 365 TYR B N 1
ATOM 6139 C CA . TYR B 1 365 ? 23.5 26.062 8.367 1 97.38 365 TYR B CA 1
ATOM 6140 C C . TYR B 1 365 ? 24.719 25.609 9.164 1 97.38 365 TYR B C 1
ATOM 6142 O O . TYR B 1 365 ? 24.594 25 10.227 1 97.38 365 TYR B O 1
ATOM 6150 N N . PRO B 1 366 ? 25.875 26 8.867 1 95.81 366 PRO B N 1
ATOM 6151 C CA . PRO B 1 366 ? 27.109 25.484 9.477 1 95.81 366 PRO B CA 1
ATOM 6152 C C . PRO B 1 366 ? 27.312 26 10.898 1 95.81 366 PRO B C 1
ATOM 6154 O O . PRO B 1 366 ? 28 25.359 11.695 1 95.81 366 PRO B O 1
ATOM 6157 N N . ASP B 1 367 ? 26.703 27.016 11.359 1 94.69 367 ASP B N 1
ATOM 6158 C CA . ASP B 1 367 ? 27.094 27.688 12.594 1 94.69 367 ASP B CA 1
ATOM 6159 C C . ASP B 1 367 ? 26.156 27.344 13.742 1 94.69 367 ASP B C 1
ATOM 6161 O O . ASP B 1 367 ? 26.359 27.781 14.875 1 94.69 367 ASP B O 1
ATOM 6165 N N . THR B 1 368 ? 25.141 26.5 13.523 1 94.19 368 THR B N 1
ATOM 6166 C CA . THR B 1 368 ? 24.094 26.375 14.531 1 94.19 368 THR B CA 1
ATOM 6167 C C . THR B 1 368 ? 24.078 24.953 15.109 1 94.19 368 THR B C 1
ATOM 6169 O O . THR B 1 368 ? 23.125 24.562 15.789 1 94.19 368 THR B O 1
ATOM 6172 N N . PHE B 1 369 ? 25.031 24.156 14.867 1 93 369 PHE B N 1
ATOM 6173 C CA . PHE B 1 369 ? 25.078 22.781 15.359 1 93 369 PHE B CA 1
ATOM 6174 C C . PHE B 1 369 ? 25.062 22.734 16.875 1 93 369 PHE B C 1
ATOM 6176 O O . PHE B 1 369 ? 24.391 21.891 17.469 1 93 369 PHE B O 1
ATOM 6183 N N . GLY B 1 370 ? 25.781 23.547 17.562 1 91.88 370 GLY B N 1
ATOM 6184 C CA . GLY B 1 370 ? 25.906 23.562 19.016 1 91.88 370 GLY B CA 1
ATOM 6185 C C . GLY B 1 370 ? 24.578 23.844 19.719 1 91.88 370 GLY B C 1
ATOM 6186 O O . GLY B 1 370 ? 24.297 23.25 20.766 1 91.88 370 GLY B O 1
ATOM 6187 N N . GLN B 1 371 ? 23.828 24.625 19.172 1 92.62 371 GLN B N 1
ATOM 6188 C CA . GLN B 1 371 ? 22.578 25.047 19.781 1 92.62 371 GLN B CA 1
ATOM 6189 C C . GLN B 1 371 ? 21.5 23.984 19.609 1 92.62 371 GLN B C 1
ATOM 6191 O O . GLN B 1 371 ? 20.609 23.859 20.469 1 92.62 371 GLN B O 1
ATOM 6196 N N . CYS B 1 372 ? 21.516 23.172 18.547 1 95.94 372 CYS B N 1
ATOM 6197 C CA . CYS B 1 372 ? 20.422 22.266 18.203 1 95.94 372 CYS B CA 1
ATOM 6198 C C . CYS B 1 372 ? 20.828 20.812 18.453 1 95.94 372 CYS B C 1
ATOM 6200 O O . CYS B 1 372 ? 19.969 19.938 18.531 1 95.94 372 CYS B O 1
ATOM 6202 N N . GLY B 1 373 ? 22.094 20.562 18.594 1 94.88 373 GLY B N 1
ATOM 6203 C CA . GLY B 1 373 ? 22.578 19.219 18.844 1 94.88 373 GLY B CA 1
ATOM 6204 C C . GLY B 1 373 ? 22.484 18.312 17.625 1 94.88 373 GLY B C 1
ATOM 6205 O O . GLY B 1 373 ? 22.188 18.766 16.531 1 94.88 373 GLY B O 1
ATOM 6206 N N . LYS B 1 374 ? 22.734 16.969 17.906 1 95 374 LYS B N 1
ATOM 6207 C CA . LYS B 1 374 ? 22.766 15.984 16.844 1 95 374 LYS B CA 1
ATOM 6208 C C . LYS B 1 374 ? 21.359 15.516 16.484 1 95 374 LYS B C 1
ATOM 6210 O O . LYS B 1 374 ? 20.516 15.328 17.359 1 95 374 LYS B O 1
ATOM 6215 N N . PHE B 1 375 ? 21.188 15.398 15.172 1 96.81 375 PHE B N 1
ATOM 6216 C CA . PHE B 1 375 ? 19.953 14.789 14.719 1 96.81 375 PHE B CA 1
ATOM 6217 C C . PHE B 1 375 ? 20.047 13.266 14.773 1 96.81 375 PHE B C 1
ATOM 6219 O O . PHE B 1 375 ? 20.906 12.672 14.133 1 96.81 375 PHE B O 1
ATOM 6226 N N . VAL B 1 376 ? 19.156 12.617 15.539 1 93.62 376 VAL B N 1
ATOM 6227 C CA . VAL B 1 376 ? 19.203 11.172 15.719 1 93.62 376 VAL B CA 1
ATOM 6228 C C . VAL B 1 376 ? 18.078 10.508 14.945 1 93.62 376 VAL B C 1
ATOM 6230 O O . VAL B 1 376 ? 16.906 10.844 15.141 1 93.62 376 VAL B O 1
ATOM 6233 N N . MET B 1 377 ? 18.469 9.57 14.133 1 90.38 377 MET B N 1
ATOM 6234 C CA . MET B 1 377 ? 17.484 8.844 13.352 1 90.38 377 MET B CA 1
ATOM 6235 C C . MET B 1 377 ? 17.094 7.539 14.039 1 90.38 377 MET B C 1
ATOM 6237 O O . MET B 1 377 ? 17.922 6.891 14.664 1 90.38 377 MET B O 1
#

Secondary structure (DSSP, 8-state):
----------------SEEEE--EEETTTEEEEEEEE-------TTSSPPEEEEEEE-GGGHHHHHHHHHSSS--S-EEEEEE--TTSTHHHHHHHHHHHH-HHHHHHEEEEEEEEPPTT--SPPPEEEEPP---GGGS-HHHHHHHHHHSPPP-B---HHHHHHHHHHT-SSSEEEE--TTEEEPTTHHHHHHHHHHHH-SSSS-EEEEEEEEEE-TTSPPPSSHHHHHHHHHTTSEEETTTTT-HHHH--S-HHHHHHHHHH-SS--EEEE----TT---EEEEETTSPPPPTTSPTTSSTTHHHHHHHHHTT-EEEEEEEEEEEEES---S--HHHHHHHHHHGGGHHHHHHHHHHHHHHH-TT-HHHH-----/----------------SEEEE--EEETTTEEEEEEEE-------TTSSPPEEEEEEE-GGGHHHHHHHHHSSS--S-EEEEEE--TTSTHHHHHHHHHHHH-HHHHHHEEEEEEEEPPTT--SPPPEEEEPP---GGGS-HHHHHHHHHHSPPP-B---HHHHHHHHHHT-SSSEEEE--TT-EEPTTHHHHHHHHHHHH-SSSS-EEEEEEEEEE-TTSPPPSSHHHHHHHHHTTSEEETTTTT-HHHH--S-HHHHHHHHHH-SS--EEEE----TT---EEEEETTSPPPPTTSPTTSSTTHHHHHHHHHTT-EEEEEEEEEEEEES---S--HHHHHHHHHHGGGHHHHHHHHHHHHHHH-TT-HHHH-----

Nearest PDB structures (foldseek):
  7zvj-assembly1_A  TM=8.545E-01  e=9.224E-18  Homo sapiens
  7zvj-assembly1_B  TM=8.381E-01  e=2.728E-17  Homo sapiens
  7ui7-assembly1_B  TM=8.139E-01  e=2.144E-17  Homo sapiens
  2z87-assembly3_B  TM=6.125E-01  e=9.536E-07  Escherichia coli
  5nqa-assembly2_B  TM=5.579E-01  e=6.008E-04  Homo sapiens